Protein 8U0K (pdb70)

Secondary structure (DSSP, 8-state):
-EEEEEE-HHHH------HHHHHHHHHHHHTTTTTSEEEEEE--HHHHHHHHHHHTGGG-S-SSHHHHHHHHHHHHHHHHHHHHHHHHHHHHTT--EEE--HHHHEEEETTEEEEE--HHHHHHHHTT-EEEEE-EEEEETTTEEEEE-HHHHHHHHHHHH--SEEEEEESSSS-BSS-TTSTT--B-SEE-HHHHHHHHH--HHHHHHHHHHTTTSEEEEEETTSHHHHHHHHTT-S-SEEE----/-EEEEEE-HHHH-----HHHHHHHHHHHTTTTTTSEEEEEE--TTTHHHHHHHHTGGG-S-SSHHHHHHHHHHHHHHHHHHHHHHHHHHHHTT--EEE--HHHHEEEETTEEEEE--HHHHHHHHTT-EEEEE-EEEEETTTEEEEE-HHHHHHHHHHHH--SEEEEEESSSS-BSS-TTSTT--B-SEE-HHHHHHHHH--HHHHHHHHHHTTTSEEEEEETTSHHHHHHHHTT-S-SEEEPPP--

Structure (mmCIF, N/CA/C/O backbone):
data_8U0K
#
_entry.id   8U0K
#
_cell.length_a   96.623
_cell.length_b   101.561
_cell.length_c   64.816
_cell.angle_alpha   90.000
_cell.angle_beta   90.000
_cell.angle_gamma   90.000
#
_symmetry.space_group_name_H-M   'P 21 21 2'
#
loop_
_entity.id
_entity.type
_entity.pdbx_description
1 polymer 'Isopentenyl phosphate kinase'
2 non-polymer "ADENOSINE-5'-DIPHOSPHATE"
3 non-polymer 'Dimethylallyl monophosphate'
4 water water
#
loop_
_atom_site.group_PDB
_atom_site.id
_atom_site.type_symbol
_atom_site.label_atom_id
_atom_site.label_alt_id
_atom_site.label_comp_id
_atom_site.label_asym_id
_atom_site.label_entity_id
_atom_site.label_seq_id
_atom_site.pdbx_PDB_ins_code
_atom_site.Cartn_x
_atom_site.Cartn_y
_atom_site.Cartn_z
_atom_site.occupancy
_atom_site.B_iso_or_equiv
_atom_site.auth_seq_id
_atom_site.auth_comp_id
_atom_site.auth_asym_id
_atom_site.auth_atom_id
_atom_site.pdbx_PDB_model_num
ATOM 1 N N . HIS A 1 20 ? 22.66015 -3.22342 -2.91745 1.000 82.73319 0 HIS A N 1
ATOM 2 C CA . HIS A 1 20 ? 23.59354 -2.31345 -3.57358 1.000 84.81772 0 HIS A CA 1
ATOM 3 C C . HIS A 1 20 ? 22.97077 -0.93654 -3.77881 1.000 83.89673 0 HIS A C 1
ATOM 4 O O . HIS A 1 20 ? 23.34559 -0.20540 -4.69762 1.000 81.85799 0 HIS A O 1
ATOM 11 N N . MET A 1 21 ? 22.01309 -0.58978 -2.92130 1.000 75.51431 1 MET A N 1
ATOM 12 C CA . MET A 1 21 ? 21.33276 0.69555 -2.97997 1.000 68.38942 1 MET A CA 1
ATOM 13 C C . MET A 1 21 ? 21.34920 1.32274 -1.59539 1.000 62.75854 1 MET A C 1
ATOM 14 O O . MET A 1 21 ? 21.09142 0.64652 -0.59494 1.000 60.33495 1 MET A O 1
ATOM 19 N N . ILE A 1 22 ? 21.66566 2.61112 -1.53804 1.000 56.45067 2 ILE A N 1
ATOM 20 C CA . ILE A 1 22 ? 21.75038 3.34265 -0.28156 1.000 60.04940 2 ILE A CA 1
ATOM 21 C C . ILE A 1 22 ? 20.68920 4.43055 -0.29349 1.000 56.28154 2 ILE A C 1
ATOM 22 O O . ILE A 1 22 ? 20.54657 5.15204 -1.28731 1.000 52.11444 2 ILE A O 1
ATOM 27 N N . ILE A 1 23 ? 19.93945 4.53665 0.79987 1.000 49.94933 3 ILE A N 1
ATOM 28 C CA . ILE A 1 23 ? 18.95305 5.59715 0.97019 1.000 46.91731 3 ILE A CA 1
ATOM 29 C C . ILE A 1 23 ? 19.54604 6.62560 1.92118 1.000 48.13106 3 ILE A C 1
ATOM 30 O O . ILE A 1 23 ? 19.96080 6.28449 3.03371 1.000 52.34044 3 ILE A O 1
ATOM 35 N N . ILE A 1 24 ? 19.59865 7.87824 1.48814 1.000 48.32819 4 ILE A N 1
ATOM 36 C CA . ILE A 1 24 ? 20.15999 8.96269 2.28154 1.000 47.67199 4 ILE A CA 1
ATOM 37 C C . ILE A 1 24 ? 19.02949 9.92295 2.61371 1.000 46.95310 4 ILE A C 1
ATOM 38 O O . ILE A 1 24 ? 18.33278 10.40903 1.71487 1.000 44.93469 4 ILE A O 1
ATOM 43 N N . LYS A 1 25 ? 18.83625 10.18185 3.90331 1.000 51.08965 5 LYS A N 1
ATOM 44 C CA . LYS A 1 25 ? 17.78974 11.07244 4.38659 1.000 50.97689 5 LYS A CA 1
ATOM 45 C C . LYS A 1 25 ? 18.44589 12.36182 4.86070 1.000 53.75849 5 LYS A C 1
ATOM 46 O O . LYS A 1 25 ? 19.13716 12.37541 5.88522 1.000 56.94494 5 LYS A O 1
ATOM 52 N N . LEU A 1 26 ? 18.22292 13.43787 4.11311 1.000 60.54573 6 LEU A N 1
ATOM 53 C CA . LEU A 1 26 ? 18.76148 14.75053 4.44459 1.000 59.91254 6 LEU A CA 1
ATOM 54 C C . LEU A 1 26 ? 17.88696 15.39319 5.51325 1.000 61.06199 6 LEU A C 1
ATOM 55 O O . LEU A 1 26 ? 16.67835 15.55848 5.31593 1.000 62.01990 6 LEU A O 1
ATOM 60 N N . GLY A 1 27 ? 18.49160 15.75166 6.64239 1.000 72.46249 7 GLY A N 1
ATOM 61 C CA . GLY A 1 27 ? 17.72516 16.31803 7.73519 1.000 72.09015 7 GLY A CA 1
ATOM 62 C C . GLY A 1 27 ? 17.15018 17.67816 7.38884 1.000 82.65835 7 GLY A C 1
ATOM 63 O O . GLY A 1 27 ? 17.69028 18.42398 6.57009 1.000 80.61208 7 GLY A O 1
ATOM 64 N N . GLY A 1 28 ? 16.02033 17.99732 8.02323 1.000 85.24878 8 GLY A N 1
ATOM 65 C CA . GLY A 1 28 ? 15.41211 19.30103 7.80967 1.000 85.08141 8 GLY A CA 1
ATOM 66 C C . GLY A 1 28 ? 16.28956 20.43208 8.31257 1.000 92.85723 8 GLY A C 1
ATOM 67 O O . GLY A 1 28 ? 16.53552 21.40945 7.59859 1.000 92.11843 8 GLY A O 1
ATOM 68 N N . SER A 1 29 ? 16.77727 20.31028 9.55243 1.000 94.61573 9 SER A N 1
ATOM 69 C CA . SER A 1 29 ? 17.72448 21.27545 10.10158 1.000 93.51298 9 SER A CA 1
ATOM 70 C C . SER A 1 29 ? 19.06893 21.23279 9.38667 1.000 88.62445 9 SER A C 1
ATOM 71 O O . SER A 1 29 ? 19.86891 22.16443 9.53422 1.000 86.99088 9 SER A O 1
ATOM 74 N N . VAL A 1 30 ? 19.33502 20.16983 8.62746 1.000 85.94364 10 VAL A N 1
ATOM 75 C CA . VAL A 1 30 ? 20.56740 20.08834 7.85035 1.000 81.38465 10 VAL A CA 1
ATOM 76 C C . VAL A 1 30 ? 20.48505 21.00852 6.63475 1.000 86.69309 10 VAL A C 1
ATOM 77 O O . VAL A 1 30 ? 21.22086 21.99693 6.53497 1.000 89.28911 10 VAL A O 1
ATOM 81 N N . ILE A 1 31 ? 19.54309 20.73441 5.72531 1.000 89.23375 11 ILE A N 1
ATOM 82 C CA . ILE A 1 31 ? 19.48516 21.45225 4.45264 1.000 90.08138 11 ILE A CA 1
ATOM 83 C C . ILE A 1 31 ? 19.08375 22.91690 4.60778 1.000 89.96205 11 ILE A C 1
ATOM 84 O O . ILE A 1 31 ? 19.38839 23.73080 3.72580 1.000 83.19409 11 ILE A O 1
ATOM 89 N N . SER A 1 32 ? 18.40621 23.27922 5.69294 1.000 91.41311 12 SER A N 1
ATOM 90 C CA . SER A 1 32 ? 17.95625 24.65531 5.88599 1.000 92.43535 12 SER A CA 1
ATOM 91 C C . SER A 1 32 ? 17.65910 24.86681 7.37071 1.000 94.99627 12 SER A C 1
ATOM 92 O O . SER A 1 32 ? 18.20813 24.16463 8.22850 1.000 90.42420 12 SER A O 1
ATOM 95 N N . ASP A 1 33 ? 16.79756 25.83623 7.67186 1.000 101.50060 13 ASP A N 1
ATOM 96 C CA . ASP A 1 33 ? 16.43516 26.15851 9.04993 1.000 97.46661 13 ASP A CA 1
ATOM 97 C C . ASP A 1 33 ? 14.93326 26.01041 9.27812 1.000 98.97291 13 ASP A C 1
ATOM 98 O O . ASP A 1 33 ? 14.25828 26.96648 9.66468 1.000 96.45246 13 ASP A O 1
ATOM 103 N N . TYR A 1 38 ? 12.52589 30.62563 5.31049 1.000 93.36227 18 TYR A N 1
ATOM 104 C CA . TYR A 1 38 ? 12.71754 30.10323 3.95934 1.000 96.67646 18 TYR A CA 1
ATOM 105 C C . TYR A 1 38 ? 14.19463 30.11242 3.56325 1.000 96.56394 18 TYR A C 1
ATOM 106 O O . TYR A 1 38 ? 14.54158 30.47328 2.43796 1.000 97.52553 18 TYR A O 1
ATOM 115 N N . SER A 1 39 ? 15.05979 29.70942 4.49233 1.000 100.64423 19 SER A N 1
ATOM 116 C CA . SER A 1 39 ? 16.49799 29.73001 4.26678 1.000 98.37585 19 SER A CA 1
ATOM 117 C C . SER A 1 39 ? 16.94338 28.47552 3.51416 1.000 93.58156 19 SER A C 1
ATOM 118 O O . SER A 1 39 ? 16.15362 27.57020 3.23140 1.000 94.07099 19 SER A O 1
ATOM 121 N N . PHE A 1 40 ? 18.23662 28.42251 3.18979 1.000 86.22058 20 PHE A N 1
ATOM 122 C CA . PHE A 1 40 ? 18.79707 27.32515 2.41055 1.000 83.87706 20 PHE A CA 1
ATOM 123 C C . PHE A 1 40 ? 20.32015 27.36580 2.45228 1.000 83.59885 20 PHE A C 1
ATOM 124 O O . PHE A 1 40 ? 20.92600 28.39332 2.13086 1.000 82.36223 20 PHE A O 1
ATOM 132 N N . HIS A 1 41 ? 20.94653 26.25653 2.84879 1.000 80.11692 21 HIS A N 1
ATOM 133 C CA . HIS A 1 41 ? 22.40326 26.17076 2.96492 1.000 78.55469 21 HIS A CA 1
ATOM 134 C C . HIS A 1 41 ? 22.94670 25.49226 1.71252 1.000 75.01292 21 HIS A C 1
ATOM 135 O O . HIS A 1 41 ? 23.11034 24.27214 1.66321 1.000 72.90963 21 HIS A O 1
ATOM 142 N N . ARG A 1 42 ? 23.24153 26.30571 0.69571 1.000 71.76958 22 ARG A N 1
ATOM 143 C CA . ARG A 1 42 ? 23.75891 25.77485 -0.56083 1.000 65.88187 22 ARG A CA 1
ATOM 144 C C . ARG A 1 42 ? 25.07579 25.03873 -0.35880 1.000 66.10918 22 ARG A C 1
ATOM 145 O O . ARG A 1 42 ? 25.32964 24.01795 -1.00981 1.000 70.40745 22 ARG A O 1
ATOM 153 N N . HIS A 1 43 ? 25.92602 25.54171 0.53855 1.000 70.50435 23 HIS A N 1
ATOM 154 C CA . HIS A 1 43 ? 27.27111 24.99322 0.67625 1.000 69.37448 23 HIS A CA 1
ATOM 155 C C . HIS A 1 43 ? 27.23331 23.53477 1.11234 1.000 68.13370 23 HIS A C 1
ATOM 156 O O . HIS A 1 43 ? 27.93945 22.68723 0.55379 1.000 72.30102 23 HIS A O 1
ATOM 163 N N . ILE A 1 44 ? 26.40182 23.21525 2.10364 1.000 66.40399 24 ILE A N 1
ATOM 164 C CA . ILE A 1 44 ? 26.38287 21.84301 2.59302 1.000 69.15402 24 ILE A CA 1
ATOM 165 C C . ILE A 1 44 ? 25.69161 20.91256 1.59914 1.000 66.51097 24 ILE A C 1
ATOM 166 O O . ILE A 1 44 ? 26.01413 19.72052 1.53249 1.000 60.85939 24 ILE A O 1
ATOM 171 N N . VAL A 1 45 ? 24.75401 21.42591 0.79809 1.000 65.79505 25 VAL A N 1
ATOM 172 C CA . VAL A 1 45 ? 24.15788 20.59007 -0.23983 1.000 65.22479 25 VAL A CA 1
ATOM 173 C C . VAL A 1 45 ? 25.18495 20.28244 -1.32293 1.000 66.13754 25 VAL A C 1
ATOM 174 O O . VAL A 1 45 ? 25.24072 19.16156 -1.84717 1.000 65.52827 25 VAL A O 1
ATOM 178 N N . GLU A 1 46 ? 26.02277 21.26549 -1.66551 1.000 63.48933 26 GLU A N 1
ATOM 179 C CA . GLU A 1 46 ? 27.14532 20.99904 -2.55991 1.000 65.39101 26 GLU A CA 1
ATOM 180 C C . GLU A 1 46 ? 28.09462 19.97338 -1.95361 1.000 65.84548 26 GLU A C 1
ATOM 181 O O . GLU A 1 46 ? 28.63816 19.12037 -2.66425 1.000 61.77236 26 GLU A O 1
ATOM 187 N N . GLN A 1 47 ? 28.30913 20.04775 -0.63824 1.000 64.98293 27 GLN A N 1
ATOM 188 C CA . GLN A 1 47 ? 29.15812 19.06807 0.03420 1.000 67.01458 27 GLN A CA 1
ATOM 189 C C . GLN A 1 47 ? 28.58105 17.66224 -0.09766 1.000 59.89886 27 GLN A C 1
ATOM 190 O O . GLN A 1 47 ? 29.30758 16.70261 -0.38863 1.000 58.82858 27 GLN A O 1
ATOM 196 N N . ILE A 1 48 ? 27.27008 17.52789 0.11292 1.000 60.70736 28 ILE A N 1
ATOM 197 C CA . ILE A 1 48 ? 26.61433 16.22516 0.01688 1.000 64.75001 28 ILE A CA 1
ATOM 198 C C . ILE A 1 48 ? 26.70400 15.69269 -1.40777 1.000 57.43400 28 ILE A C 1
ATOM 199 O O . ILE A 1 48 ? 26.99036 14.50780 -1.63180 1.000 53.50448 28 ILE A O 1
ATOM 204 N N . ALA A 1 49 ? 26.47186 16.56489 -2.39196 1.000 60.03853 29 ALA A N 1
ATOM 205 C CA . ALA A 1 49 ? 26.56449 16.15723 -3.78968 1.000 57.79927 29 ALA A CA 1
ATOM 206 C C . ALA A 1 49 ? 27.97577 15.70658 -4.14419 1.000 57.58558 29 ALA A C 1
ATOM 207 O O . ALA A 1 49 ? 28.15691 14.68617 -4.81793 1.000 57.05992 29 ALA A O 1
ATOM 209 N N . GLU A 1 50 ? 28.98848 16.45811 -3.70412 1.000 56.20651 30 GLU A N 1
ATOM 210 C CA . GLU A 1 50 ? 30.36929 16.07932 -3.98136 1.000 58.61949 30 GLU A CA 1
ATOM 211 C C . GLU A 1 50 ? 30.71127 14.74723 -3.33097 1.000 61.26710 30 GLU A C 1
ATOM 212 O O . GLU A 1 50 ? 31.41584 13.92108 -3.92304 1.000 64.80864 30 GLU A O 1
ATOM 218 N N . GLU A 1 51 ? 30.21859 14.51787 -2.11300 1.000 60.59921 31 GLU A N 1
ATOM 219 C CA . GLU A 1 51 ? 30.43514 13.22873 -1.46703 1.000 62.48234 31 GLU A CA 1
ATOM 220 C C . GLU A 1 51 ? 29.81492 12.10262 -2.28174 1.000 60.73479 31 GLU A C 1
ATOM 221 O O . GLU A 1 51 ? 30.45070 11.07019 -2.52210 1.000 62.26045 31 GLU A O 1
ATOM 227 N N . ILE A 1 52 ? 28.57062 12.29084 -2.72564 1.000 61.28956 32 ILE A N 1
ATOM 228 C CA . ILE A 1 52 ? 27.88869 11.23932 -3.47484 1.000 61.70318 32 ILE A CA 1
ATOM 229 C C . ILE A 1 52 ? 28.59921 10.97498 -4.79868 1.000 63.54775 32 ILE A C 1
ATOM 230 O O . ILE A 1 52 ? 28.72422 9.82237 -5.23244 1.000 57.14072 32 ILE A O 1
ATOM 235 N N . ALA A 1 53 ? 29.10175 12.03234 -5.44468 1.000 63.41885 33 ALA A N 1
ATOM 236 C CA . ALA A 1 53 ? 29.75145 11.89277 -6.74440 1.000 62.36750 33 ALA A CA 1
ATOM 237 C C . ALA A 1 53 ? 30.93738 10.93710 -6.70919 1.000 66.81406 33 ALA A C 1
ATOM 238 O O . ALA A 1 53 ? 31.30754 10.39014 -7.75362 1.000 72.79874 33 ALA A O 1
ATOM 240 N N . GLN A 1 54 ? 31.53938 10.72109 -5.53776 1.000 65.75161 34 GLN A N 1
ATOM 241 C CA . GLN A 1 54 ? 32.64107 9.77418 -5.41839 1.000 67.09402 34 GLN A CA 1
ATOM 242 C C . GLN A 1 54 ? 32.18067 8.32358 -5.47588 1.000 67.76931 34 GLN A C 1
ATOM 243 O O . GLN A 1 54 ? 33.02966 7.42566 -5.51628 1.000 70.37759 34 GLN A O 1
ATOM 249 N N . PHE A 1 55 ? 30.87154 8.07158 -5.47235 1.000 65.04130 35 PHE A N 1
ATOM 250 C CA . PHE A 1 55 ? 30.33657 6.71684 -5.52411 1.000 66.08586 35 PHE A CA 1
ATOM 251 C C . PHE A 1 55 ? 29.37465 6.48892 -6.67957 1.000 70.97579 35 PHE A C 1
ATOM 252 O O . PHE A 1 55 ? 29.30526 5.36968 -7.19156 1.000 75.58257 35 PHE A O 1
ATOM 260 N N . TYR A 1 56 ? 28.63069 7.50846 -7.09856 1.000 69.38964 36 TYR A N 1
ATOM 261 C CA . TYR A 1 56 ? 27.84674 7.40078 -8.31843 1.000 65.66926 36 TYR A CA 1
ATOM 262 C C . TYR A 1 56 ? 28.78623 7.28710 -9.52007 1.000 73.38447 36 TYR A C 1
ATOM 263 O O . TYR A 1 56 ? 29.84035 7.92748 -9.53932 1.000 76.36469 36 TYR A O 1
ATOM 272 N N . PRO A 1 57 ? 28.43522 6.48621 -10.54608 1.000 72.31805 37 PRO A N 1
ATOM 273 C CA . PRO A 1 57 ? 27.23258 5.64872 -10.62214 1.000 72.54482 37 PRO A CA 1
ATOM 274 C C . PRO A 1 57 ? 27.41597 4.21296 -10.14612 1.000 71.10107 37 PRO A C 1
ATOM 275 O O . PRO A 1 57 ? 26.56652 3.37820 -10.45797 1.000 70.19757 37 PRO A O 1
ATOM 279 N N . ASP A 1 58 ? 28.49880 3.91667 -9.42447 1.000 73.49907 38 ASP A N 1
ATOM 280 C CA . ASP A 1 58 ? 28.73460 2.54351 -8.98749 1.000 74.65528 38 ASP A CA 1
ATOM 281 C C . ASP A 1 58 ? 27.65447 2.06230 -8.02578 1.000 82.46090 38 ASP A C 1
ATOM 282 O O . ASP A 1 58 ? 27.29167 0.88039 -8.04260 1.000 77.61325 38 ASP A O 1
ATOM 287 N N . GLU A 1 59 ? 27.13171 2.95382 -7.18589 1.000 77.97680 39 GLU A N 1
ATOM 288 C CA . GLU A 1 59 ? 26.07176 2.62804 -6.24406 1.000 73.29587 39 GLU A CA 1
ATOM 289 C C . GLU A 1 59 ? 24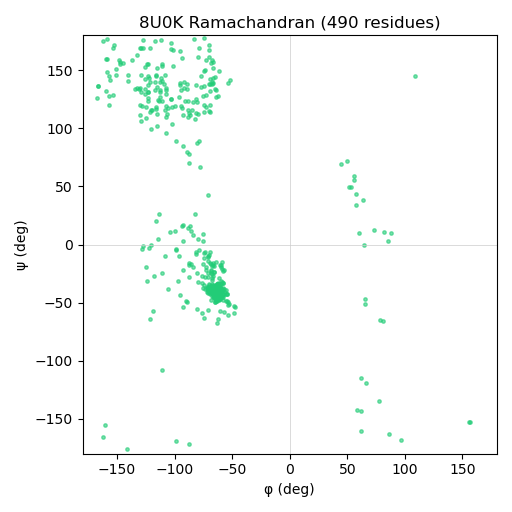.80997 3.40915 -6.58985 1.000 67.51957 39 GLU A C 1
ATOM 290 O O . GLU A 1 59 ? 24.87381 4.50026 -7.16387 1.000 69.09648 39 GLU A O 1
ATOM 296 N N . SER A 1 60 ? 23.66090 2.83615 -6.23910 1.000 66.38606 40 SER A N 1
ATOM 297 C CA . SER A 1 60 ? 22.36162 3.45690 -6.46290 1.000 60.94154 40 SER A CA 1
ATOM 298 C C . SER A 1 60 ? 21.90942 4.19930 -5.20951 1.000 63.61216 40 SER A C 1
ATOM 299 O O . SER A 1 60 ? 22.03567 3.68763 -4.09181 1.000 63.46246 40 SER A O 1
ATOM 302 N N . PHE A 1 61 ? 21.37035 5.40352 -5.40197 1.000 58.44123 41 PHE A N 1
ATOM 303 C CA . PHE A 1 61 ? 20.99763 6.27854 -4.29775 1.000 55.74985 41 PHE A CA 1
ATOM 304 C C . PHE A 1 61 ? 19.57145 6.77856 -4.46259 1.000 52.41881 41 PHE A C 1
ATOM 305 O O . PHE A 1 61 ? 19.19648 7.25408 -5.54002 1.000 47.60860 41 PHE A O 1
ATOM 313 N N . ILE A 1 62 ? 18.78578 6.67193 -3.39192 1.000 45.63104 42 ILE A N 1
ATOM 314 C CA . ILE A 1 62 ? 17.55233 7.43246 -3.22551 1.000 47.51047 42 ILE A CA 1
ATOM 315 C C . ILE A 1 62 ? 17.80851 8.49062 -2.16383 1.000 47.96466 42 ILE A C 1
ATOM 316 O O . ILE A 1 62 ? 18.36328 8.18885 -1.10022 1.000 43.59766 42 ILE A O 1
ATOM 321 N N . LEU A 1 63 ? 17.40852 9.72342 -2.44754 1.000 46.12956 43 LEU A N 1
ATOM 322 C CA . LEU A 1 63 ? 17.53860 10.82564 -1.51060 1.000 45.76036 43 LEU A CA 1
ATOM 323 C C . LEU A 1 63 ? 16.15547 11.20904 -1.01394 1.000 46.58159 43 LEU A C 1
ATOM 324 O O . LEU A 1 63 ? 15.20607 11.24460 -1.79491 1.000 49.70154 43 LEU A O 1
ATOM 329 N N . VAL A 1 64 ? 16.03266 11.47717 0.28225 1.000 43.19857 44 VAL A N 1
ATOM 330 C CA . VAL A 1 64 ? 14.80819 12.03304 0.85036 1.000 46.65013 44 VAL A CA 1
ATOM 331 C C . VAL A 1 64 ? 15.20750 13.22613 1.69765 1.000 50.06851 44 VAL A C 1
ATOM 332 O O . VAL A 1 64 ? 15.97506 13.07598 2.65385 1.000 55.91191 44 VAL A O 1
ATOM 336 N N . HIS A 1 65 ? 14.69989 14.40434 1.35263 1.000 57.16679 45 HIS A N 1
ATOM 337 C CA . HIS A 1 65 ? 15.02245 15.61388 2.09838 1.000 60.25786 45 HIS A CA 1
ATOM 338 C C . HIS A 1 65 ? 13.82171 16.09251 2.90473 1.000 57.87030 45 HIS A C 1
ATOM 339 O O . HIS A 1 65 ? 12.67066 15.94317 2.48913 1.000 56.88354 45 HIS A O 1
ATOM 346 N N . GLY A 1 66 ? 14.10880 16.65644 4.07382 1.000 67.47818 46 GLY A N 1
ATOM 347 C CA . GLY A 1 66 ? 13.07338 17.07674 4.99161 1.000 73.57951 46 GLY A CA 1
ATOM 348 C C . GLY A 1 66 ? 12.36417 18.34537 4.55189 1.000 71.72160 46 GLY A C 1
ATOM 349 O O . GLY A 1 66 ? 12.67804 18.96736 3.53648 1.000 72.33735 46 GLY A O 1
ATOM 350 N N . GLY A 1 67 ? 11.37382 18.73338 5.35923 1.000 74.98772 47 GLY A N 1
ATOM 351 C CA . GLY A 1 67 ? 10.56883 19.89784 5.02637 1.000 80.90323 47 GLY A CA 1
ATOM 352 C C . GLY A 1 67 ? 11.34675 21.19816 5.09867 1.000 83.92807 47 GLY A C 1
ATOM 353 O O . GLY A 1 67 ? 11.13095 22.10459 4.28977 1.000 84.19177 47 GLY A O 1
ATOM 354 N N . GLY A 1 68 ? 12.25324 21.31156 6.06579 1.000 84.73780 48 GLY A N 1
ATOM 355 C CA . GLY A 1 68 ? 13.07285 22.49740 6.18990 1.000 86.24556 48 GLY A CA 1
ATOM 356 C C . GLY A 1 68 ? 12.25820 23.75888 6.45334 1.000 95.23794 48 GLY A C 1
ATOM 357 O O . GLY A 1 68 ? 11.10265 23.72489 6.88806 1.000 95.65851 48 GLY A O 1
ATOM 358 N N . SER A 1 69 ? 12.89196 24.89511 6.16745 1.000 95.05280 49 SER A N 1
ATOM 359 C CA . SER A 1 69 ? 12.27612 26.20339 6.35262 1.000 95.87342 49 SER A CA 1
ATOM 360 C C . SER A 1 69 ? 11.24544 26.53532 5.27806 1.000 92.95377 49 SER A C 1
ATOM 361 O O . SER A 1 69 ? 10.77503 27.67780 5.22471 1.000 95.32364 49 SER A O 1
ATOM 364 N N . PHE A 1 70 ? 10.88703 25.57494 4.42877 1.000 89.69071 50 PHE A N 1
ATOM 365 C CA . PHE A 1 70 ? 9.91588 25.78210 3.36098 1.000 89.09618 50 PHE A CA 1
ATOM 366 C C . PHE A 1 70 ? 8.56377 25.14537 3.64169 1.000 84.17614 50 PHE A C 1
ATOM 367 O O . PHE A 1 70 ? 7.53024 25.73388 3.31353 1.000 81.15953 50 PHE A O 1
ATOM 375 N N . GLY A 1 71 ? 8.53941 23.96136 4.24885 1.000 84.37983 51 GLY A N 1
ATOM 376 C CA . GLY A 1 71 ? 7.29065 23.26039 4.47475 1.000 82.33733 51 GLY A CA 1
ATOM 377 C C . GLY A 1 71 ? 6.70369 23.44486 5.85833 1.000 84.15468 51 GLY A C 1
ATOM 378 O O . GLY A 1 71 ? 5.48019 23.43479 6.02049 1.000 79.80819 51 GLY A O 1
ATOM 379 N N . HIS A 1 72 ? 7.56011 23.61252 6.86453 1.000 87.87299 52 HIS A N 1
ATOM 380 C CA . HIS A 1 72 ? 7.09516 23.75635 8.24088 1.000 90.41329 52 HIS A CA 1
ATOM 381 C C . HIS A 1 72 ? 6.30710 25.05041 8.45033 1.000 86.10796 52 HIS A C 1
ATOM 382 O O . HIS A 1 72 ? 5.27322 25.01901 9.13323 1.000 83.70316 52 HIS A O 1
ATOM 389 N N . PRO A 1 73 ? 6.75125 26.21752 7.89743 1.000 88.77151 53 PRO A N 1
ATOM 390 C CA . PRO A 1 73 ? 5.91164 27.42474 7.97406 1.000 82.13464 53 PRO A CA 1
ATOM 391 C C . PRO A 1 73 ? 4.46516 27.19529 7.56102 1.000 82.17526 53 PRO A C 1
ATOM 392 O O . PRO A 1 73 ? 3.54962 27.42096 8.35768 1.000 81.38884 53 PRO A O 1
ATOM 396 N N . ASN A 1 74 ? 4.25071 26.73799 6.32386 1.000 83.80725 54 ASN A N 1
ATOM 397 C CA . ASN A 1 74 ? 2.89102 26.60611 5.80474 1.000 81.68727 54 ASN A CA 1
ATOM 398 C C . ASN A 1 74 ? 2.13594 25.46631 6.48142 1.000 74.88092 54 ASN A C 1
ATOM 399 O O . ASN A 1 74 ? 0.92979 25.57906 6.73319 1.000 74.87460 54 ASN A O 1
ATOM 404 N N . ALA A 1 75 ? 2.82169 24.36023 6.77979 1.000 73.88660 55 ALA A N 1
ATOM 405 C CA . ALA A 1 75 ? 2.15730 23.24821 7.45313 1.000 77.69622 55 ALA A CA 1
ATOM 406 C C . ALA A 1 75 ? 1.63985 23.66310 8.82586 1.000 80.51817 55 ALA A C 1
ATOM 407 O O . ALA A 1 75 ? 0.50214 23.34304 9.19166 1.000 77.77147 55 ALA A O 1
ATOM 409 N N . ARG A 1 76 ? 2.45440 24.38560 9.59892 1.000 76.11361 56 ARG A N 1
ATOM 410 C CA . ARG A 1 76 ? 2.00503 24.80899 10.91973 1.000 81.39540 56 ARG A CA 1
ATOM 411 C C . ARG A 1 76 ? 0.99554 25.94681 10.83187 1.000 79.29597 56 ARG A C 1
ATOM 412 O O . ARG A 1 76 ? 0.06198 26.00644 11.64161 1.000 78.03584 56 ARG A O 1
ATOM 420 N N . GLU A 1 77 ? 1.14971 26.84271 9.85174 1.000 76.63944 57 GLU A N 1
ATOM 421 C CA . GLU A 1 77 ? 0.21028 27.94749 9.69887 1.000 75.07440 57 GLU A CA 1
ATOM 422 C C . GLU A 1 77 ? -1.17290 27.44659 9.30538 1.000 74.27443 57 GLU A C 1
ATOM 423 O O . GLU A 1 77 ? -2.18871 28.01304 9.72565 1.000 76.17799 57 GLU A O 1
ATOM 429 N N . TYR A 1 78 ? -1.23533 26.38460 8.50520 1.000 72.31975 58 TYR A N 1
ATOM 430 C CA . TYR A 1 78 ? -2.50850 25.82427 8.08362 1.000 66.26967 58 TYR A CA 1
ATOM 431 C C . TYR A 1 78 ? -2.92604 24.60965 8.89913 1.000 63.07445 58 TYR A C 1
ATOM 432 O O . TYR A 1 78 ? -4.03483 24.10384 8.69542 1.000 57.76533 58 TYR A O 1
ATOM 441 N N . LYS A 1 79 ? -2.07331 24.14033 9.81314 1.000 68.25825 59 LYS A N 1
ATOM 442 C CA . LYS A 1 79 ? -2.40285 23.05817 10.74096 1.000 65.68285 59 LYS A CA 1
ATOM 443 C C . LYS A 1 79 ? -2.85699 21.80573 9.98550 1.000 65.19045 59 LYS A C 1
ATOM 444 O O . LYS A 1 79 ? -3.94009 21.25993 10.21096 1.000 62.12246 59 LYS A O 1
ATOM 450 N N . ILE A 1 80 ? -1.99063 21.35299 9.07697 1.000 63.38355 60 ILE A N 1
ATOM 451 C CA . ILE A 1 80 ? -2.34253 20.24056 8.19920 1.000 57.53132 60 ILE A CA 1
ATOM 452 C C . ILE A 1 80 ? -2.52226 18.95269 8.99723 1.000 56.45857 60 ILE A C 1
ATOM 453 O O . ILE A 1 80 ? -3.39098 18.12921 8.68274 1.000 50.13902 60 ILE A O 1
ATOM 458 N N . THR A 1 81 ? -1.71706 18.75918 10.04674 1.000 57.36445 61 THR A N 1
ATOM 459 C CA . THR A 1 81 ? -1.78597 17.52418 10.82380 1.000 54.04470 61 THR A CA 1
ATOM 460 C C . THR A 1 81 ? -3.12401 17.34179 11.52790 1.000 53.62556 61 THR A C 1
ATOM 461 O O . THR A 1 81 ? -3.41818 16.22882 11.97768 1.000 56.90798 61 THR A O 1
ATOM 465 N N . GLU A 1 82 ? -3.93928 18.39550 11.63034 1.000 57.18825 62 GLU A N 1
ATOM 466 C CA . GLU A 1 82 ? -5.26189 18.26679 12.23156 1.000 53.37239 62 GLU A CA 1
ATOM 467 C C . GLU A 1 82 ? -6.23655 17.51558 11.33406 1.000 57.51961 62 GLU A C 1
ATOM 468 O O . GLU A 1 82 ? -7.23058 16.97788 11.83374 1.000 52.99980 62 GLU A O 1
ATOM 474 N N . GLY A 1 83 ? -5.97922 17.46627 10.03121 1.000 60.02669 63 GLY A N 1
ATOM 475 C CA . GLY A 1 83 ? -6.84579 16.76910 9.10279 1.000 50.85016 63 GLY A CA 1
ATOM 476 C C . GLY A 1 83 ? -7.82653 17.70470 8.42820 1.000 53.09307 63 GLY A C 1
ATOM 477 O O . GLY A 1 83 ? -7.72681 18.93148 8.50202 1.000 48.50590 63 GLY A O 1
ATOM 478 N N . LEU A 1 84 ? -8.80143 17.09705 7.75068 1.000 53.73653 64 LEU A N 1
ATOM 479 C CA . LEU A 1 84 ? -9.83532 17.85651 7.04814 1.000 55.52878 64 LEU A CA 1
ATOM 480 C C . LEU A 1 84 ? -10.97309 18.13818 8.02396 1.000 54.15640 64 LEU A C 1
ATOM 481 O O . LEU A 1 84 ? -12.02645 17.49736 8.01334 1.000 56.00905 64 LEU A O 1
ATOM 486 N N . VAL A 1 85 ? -10.74379 19.12936 8.88772 1.000 59.28467 65 VAL A N 1
ATOM 487 C CA . VAL A 1 85 ? -11.69278 19.51207 9.92534 1.000 54.50343 65 VAL A CA 1
ATOM 488 C C . VAL A 1 85 ? -11.77496 21.03079 9.98507 1.000 61.90844 65 VAL A C 1
ATOM 489 O O . VAL A 1 85 ? -10.86824 21.74469 9.55138 1.000 62.27869 65 VAL A O 1
ATOM 493 N N . GLY A 1 86 ? -12.88136 21.52140 10.53855 1.000 62.98664 66 GLY A N 1
ATOM 494 C CA . GLY A 1 86 ? -13.08088 22.95090 10.67741 1.000 55.95005 66 GLY A CA 1
ATOM 495 C C . GLY A 1 86 ? -13.22042 23.65086 9.34391 1.000 59.67122 66 GLY A C 1
ATOM 496 O O . GLY A 1 86 ? -14.14048 23.35444 8.57554 1.000 62.71676 66 GLY A O 1
ATOM 497 N N . ASP A 1 87 ? -12.31307 24.58280 9.05757 1.000 63.33711 67 ASP A N 1
ATOM 498 C CA . ASP A 1 87 ? -12.29551 25.29065 7.77728 1.000 66.67374 67 ASP A CA 1
ATOM 499 C C . ASP A 1 87 ? -11.62490 24.39357 6.74122 1.000 63.55110 67 ASP A C 1
ATOM 500 O O . ASP A 1 87 ? -10.41629 24.46653 6.50909 1.000 65.49442 67 ASP A O 1
ATOM 505 N N . VAL A 1 88 ? -12.42528 23.53384 6.10527 1.000 58.96118 68 VAL A N 1
ATOM 506 C CA . VAL A 1 88 ? -11.86786 22.55100 5.17937 1.000 65.43997 68 VAL A CA 1
ATOM 507 C C . VAL A 1 88 ? -11.33057 23.23176 3.92624 1.000 63.97883 68 VAL A C 1
ATOM 508 O O . VAL A 1 88 ? -10.31134 22.81130 3.36675 1.000 61.18245 68 VAL A O 1
ATOM 512 N N . ASP A 1 89 ? -12.00333 24.28816 3.46496 1.000 62.03013 69 ASP A N 1
ATOM 513 C CA . ASP A 1 89 ? -11.58009 24.96787 2.24414 1.000 61.98584 69 ASP A CA 1
ATOM 514 C C . ASP A 1 89 ? -10.22069 25.63582 2.43018 1.000 57.81716 69 ASP A C 1
ATOM 515 O O . ASP A 1 89 ? -9.32422 25.51015 1.57851 1.000 61.62875 69 ASP A O 1
ATOM 520 N N . ARG A 1 90 ? -10.04309 26.33316 3.55282 1.000 55.09661 70 ARG A N 1
ATOM 521 C CA . ARG A 1 90 ? -8.74520 26.92318 3.85245 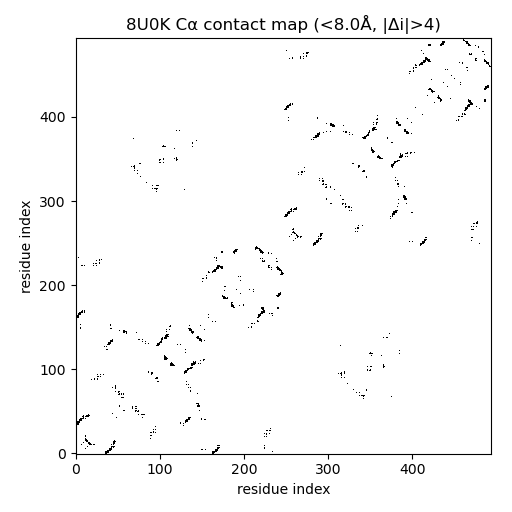1.000 59.90570 70 ARG A CA 1
ATOM 522 C C . ARG A 1 90 ? -7.67812 25.84783 3.99637 1.000 57.53597 70 ARG A C 1
ATOM 523 O O . ARG A 1 90 ? -6.52840 26.04244 3.58554 1.000 57.58481 70 ARG A O 1
ATOM 531 N N . LYS A 1 91 ? -8.04198 24.69742 4.56304 1.000 55.27241 71 LYS A N 1
ATOM 532 C CA . LYS A 1 91 ? -7.05815 23.63620 4.73296 1.000 57.22228 71 LYS A CA 1
ATOM 533 C C . LYS A 1 91 ? -6.65610 23.02403 3.39693 1.000 59.28236 71 LYS A C 1
ATOM 534 O O . LYS A 1 91 ? -5.49663 22.64337 3.22251 1.000 52.67897 71 LYS A O 1
ATOM 540 N N . ARG A 1 92 ? -7.58159 22.94490 2.43773 1.000 55.25372 72 ARG A N 1
ATOM 541 C CA . ARG A 1 92 ? -7.22055 22.47641 1.10207 1.000 53.14447 72 ARG A CA 1
ATOM 542 C C . ARG A 1 92 ? -6.28196 23.45917 0.41065 1.000 54.73526 72 ARG A C 1
ATOM 543 O O . ARG A 1 92 ? -5.27046 23.05513 -0.19262 1.000 50.79482 72 ARG A O 1
ATOM 551 N N . ILE A 1 93 ? -6.60059 24.75587 0.49509 1.000 51.63209 73 ILE A N 1
ATOM 552 C CA . ILE A 1 93 ? -5.71589 25.77335 -0.07018 1.000 47.72375 73 ILE A CA 1
ATOM 553 C C . ILE A 1 93 ? -4.32701 25.68917 0.55792 1.000 51.43449 73 ILE A C 1
ATOM 554 O O . ILE A 1 93 ? -3.30720 25.76122 -0.14098 1.000 54.75158 73 ILE A O 1
ATOM 559 N N . GLY A 1 94 ? -4.26319 25.51923 1.88077 1.000 52.86960 74 GLY A N 1
ATOM 560 C CA . GLY A 1 94 ? -2.97218 25.46251 2.54961 1.000 53.26427 74 GLY A CA 1
ATOM 561 C C . GLY A 1 94 ? -2.20623 24.18720 2.25425 1.000 53.03252 74 GLY A C 1
ATOM 562 O O . GLY A 1 94 ? -0.97947 24.20364 2.14458 1.000 51.05166 74 GLY A O 1
ATOM 563 N N . PHE A 1 95 ? -2.91629 23.06166 2.16404 1.000 52.77705 75 PHE A N 1
ATOM 564 C CA . PHE A 1 95 ? -2.35582 21.82119 1.63857 1.000 55.08040 75 PHE A CA 1
ATOM 565 C C . PHE A 1 95 ? -1.60997 22.07311 0.33166 1.000 52.41416 75 PHE A C 1
ATOM 566 O O . PHE A 1 95 ? -0.42111 21.73944 0.19081 1.000 51.76072 75 PHE A O 1
ATOM 574 N N . SER A 1 96 ? -2.29593 22.69584 -0.63039 1.000 47.08444 76 SER A N 1
ATOM 575 C CA . SER A 1 96 ? -1.67510 22.92227 -1.93211 1.000 48.22483 76 SER A CA 1
ATOM 576 C C . SER A 1 96 ? -0.50131 23.89596 -1.83598 1.000 50.23097 76 SER A C 1
ATOM 577 O O . SER A 1 96 ? 0.54440 23.68218 -2.46622 1.000 48.76767 76 SER A O 1
ATOM 580 N N . LYS A 1 97 ? -0.65211 24.96961 -1.05470 1.000 46.31302 77 LYS A N 1
ATOM 581 C CA . LYS A 1 97 ? 0.42414 25.95139 -0.93080 1.000 50.16770 77 LYS A CA 1
ATOM 582 C C . LYS A 1 97 ? 1.66848 25.33937 -0.28962 1.000 52.71064 77 LYS A C 1
ATOM 583 O O . LYS A 1 97 ? 2.80193 25.62733 -0.70354 1.000 49.17322 77 LYS A O 1
ATOM 589 N N . THR A 1 98 ? 1.47542 24.48895 0.72187 1.000 49.78503 78 THR A N 1
ATOM 590 C CA . THR A 1 98 ? 2.59863 23.81235 1.35739 1.000 51.37494 78 THR A CA 1
ATOM 591 C C . THR A 1 98 ? 3.29347 22.87751 0.38172 1.000 52.26852 78 THR A C 1
ATOM 592 O O . THR A 1 98 ? 4.53076 22.81233 0.34518 1.000 54.77921 78 THR A O 1
ATOM 596 N N . HIS A 1 99 ? 2.51556 22.14121 -0.41862 1.000 51.79813 79 HIS A N 1
ATOM 597 C CA . HIS A 1 99 ? 3.13752 21.30064 -1.43615 1.000 47.24971 79 HIS A CA 1
ATOM 598 C C . HIS A 1 99 ? 3.95173 22.13604 -2.42331 1.000 48.66990 79 HIS A C 1
ATOM 599 O O . HIS A 1 99 ? 5.05326 21.73933 -2.82090 1.000 47.73567 79 HIS A O 1
ATOM 606 N N . GLN A 1 100 ? 3.43192 23.30118 -2.82477 1.000 43.39620 80 GLN A N 1
ATOM 607 C CA . GLN A 1 100 ? 4.16965 24.14234 -3.76588 1.000 45.52553 80 GLN A CA 1
ATOM 608 C C . GLN A 1 100 ? 5.47162 24.65913 -3.15327 1.000 54.43050 80 GLN A C 1
ATOM 609 O O . GLN A 1 100 ? 6.51054 24.70995 -3.82984 1.000 51.21798 80 GLN A O 1
ATOM 615 N N . ALA A 1 101 ? 5.43870 25.03726 -1.87088 1.000 51.68793 81 ALA A N 1
ATOM 616 C CA . ALA A 1 101 ? 6.66345 25.45967 -1.19217 1.000 52.61295 81 ALA A CA 1
ATOM 617 C C . ALA A 1 101 ? 7.68529 24.32612 -1.12672 1.000 58.42577 81 ALA A C 1
ATOM 618 O O . ALA A 1 101 ? 8.88957 24.53753 -1.35623 1.000 61.57725 81 ALA A O 1
ATOM 620 N N . MET A 1 102 ? 7.22558 23.11494 -0.80093 1.000 58.83321 82 MET A N 1
ATOM 621 C CA . MET A 1 102 ? 8.13206 21.97256 -0.80112 1.000 58.63724 82 MET A CA 1
ATOM 622 C C . MET A 1 102 ? 8.70398 21.71427 -2.18142 1.000 57.33396 82 MET A C 1
ATOM 623 O O . MET A 1 102 ? 9.85969 21.29552 -2.30142 1.000 59.78425 82 MET A O 1
ATOM 628 N N . LEU A 1 103 ? 7.91596 21.96250 -3.23003 1.000 61.33951 83 LEU A N 1
ATOM 629 C CA . LEU A 1 103 ? 8.43276 21.84361 -4.58970 1.000 56.42319 83 LEU A CA 1
ATOM 630 C C . LEU A 1 103 ? 9.51774 22.88289 -4.86309 1.000 58.66206 83 LEU A C 1
ATOM 631 O O . LEU A 1 103 ? 10.50839 22.58714 -5.53963 1.000 58.29385 83 LEU A O 1
ATOM 636 N N . LYS A 1 104 ? 9.35540 24.10211 -4.34141 1.000 54.99699 84 LYS A N 1
ATOM 637 C CA . LYS A 1 104 ? 10.40114 25.11559 -4.50351 1.000 58.90571 84 LYS A CA 1
ATOM 638 C C . LYS A 1 104 ? 11.71049 24.67430 -3.84606 1.000 62.36943 84 LYS A C 1
ATOM 639 O O . LYS A 1 104 ? 12.79527 24.77876 -4.44350 1.000 61.70999 84 LYS A O 1
ATOM 645 N N . LEU A 1 105 ? 11.62790 24.18217 -2.60506 1.000 61.88618 85 LEU A N 1
ATOM 646 C CA . LEU A 1 105 ? 12.83630 23.70099 -1.92931 1.000 60.96381 85 LEU A CA 1
ATOM 647 C C . LEU A 1 105 ? 13.44755 22.51567 -2.67505 1.000 55.82974 85 LEU A C 1
ATOM 648 O O . LEU A 1 105 ? 14.67746 22.42951 -2.84197 1.000 54.17999 85 LEU A O 1
ATOM 653 N N . ASN A 1 106 ? 12.59900 21.57990 -3.10870 1.000 55.86043 86 ASN A N 1
ATOM 654 C CA . ASN A 1 106 ? 13.06407 20.43832 -3.88229 1.000 58.37600 86 ASN A CA 1
ATOM 655 C C . ASN A 1 106 ? 13.78728 20.89362 -5.14186 1.000 57.32887 86 ASN A C 1
ATOM 656 O O . ASN A 1 106 ? 14.79337 20.29720 -5.53538 1.000 53.68261 86 ASN A O 1
ATOM 661 N N . ASP A 1 107 ? 13.30311 21.96467 -5.77575 1.000 60.22797 87 ASP A N 1
ATOM 662 C CA . ASP A 1 107 ? 13.97505 22.47833 -6.96416 1.000 57.04220 87 ASP A CA 1
ATOM 663 C C . ASP A 1 107 ? 15.34427 23.04152 -6.61985 1.000 52.25155 87 ASP A C 1
ATOM 664 O O . ASP A 1 107 ? 16.30956 22.83325 -7.36128 1.000 55.02432 87 ASP A O 1
ATOM 669 N N . LEU A 1 108 ? 15.44267 23.77438 -5.51087 1.000 57.01892 88 LEU A N 1
ATOM 670 C CA . LEU A 1 108 ? 16.75135 24.25109 -5.06205 1.000 58.20681 88 LEU A CA 1
ATOM 671 C C . LEU A 1 108 ? 17.74671 23.09378 -4.95115 1.000 60.32346 88 LEU A C 1
ATOM 672 O O . LEU A 1 108 ? 18.85576 23.13929 -5.51230 1.000 59.21568 88 LEU A O 1
ATOM 677 N N . ILE A 1 109 ? 17.34399 22.02889 -4.25117 1.000 52.16133 89 ILE A N 1
ATOM 678 C CA . ILE A 1 109 ? 18.24840 20.89727 -4.03702 1.000 54.43282 89 ILE A CA 1
ATOM 679 C C . ILE A 1 109 ? 18.57428 20.19275 -5.35572 1.000 53.89816 89 ILE A C 1
ATOM 680 O O . ILE A 1 109 ? 19.73012 19.82223 -5.61345 1.000 49.37825 89 ILE A O 1
ATOM 685 N N . ILE A 1 110 ? 17.56883 19.99559 -6.21081 1.000 54.58179 90 ILE A N 1
ATOM 686 C CA . ILE A 1 110 ? 17.79110 19.29229 -7.46974 1.000 55.82416 90 ILE A CA 1
ATOM 687 C C . ILE A 1 110 ? 18.74905 20.07755 -8.35827 1.000 57.56473 90 ILE A C 1
ATOM 688 O O . ILE A 1 110 ? 19.62939 19.49896 -9.00867 1.000 53.28773 90 ILE A O 1
ATOM 693 N N . GLN A 1 111 ? 18.59538 21.40540 -8.40492 1.000 53.49820 91 GLN A N 1
ATOM 694 C CA . GLN A 1 111 ? 19.49823 22.21739 -9.21633 1.000 56.30554 91 GLN A CA 1
ATOM 695 C C . GLN A 1 111 ? 20.92171 22.14653 -8.68365 1.000 57.09325 91 GLN A C 1
ATOM 696 O O . GLN A 1 111 ? 21.88027 22.02551 -9.46071 1.000 59.59476 91 GLN A O 1
ATOM 702 N N . THR A 1 112 ? 21.08180 22.21507 -7.35781 1.000 60.73505 92 THR A N 1
ATOM 703 C CA . THR A 1 112 ? 22.41654 22.05721 -6.78801 1.000 59.17035 92 THR A CA 1
ATOM 704 C C . THR A 1 112 ? 23.03700 20.72593 -7.19838 1.000 57.44497 92 THR A C 1
ATOM 705 O O . THR A 1 112 ? 24.21846 20.66677 -7.56051 1.000 56.75415 92 THR A O 1
ATOM 709 N N . PHE A 1 113 ? 22.25019 19.64792 -7.16573 1.000 58.11177 93 PHE A N 1
ATOM 710 C CA . PHE A 1 113 ? 22.79737 18.33628 -7.50830 1.000 58.55133 93 PHE A CA 1
ATOM 711 C C . PHE A 1 113 ? 23.13405 18.23831 -8.99220 1.000 58.91983 93 PHE A C 1
ATOM 712 O O . PHE A 1 113 ? 24.13481 17.61632 -9.36830 1.000 53.77196 93 PHE A O 1
ATOM 720 N N . LEU A 1 114 ? 22.30418 18.83449 -9.84972 1.000 56.67752 94 LEU A N 1
ATOM 721 C CA . LEU A 1 114 ? 22.57996 18.80778 -11.28118 1.000 54.88887 94 LEU A CA 1
ATOM 722 C C . LEU A 1 114 ? 23.85030 19.57906 -11.60892 1.000 58.78018 94 LEU A C 1
ATOM 723 O O . LEU A 1 114 ? 24.62768 19.16186 -12.47544 1.000 62.82613 94 LEU A O 1
ATOM 728 N N . GLU A 1 115 ? 24.08247 20.70208 -10.92099 1.000 57.20649 95 GLU A N 1
ATOM 729 C CA . GLU A 1 115 ? 25.27326 21.50226 -11.19708 1.000 58.47684 95 GLU A CA 1
ATOM 730 C C . GLU A 1 115 ? 26.55959 20.70999 -10.99850 1.000 62.10186 95 GLU A C 1
ATOM 731 O O . GLU A 1 115 ? 27.54991 20.95801 -11.69469 1.000 66.23998 95 GLU A O 1
ATOM 737 N N . LYS A 1 116 ? 26.57316 19.76545 -10.06019 1.000 60.93875 96 LYS A N 1
ATOM 738 C CA . LYS A 1 116 ? 27.75537 18.95913 -9.79216 1.000 54.91275 96 LYS A CA 1
ATOM 739 C C . LYS A 1 116 ? 27.84955 17.73620 -10.69460 1.000 62.23329 96 LYS A C 1
ATOM 740 O O . LYS A 1 116 ? 28.66848 16.84778 -10.43053 1.000 61.79288 96 LYS A O 1
ATOM 746 N N . GLY A 1 117 ? 27.02994 17.66480 -11.74203 1.000 56.38001 97 GLY A N 1
ATOM 747 C CA . GLY A 1 117 ? 27.07064 16.55800 -12.67336 1.000 53.75052 97 GLY A CA 1
ATOM 748 C C . GLY A 1 117 ? 26.26495 15.34111 -12.27600 1.000 57.21900 97 GLY A C 1
ATOM 749 O O . GLY A 1 117 ? 26.30559 14.33355 -12.99341 1.000 63.32933 97 GLY A O 1
ATOM 750 N N . LEU A 1 118 ? 25.53886 15.39464 -11.16244 1.000 58.63390 98 LEU A N 1
ATOM 751 C CA . LEU A 1 118 ? 24.74767 14.25640 -10.70548 1.000 54.92373 98 LEU A CA 1
ATOM 752 C C . LEU A 1 118 ? 23.31334 14.37784 -11.20816 1.000 55.19567 98 LEU A C 1
ATOM 753 O O . LEU A 1 118 ? 22.71106 15.45079 -11.08752 1.000 59.18808 98 LEU A O 1
ATOM 758 N N . PRO A 1 119 ? 22.73360 13.31222 -11.76009 1.000 51.69678 99 PRO A N 1
ATOM 759 C CA . PRO A 1 119 ? 21.38204 13.39502 -12.35625 1.000 50.09890 99 PRO A CA 1
ATOM 760 C C . PRO A 1 119 ? 20.26496 13.15571 -11.34216 1.000 55.36716 99 PRO A C 1
ATOM 761 O O . PRO A 1 119 ? 19.55696 12.13229 -11.34927 1.000 49.40939 99 PRO A O 1
ATOM 765 N N . ALA A 1 120 ? 20.09579 14.11573 -10.43777 1.000 47.66964 100 ALA A N 1
ATOM 766 C CA . ALA A 1 120 ? 18.97860 14.07533 -9.50778 1.000 48.36767 100 ALA A CA 1
ATOM 767 C C . ALA A 1 120 ? 17.66918 14.32342 -10.24746 1.000 47.64826 100 ALA A C 1
ATOM 768 O O . ALA A 1 120 ? 17.58851 15.18389 -11.12800 1.000 49.74417 100 ALA A O 1
ATOM 770 N N . TYR A 1 121 ? 16.63819 13.56171 -9.88777 1.000 44.45228 101 TYR A N 1
ATOM 771 C CA . TYR A 1 121 ? 15.32829 13.67951 -10.51575 1.000 41.55392 101 TYR A CA 1
ATOM 772 C C . TYR A 1 121 ? 14.25043 13.69670 -9.44481 1.000 43.77701 101 TYR A C 1
ATOM 773 O O . TYR A 1 121 ? 14.25554 12.85856 -8.53889 1.000 45.23556 101 TYR A O 1
ATOM 782 N N . SER A 1 122 ? 13.31601 14.63153 -9.56946 1.000 44.69887 102 SER A N 1
ATOM 783 C CA . SER A 1 122 ? 12.32415 14.86329 -8.53088 1.000 45.41869 102 SER A CA 1
ATOM 784 C C . SER A 1 122 ? 11.17291 13.86955 -8.63257 1.000 42.39543 102 SER A C 1
ATOM 785 O O . SER A 1 122 ? 10.68277 13.56926 -9.72291 1.000 44.09528 102 SER A O 1
ATOM 788 N N . VAL A 1 123 ? 10.74107 13.35911 -7.48312 1.000 46.55038 103 VAL A N 1
ATOM 789 C CA . VAL A 1 123 ? 9.57322 12.49046 -7.39239 1.000 44.26155 103 VAL A CA 1
ATOM 790 C C . VAL A 1 123 ? 8.66297 13.05974 -6.31434 1.000 42.35801 103 VAL A C 1
ATOM 791 O O . VAL A 1 123 ? 9.06435 13.16361 -5.14946 1.000 46.08553 103 VAL A O 1
ATOM 795 N N . SER A 1 124 ? 7.44829 13.43571 -6.70011 1.000 43.67528 104 SER A N 1
ATOM 796 C CA . SER A 1 124 ? 6.49676 14.02002 -5.76187 1.000 44.88096 104 SER A CA 1
ATOM 797 C C . SER A 1 124 ? 5.93968 12.92757 -4.85261 1.000 45.13353 104 SER A C 1
ATOM 798 O O . SER A 1 124 ? 5.22725 12.02998 -5.31529 1.000 44.45507 104 SER A O 1
ATOM 801 N N . SER A 1 125 ? 6.25742 13.00842 -3.55549 1.000 43.51501 105 SER A N 1
ATOM 802 C CA . SER A 1 125 ? 5.83289 11.97708 -2.61032 1.000 43.06614 105 SER A CA 1
ATOM 803 C C . SER A 1 125 ? 4.31359 11.88002 -2.52709 1.000 41.77786 105 SER A C 1
ATOM 804 O O . SER A 1 125 ? 3.75973 10.77937 -2.40894 1.000 41.59427 105 SER A O 1
ATOM 807 N 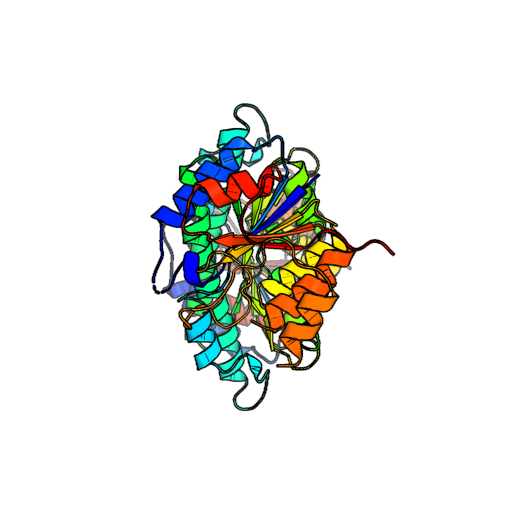N . SER A 1 126 ? 3.62119 13.01910 -2.57659 1.000 38.75764 106 SER A N 1
ATOM 808 C CA . SER A 1 126 ? 2.16582 13.00998 -2.50329 1.000 33.84415 106 SER A CA 1
ATOM 809 C C . SER A 1 126 ? 1.51384 12.43920 -3.75178 1.000 40.33361 106 SER A C 1
ATOM 810 O O . SER A 1 126 ? 0.29464 12.24120 -3.75230 1.000 44.60520 106 SER A O 1
ATOM 813 N N . SER A 1 127 ? 2.27783 12.18480 -4.81240 1.000 41.76544 107 SER A N 1
ATOM 814 C CA . SER A 1 127 ? 1.71516 11.58416 -6.01253 1.000 41.99777 107 SER A CA 1
ATOM 815 C C . SER A 1 127 ? 1.71298 10.06292 -5.97118 1.000 41.52975 107 SER A C 1
ATOM 816 O O . SER A 1 127 ? 0.99670 9.43701 -6.76399 1.000 41.19928 107 SER A O 1
ATOM 819 N N . ILE A 1 128 ? 2.48124 9.45465 -5.06403 1.000 36.42384 108 ILE A N 1
ATOM 820 C CA . ILE A 1 128 ? 2.68049 8.01155 -5.06041 1.000 39.88525 108 ILE A CA 1
ATOM 821 C C . ILE A 1 128 ? 2.39962 7.36886 -3.71009 1.000 44.41752 108 ILE A C 1
ATOM 822 O O . ILE A 1 128 ? 2.46897 6.14532 -3.60054 1.000 40.03650 108 ILE A O 1
ATOM 827 N N . PHE A 1 129 ? 2.09154 8.14610 -2.66852 1.000 47.01757 109 PHE A N 1
ATOM 828 C CA . PHE A 1 129 ? 1.90095 7.60433 -1.32782 1.000 43.94717 109 PHE A CA 1
ATOM 829 C C . PHE A 1 129 ? 0.55127 8.02768 -0.76394 1.000 49.15068 109 PHE A C 1
ATOM 830 O O . PHE A 1 129 ? 0.10387 9.16036 -0.97495 1.000 44.74577 109 PHE A O 1
ATOM 838 N N . LEU A 1 130 ? -0.08137 7.11381 -0.03048 1.000 49.29211 110 LEU A N 1
ATOM 839 C CA . LEU A 1 130 ? -1.27603 7.40394 0.75096 1.000 46.49665 110 LEU A CA 1
ATOM 840 C C . LEU A 1 130 ? -1.01848 7.04222 2.20803 1.000 47.17663 110 LEU A C 1
ATOM 841 O O . LEU A 1 130 ? -0.31305 6.07244 2.50541 1.000 47.14455 110 LEU A O 1
ATOM 846 N N . LEU A 1 131 ? -1.60184 7.82205 3.11646 1.000 46.22925 111 LEU A N 1
ATOM 847 C CA . LEU A 1 131 ? -1.29530 7.73674 4.53793 1.000 48.10762 111 LEU A CA 1
ATOM 848 C C . LEU A 1 131 ? -2.46502 7.18101 5.34362 1.000 48.44704 111 LEU A C 1
ATOM 849 O O . LEU A 1 131 ? -3.63218 7.29835 4.95537 1.000 47.00703 111 LEU A O 1
ATOM 854 N N . GLU A 1 132 ? -2.12639 6.56872 6.47623 1.000 47.44721 112 GLU A N 1
ATOM 855 C CA . GLU A 1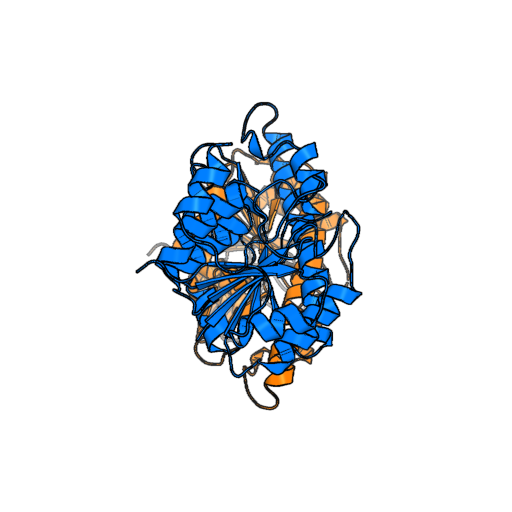 132 ? -3.08358 6.29283 7.54052 1.000 52.90705 112 GLU A CA 1
ATOM 856 C C . GLU A 1 132 ? -2.30141 6.13635 8.83315 1.000 49.95173 112 GLU A C 1
ATOM 857 O O . GLU A 1 132 ? -1.34551 5.35427 8.88466 1.000 42.63215 112 GLU A O 1
ATOM 863 N N . ASN A 1 133 ? -2.70296 6.88910 9.86220 1.000 53.88526 113 ASN A N 1
ATOM 864 C CA . ASN A 1 133 ? -1.99871 6.92515 11.14544 1.000 53.97186 113 ASN A CA 1
ATOM 865 C C . ASN A 1 133 ? -0.51625 7.25027 10.95201 1.000 56.79411 113 ASN A C 1
ATOM 866 O O . ASN A 1 133 ? 0.37055 6.55935 11.45848 1.000 60.89044 113 ASN A O 1
ATOM 871 N N . LYS A 1 134 ? -0.25235 8.31166 10.19161 1.000 54.29990 114 LYS A N 1
ATOM 872 C CA . LYS A 1 134 ? 1.07631 8.83307 9.87700 1.000 60.82945 114 LYS A CA 1
ATOM 873 C C . LYS A 1 134 ? 1.93313 7.86596 9.06166 1.000 63.49589 114 LYS A C 1
ATOM 874 O O . LYS A 1 134 ? 3.06729 8.22038 8.71452 1.000 70.44095 114 LYS A O 1
ATOM 880 N N . GLU A 1 135 ? 1.43826 6.67484 8.72711 1.000 58.21039 115 GLU A N 1
ATOM 881 C CA . GLU A 1 135 ? 2.23097 5.65541 8.05199 1.000 57.61855 115 GLU A CA 1
ATOM 882 C C . GLU A 1 1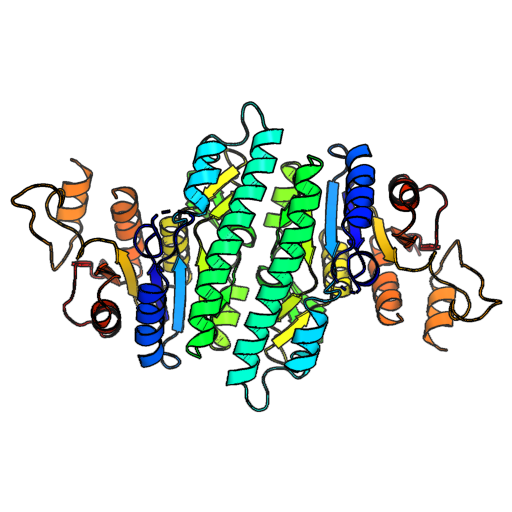35 ? 1.73143 5.43361 6.63037 1.000 50.63685 115 GLU A C 1
ATOM 883 O O . GLU A 1 135 ? 0.52558 5.48446 6.36604 1.000 51.00655 115 GLU A O 1
ATOM 889 N N . VAL A 1 136 ? 2.66763 5.18622 5.71762 1.000 51.49554 116 VAL A N 1
ATOM 890 C CA . VAL A 1 136 ? 2.31034 4.86955 4.34007 1.000 51.57627 116 VAL A CA 1
ATOM 891 C C . VAL A 1 136 ? 1.66319 3.49051 4.30734 1.000 47.53533 116 VAL A C 1
ATOM 892 O O . VAL A 1 136 ? 2.27457 2.49138 4.70384 1.000 45.50359 116 VAL A O 1
ATOM 896 N N . VAL A 1 137 ? 0.41576 3.43314 3.84583 1.000 44.36221 117 VAL A N 1
ATOM 897 C CA . VAL A 1 137 ? -0.31568 2.18238 3.69950 1.000 45.33346 117 VAL A CA 1
ATOM 898 C C . VAL A 1 137 ? -0.61390 1.88022 2.23958 1.000 43.79858 117 VAL A C 1
ATOM 899 O O . VAL A 1 137 ? -1.32271 0.91345 1.94131 1.000 43.19802 117 VAL A O 1
ATOM 903 N N . TYR A 1 138 ? -0.09993 2.69842 1.32149 1.000 45.26922 118 TYR A N 1
ATOM 904 C CA . TYR A 1 138 ? -0.28339 2.50327 -0.11082 1.000 44.42457 118 TYR A CA 1
ATOM 905 C C . TYR A 1 138 ? 0.81595 3.26931 -0.82900 1.000 44.11389 118 TYR A C 1
ATOM 906 O O . TYR A 1 138 ? 1.03820 4.44943 -0.53666 1.000 47.02838 118 TYR A O 1
ATOM 915 N N . GLY A 1 139 ? 1.47847 2.60970 -1.77548 1.000 40.94072 119 GLY A N 1
ATOM 916 C CA . GLY A 1 139 ? 2.60329 3.21402 -2.46212 1.000 41.46649 119 GLY A CA 1
ATOM 917 C C . GLY A 1 139 ? 2.72584 2.72584 -3.88967 1.000 46.21440 119 GLY A C 1
ATOM 918 O O . GLY A 1 139 ? 2.20431 1.66998 -4.26178 1.000 45.47798 119 GLY A O 1
ATOM 919 N N . GLU A 1 140 ? 3.42351 3.52586 -4.69166 1.000 47.42386 120 GLU A N 1
ATOM 920 C CA . GLU A 1 140 ? 3.75293 3.19244 -6.07156 1.000 43.11400 120 GLU A CA 1
ATOM 921 C C . GLU A 1 140 ? 5.26179 3.30037 -6.22548 1.000 45.74415 120 GLU A C 1
ATOM 922 O O . GLU A 1 140 ? 5.82994 4.38100 -6.03454 1.000 45.69133 120 GLU A O 1
ATOM 928 N N . LEU A 1 141 ? 5.90978 2.18559 -6.56138 1.000 43.33314 121 LEU A N 1
ATOM 929 C CA . LEU A 1 141 ? 7.36280 2.11792 -6.57675 1.000 41.93415 121 LEU A CA 1
ATOM 930 C C . LEU A 1 141 ? 7.96159 1.76612 -7.93215 1.000 46.52413 121 LEU A C 1
ATOM 931 O O . LEU A 1 141 ? 9.19263 1.69626 -8.04162 1.000 43.06372 121 LEU A O 1
ATOM 936 N N . GLU A 1 142 ? 7.14128 1.55206 -8.96687 1.000 42.95564 122 GLU A N 1
ATOM 937 C CA . GLU A 1 142 ? 7.68204 1.13942 -10.26009 1.000 45.51124 122 GLU A CA 1
ATOM 938 C C . GLU A 1 142 ? 8.50613 2.24806 -10.90079 1.000 46.99806 122 GLU A C 1
ATOM 939 O O . GLU A 1 142 ? 9.58822 1.98788 -11.43828 1.000 45.83369 122 GLU A O 1
ATOM 945 N N . ILE A 1 143 ? 8.00807 3.48632 -10.86917 1.000 39.68468 123 ILE A N 1
ATOM 946 C CA . ILE A 1 143 ? 8.75389 4.58683 -11.46837 1.000 40.09486 123 ILE A CA 1
ATOM 947 C C . ILE A 1 143 ? 10.04908 4.82876 -10.70106 1.000 41.88080 123 ILE A C 1
ATOM 948 O O . ILE A 1 143 ? 11.09117 5.12008 -11.29932 1.000 40.95015 123 ILE A O 1
ATOM 953 N N . LEU A 1 144 ? 10.01460 4.68769 -9.37032 1.000 45.47130 124 LEU A N 1
ATOM 954 C CA . LEU A 1 144 ? 11.24692 4.75190 -8.58502 1.000 44.75063 124 LEU A CA 1
ATOM 955 C C . LEU A 1 144 ? 12.22958 3.67117 -9.01537 1.000 44.29059 124 LEU A C 1
ATOM 956 O O . LEU A 1 144 ? 13.43208 3.93366 -9.17423 1.000 43.93260 124 LEU A O 1
ATOM 961 N N . ARG A 1 145 ? 11.72953 2.44594 -9.20569 1.000 45.83354 125 ARG A N 1
ATOM 962 C CA . ARG A 1 145 ? 12.57621 1.33977 -9.64301 1.000 46.09282 125 ARG A CA 1
ATOM 963 C C . ARG A 1 145 ? 13.21112 1.63185 -10.99754 1.000 44.78803 125 ARG A C 1
ATOM 964 O O . ARG A 1 145 ? 14.41135 1.41758 -11.18882 1.000 44.50996 125 ARG A O 1
ATOM 972 N N . LYS A 1 146 ? 12.41654 2.11656 -11.95589 1.000 41.66528 126 LYS A N 1
ATOM 973 C CA . LYS A 1 146 ? 12.95368 2.37934 -13.28802 1.000 45.61301 126 LYS A CA 1
ATOM 974 C C . LYS A 1 146 ? 13.94008 3.53820 -13.26161 1.000 45.22575 126 LYS A C 1
ATOM 975 O O . LYS A 1 146 ? 14.93803 3.52568 -13.99217 1.000 43.25920 126 LYS A O 1
ATOM 981 N N . LEU A 1 147 ? 13.67853 4.54922 -12.42602 1.000 48.55505 127 LEU A N 1
ATOM 982 C CA . LEU A 1 147 ? 14.63209 5.64104 -12.26494 1.000 43.20368 127 LEU A CA 1
ATOM 983 C C . LEU A 1 147 ? 15.96593 5.12286 -11.75069 1.000 43.08029 127 LEU A C 1
ATOM 984 O O . LEU A 1 147 ? 17.02834 5.51826 -12.24578 1.000 43.59828 127 LEU A O 1
ATOM 989 N N . LEU A 1 148 ? 15.93090 4.22705 -10.76073 1.000 44.59614 128 LEU A N 1
ATOM 990 C CA . LEU A 1 148 ? 17.17476 3.63810 -10.27363 1.000 47.44488 128 LEU A CA 1
ATOM 991 C C . LEU A 1 148 ? 17.81703 2.73738 -11.32282 1.000 47.55059 128 LEU A C 1
ATOM 992 O O . LEU A 1 148 ? 19.04682 2.61862 -11.36806 1.000 51.07283 128 LEU A O 1
ATOM 997 N N . GLU A 1 149 ? 17.00679 2.11181 -12.17914 1.000 48.43993 129 GLU A N 1
ATOM 998 C CA . GLU A 1 149 ? 17.54016 1.20536 -13.18971 1.000 42.88410 129 GLU A CA 1
ATOM 999 C C . GLU A 1 149 ? 18.26672 1.96921 -14.29152 1.000 48.68793 129 GLU A C 1
ATOM 1000 O O . GLU A 1 149 ? 19.28202 1.49649 -14.81596 1.000 51.55885 129 GLU A O 1
ATOM 1006 N N . LEU A 1 150 ? 17.76435 3.14988 -14.65649 1.000 47.71850 130 LEU A N 1
ATOM 1007 C CA . LEU A 1 150 ? 18.39875 4.00150 -15.65350 1.000 48.58568 130 LEU A CA 1
ATOM 1008 C C . LEU A 1 150 ? 19.46118 4.91895 -15.05394 1.000 51.97491 130 LEU A C 1
ATOM 1009 O O . LEU A 1 150 ? 19.85927 5.89493 -15.70201 1.000 50.24900 130 LEU A O 1
ATOM 1014 N N . LYS A 1 151 ? 19.90754 4.63144 -13.82680 1.000 52.95857 131 LYS A N 1
ATOM 1015 C CA . LYS A 1 151 ? 20.99853 5.35454 -13.16481 1.000 53.74337 131 LYS A CA 1
ATOM 1016 C C . LYS A 1 151 ? 20.64829 6.82092 -12.90646 1.000 49.82920 131 LYS A C 1
ATOM 1017 O O . LYS A 1 151 ? 21.49236 7.71071 -13.02192 1.000 55.69848 131 LYS A O 1
ATOM 1023 N N . PHE A 1 152 ? 19.39840 7.07666 -12.53959 1.000 49.10424 132 PHE A N 1
ATOM 1024 C CA . PHE A 1 152 ? 19.01047 8.37275 -12.00416 1.000 46.24297 132 PHE A CA 1
ATOM 1025 C C . PHE A 1 152 ? 19.08822 8.34510 -10.47797 1.000 51.19689 132 PHE A C 1
ATOM 1026 O O . PHE A 1 152 ? 19.08738 7.28282 -9.84918 1.000 46.64106 132 PHE A O 1
ATOM 1034 N N . ILE A 1 153 ? 19.16467 9.53112 -9.88286 1.000 51.98693 133 ILE A N 1
ATOM 1035 C CA . ILE A 1 153 ? 19.09593 9.64950 -8.42747 1.000 48.71984 133 ILE A CA 1
ATOM 1036 C C . ILE A 1 153 ? 17.73911 10.23731 -8.06450 1.000 44.87848 133 ILE A C 1
ATOM 1037 O O . ILE A 1 153 ? 17.56377 11.46424 -8.11801 1.000 42.74009 133 ILE A O 1
ATOM 1042 N N . PRO A 1 154 ? 16.75010 9.41507 -7.72146 1.000 45.35955 134 PRO A N 1
ATOM 1043 C CA . PRO A 1 154 ? 15.45434 9.96851 -7.31754 1.000 48.72592 134 PRO A CA 1
ATOM 1044 C C . PRO A 1 154 ? 15.57078 10.71205 -5.99455 1.000 47.72697 134 PRO A C 1
ATOM 1045 O O . PRO A 1 154 ? 16.24999 10.26802 -5.06462 1.000 41.97767 134 PRO A O 1
ATOM 1049 N N . VAL A 1 155 ? 14.91260 11.86623 -5.93647 1.000 44.62549 135 VAL A N 1
ATOM 1050 C CA . VAL A 1 155 ? 14.93701 12.75946 -4.78835 1.000 47.18938 135 VAL A CA 1
ATOM 1051 C C . VAL A 1 155 ? 13.49210 12.99078 -4.37455 1.000 47.48956 135 VAL A C 1
ATOM 1052 O O . VAL A 1 155 ? 12.73523 13.66208 -5.08727 1.000 45.74749 135 VAL A O 1
ATOM 1056 N N . LEU A 1 156 ? 13.10708 12.42424 -3.23716 1.000 46.02063 136 LEU A N 1
ATOM 1057 C CA . LEU A 1 156 ? 11.80289 12.61957 -2.62918 1.000 46.88423 136 LEU A CA 1
ATOM 1058 C C . LEU A 1 156 ? 11.91232 13.57659 -1.44794 1.000 53.69853 136 LEU A C 1
ATOM 1059 O O . LEU A 1 156 ? 13.00350 13.96643 -1.01854 1.000 53.96561 136 LEU A O 1
ATOM 1064 N N . PHE A 1 157 ? 10.75415 13.93011 -0.89529 1.000 60.48523 137 PHE A N 1
ATOM 1065 C CA . PHE A 1 157 ? 10.71813 14.90454 0.18318 1.000 60.89617 137 PHE A CA 1
ATOM 1066 C C . PHE A 1 157 ? 9.52717 14.65045 1.09472 1.000 60.59662 137 PHE A C 1
ATOM 1067 O O . PHE A 1 157 ? 8.46398 14.20493 0.65040 1.000 57.43317 137 PHE A O 1
ATOM 1075 N N . GLY A 1 158 ? 9.72518 14.92794 2.38211 1.000 57.95465 138 GLY A N 1
ATOM 1076 C CA . GLY A 1 158 ? 8.58789 15.06230 3.27239 1.000 50.24551 138 GLY A CA 1
ATOM 1077 C C . GLY A 1 158 ? 7.60428 16.06940 2.70715 1.000 54.51897 138 GLY A C 1
ATOM 1078 O O . GLY A 1 158 ? 7.99123 17.10240 2.15659 1.000 59.51366 138 GLY A O 1
ATOM 1079 N N . ASP A 1 159 ? 6.32218 15.75693 2.82393 1.000 51.28034 139 ASP A N 1
ATOM 1080 C CA . ASP A 1 159 ? 5.35298 16.39343 1.94905 1.000 52.78731 139 ASP A CA 1
ATOM 1081 C C . ASP A 1 159 ? 4.00251 16.44932 2.64045 1.000 52.53251 139 ASP A C 1
ATOM 1082 O O . ASP A 1 159 ? 3.81033 15.90265 3.72575 1.000 52.82368 139 ASP A O 1
ATOM 1087 N N . THR A 1 160 ? 3.07616 17.16062 2.01392 1.000 46.79210 140 THR A N 1
ATOM 1088 C CA . THR A 1 160 ? 1.66831 16.95778 2.30039 1.000 51.71428 140 THR A CA 1
ATOM 1089 C C . THR A 1 160 ? 1.23066 15.64101 1.67083 1.000 55.10136 140 THR A C 1
ATOM 1090 O O . THR A 1 160 ? 1.77632 15.21220 0.65231 1.000 51.78375 140 THR A O 1
ATOM 1094 N N . ALA A 1 161 ? 0.24772 14.98223 2.27941 1.000 51.31148 141 ALA A N 1
ATOM 1095 C CA . ALA A 1 161 ? -0.19150 13.71485 1.71730 1.000 43.85353 141 ALA A CA 1
ATOM 1096 C C . ALA A 1 161 ? -1.65850 13.48143 2.03416 1.000 45.79658 141 ALA A C 1
ATOM 1097 O O . ALA A 1 161 ? -2.18720 13.97218 3.03805 1.000 45.72536 141 ALA A O 1
ATOM 1099 N N . ILE A 1 162 ? -2.31319 12.74428 1.14485 1.000 45.36363 142 ILE A N 1
ATOM 1100 C CA . ILE A 1 162 ? -3.68979 12.32870 1.36379 1.000 44.60803 142 ILE A CA 1
ATOM 1101 C C . ILE A 1 162 ? -3.68985 11.20833 2.39109 1.000 45.14429 142 ILE A C 1
ATOM 1102 O O . ILE A 1 162 ? -2.95011 10.22638 2.26133 1.000 45.26393 142 ILE A O 1
ATOM 1107 N N . ALA A 1 163 ? -4.49243 11.36961 3.43256 1.000 47.95994 143 ALA A N 1
ATOM 1108 C CA . ALA A 1 163 ? -4.59557 10.40294 4.51155 1.000 44.99791 143 ALA A CA 1
ATOM 1109 C C . ALA A 1 163 ? -5.98068 9.77720 4.47411 1.000 46.42130 143 ALA A C 1
ATOM 1110 O O . ALA A 1 163 ? -6.98615 10.48873 4.37178 1.000 46.86455 143 ALA A O 1
ATOM 1112 N N . LEU A 1 164 ? -6.02839 8.44673 4.54243 1.000 46.77161 144 LEU A N 1
ATOM 1113 C CA . LEU A 1 164 ? -7.30560 7.75024 4.48293 1.000 48.06099 144 LEU A CA 1
ATOM 1114 C C . LEU A 1 164 ? -8.15865 7.98990 5.71816 1.000 50.33654 144 LEU A C 1
ATOM 1115 O O . LEU A 1 164 ? -9.38502 7.87023 5.63552 1.000 50.60139 144 LEU A O 1
ATOM 1120 N N . ASP A 1 165 ? -7.54453 8.33030 6.85288 1.000 56.09605 145 ASP A N 1
ATOM 1121 C CA . ASP A 1 165 ? -8.28502 8.53481 8.09303 1.000 55.06327 145 ASP A CA 1
ATOM 1122 C C . ASP A 1 165 ? -8.74091 9.98205 8.26340 1.000 54.95990 145 ASP A C 1
ATOM 1123 O O . ASP A 1 165 ? -9.91428 10.23444 8.55511 1.000 62.40841 145 ASP A O 1
ATOM 1128 N N . LYS A 1 166 ? -7.83770 10.94523 8.07677 1.000 48.97572 146 LYS A N 1
ATOM 1129 C CA . LYS A 1 166 ? -8.14540 12.34283 8.35909 1.000 50.86606 146 LYS A CA 1
ATOM 1130 C C . LYS A 1 166 ? -8.09340 13.22460 7.11374 1.000 50.87107 146 LYS A C 1
ATOM 1131 O O . LYS A 1 166 ? -7.97461 14.45081 7.23320 1.000 48.45898 146 LYS A O 1
ATOM 1137 N N . GLY A 1 167 ? -8.19085 12.63402 5.92257 1.000 49.99655 147 GLY A N 1
ATOM 1138 C CA . GLY A 1 167 ? -8.24353 13.41160 4.69724 1.000 46.87472 147 GLY A CA 1
ATOM 1139 C C . GLY A 1 167 ? -6.88668 13.91552 4.24983 1.000 47.14012 147 GLY A C 1
ATOM 1140 O O . GLY A 1 167 ? -6.37365 13.49633 3.21051 1.000 46.01851 147 GLY A O 1
ATOM 1141 N N . ILE A 1 168 ? -6.27752 14.79184 5.04249 1.000 47.90088 148 ILE A N 1
ATOM 1142 C CA . ILE A 1 168 ? -4.94944 15.31424 4.75836 1.000 47.50803 148 ILE A CA 1
ATOM 1143 C C . ILE A 1 168 ? -4.06007 15.08462 5.97071 1.000 45.34315 148 ILE A C 1
ATOM 1144 O O . ILE A 1 168 ? -4.53701 15.00020 7.10627 1.000 49.49131 148 ILE A O 1
ATOM 1149 N N . ASP A 1 169 ? -2.75772 14.97350 5.72157 1.000 47.75756 149 ASP A N 1
ATOM 1150 C CA . ASP A 1 169 ? -1.77431 14.83986 6.78888 1.000 44.56725 149 ASP A CA 1
ATOM 1151 C C . ASP A 1 169 ? -0.41628 15.27099 6.24620 1.000 47.77336 149 ASP A C 1
ATOM 1152 O O . ASP A 1 169 ? -0.27093 15.59793 5.06506 1.000 54.37898 149 ASP A O 1
ATOM 1157 N N . ILE A 1 170 ? 0.58122 15.27653 7.12400 1.000 49.97326 150 ILE A N 1
ATOM 1158 C CA . ILE A 1 170 ? 1.95951 15.57186 6.75473 1.000 50.07212 150 ILE A CA 1
ATOM 1159 C C . ILE A 1 170 ? 2.72897 14.25866 6.77087 1.000 53.25217 150 ILE A C 1
ATOM 1160 O O . ILE A 1 170 ? 2.83097 13.60185 7.81461 1.000 55.88826 150 ILE A O 1
ATOM 1165 N N . LEU A 1 171 ? 3.24677 13.86604 5.61008 1.000 55.41252 151 LEU A N 1
ATOM 1166 C CA . LEU A 1 171 ? 4.06012 12.66611 5.47038 1.000 54.56183 151 LEU A CA 1
ATOM 1167 C C . LEU A 1 171 ? 5.51514 13.03512 5.73197 1.000 58.54777 151 LEU A C 1
ATOM 1168 O O . LEU A 1 171 ? 6.14189 13.73536 4.92720 1.000 58.41750 151 LEU A O 1
ATOM 1173 N N . SER A 1 172 ? 6.04223 12.57086 6.86297 1.000 52.74986 152 SER A N 1
ATOM 1174 C CA . SER A 1 172 ? 7.42097 12.84178 7.23679 1.000 53.29827 152 SER A CA 1
ATOM 1175 C C . SER A 1 172 ? 8.38915 12.00130 6.40920 1.000 57.98638 152 SER A C 1
ATOM 1176 O O . SER A 1 172 ? 8.08003 10.88059 5.99173 1.000 58.98006 152 SER A O 1
ATOM 1179 N N . GLY A 1 173 ? 9.58272 12.55572 6.18376 1.000 51.76957 153 GLY A N 1
ATOM 1180 C CA . GLY A 1 173 ? 10.59596 11.83664 5.43019 1.000 54.31512 153 GLY A CA 1
ATOM 1181 C C . GLY A 1 173 ? 11.01597 10.53380 6.08052 1.000 55.64911 153 GLY A C 1
ATOM 1182 O O . GLY A 1 173 ? 11.40823 9.58810 5.38807 1.000 54.70306 153 GLY A O 1
ATOM 1183 N N . ASP A 1 174 ? 10.93727 10.46160 7.41297 1.000 54.50867 154 ASP A N 1
ATOM 1184 C CA . ASP A 1 174 ? 11.24727 9.21736 8.10963 1.000 51.19222 154 ASP A CA 1
ATOM 1185 C C . ASP A 1 174 ? 10.30304 8.09810 7.68685 1.000 51.56853 154 ASP A C 1
ATOM 1186 O O . ASP A 1 174 ? 10.73736 6.96382 7.44975 1.000 51.74744 154 ASP A O 1
ATOM 1191 N N . GLN A 1 175 ? 9.00666 8.39895 7.58123 1.000 50.83376 155 GLN A N 1
ATOM 1192 C CA . GLN A 1 175 ? 8.03901 7.38097 7.18278 1.000 55.11336 155 GLN A CA 1
ATOM 1193 C C . GLN A 1 175 ? 8.25546 6.94559 5.73805 1.000 52.98842 155 GLN A C 1
ATOM 1194 O O . GLN A 1 175 ? 8.13943 5.75221 5.41632 1.000 50.36838 155 GLN A O 1
ATOM 1200 N N . ILE A 1 176 ? 8.55653 7.90370 4.85462 1.000 51.76570 156 ILE A N 1
ATOM 1201 C CA . ILE A 1 176 ? 8.92386 7.57331 3.47993 1.000 45.28037 156 ILE A CA 1
ATOM 1202 C C . ILE A 1 176 ? 10.09144 6.59990 3.47125 1.000 47.85747 156 ILE A C 1
ATOM 1203 O O . ILE A 1 176 ? 10.07112 5.57954 2.77244 1.000 47.31856 156 ILE A O 1
ATOM 1208 N N . VAL A 1 177 ? 11.13584 6.91306 4.24135 1.000 49.17987 157 VAL A N 1
ATOM 1209 C CA . VAL A 1 177 ? 12.33381 6.08208 4.23451 1.000 46.21355 157 VAL A CA 1
ATOM 1210 C C . VAL A 1 177 ? 12.02793 4.69689 4.78776 1.000 48.83527 157 VAL A C 1
ATOM 1211 O O . VAL A 1 177 ? 12.56127 3.69604 4.30571 1.000 45.57739 157 VAL A O 1
ATOM 1215 N N . SER A 1 178 ? 11.14790 4.60784 5.78764 1.000 48.89758 158 SER A N 1
ATOM 1216 C CA . SER A 1 178 ? 10.83249 3.29623 6.35016 1.000 50.49416 158 SER A CA 1
ATOM 1217 C C . SER A 1 178 ? 10.04393 2.43984 5.35895 1.000 47.28722 158 SER A C 1
ATOM 1218 O O . SER A 1 178 ? 10.31487 1.23871 5.21048 1.000 43.61446 158 SER A O 1
ATOM 1221 N N . TYR A 1 179 ? 9.07110 3.03806 4.66583 1.000 47.35905 159 TYR A N 1
ATOM 1222 C CA . TYR A 1 179 ? 8.35611 2.30519 3.62184 1.000 46.22645 159 TYR A CA 1
ATOM 1223 C C . TYR A 1 179 ? 9.30648 1.85778 2.51640 1.000 43.41244 159 TYR A C 1
ATOM 1224 O O . TYR A 1 179 ? 9.28248 0.69482 2.08561 1.000 45.93083 159 TYR A O 1
ATOM 1233 N N . LEU A 1 180 ? 10.15328 2.77483 2.04101 1.000 43.25342 160 LEU A N 1
ATOM 1234 C CA . LEU A 1 180 ? 11.10611 2.42525 0.99599 1.000 44.98134 160 LEU A CA 1
ATOM 1235 C C . LEU A 1 180 ? 12.07586 1.35511 1.46940 1.000 44.08969 160 LEU A C 1
ATOM 1236 O O . LEU A 1 180 ? 12.48747 0.50198 0.68175 1.000 45.05486 160 LEU A O 1
ATOM 1241 N N . ALA A 1 181 ? 12.43502 1.37130 2.75226 1.000 48.67302 161 ALA A N 1
ATOM 1242 C CA . ALA A 1 181 ? 13.35914 0.37973 3.28338 1.000 49.71808 161 ALA A CA 1
ATOM 1243 C C . ALA A 1 181 ? 12.72185 -0.99960 3.29895 1.000 48.48306 161 ALA A C 1
ATOM 1244 O O . ALA A 1 181 ? 13.32856 -1.97974 2.85016 1.000 47.76843 161 ALA A O 1
ATOM 1246 N N . LYS A 1 182 ? 11.48759 -1.09394 3.79935 1.000 42.96073 162 LYS A N 1
ATOM 1247 C CA . LYS A 1 182 ? 10.83948 -2.39871 3.86123 1.000 48.66795 162 LYS A CA 1
ATOM 1248 C C . LYS A 1 182 ? 10.40787 -2.91131 2.48735 1.000 52.18020 162 LYS A C 1
ATOM 1249 O O . LYS A 1 182 ? 10.19583 -4.11966 2.33872 1.000 54.66381 162 LYS A O 1
ATOM 1255 N N . MET A 1 183 ? 10.28253 -2.04197 1.48010 1.000 43.93298 163 MET A N 1
ATOM 1256 C CA . MET A 1 183 ? 9.89384 -2.50635 0.14919 1.000 45.93712 163 MET A CA 1
ATOM 1257 C C . MET A 1 183 ? 11.07251 -2.76158 -0.78361 1.000 46.00660 163 MET A C 1
ATOM 1258 O O . MET A 1 183 ? 11.08217 -3.77063 -1.49151 1.000 47.34017 163 MET A O 1
ATOM 1263 N N . LEU A 1 184 ? 12.06201 -1.87144 -0.81600 1.000 51.22888 164 LEU A N 1
ATOM 1264 C CA . LEU A 1 184 ? 13.19867 -1.98590 -1.71858 1.000 46.84566 164 LEU A CA 1
ATOM 1265 C C . LEU A 1 184 ? 14.41647 -2.63133 -1.07843 1.000 48.63622 164 LEU A C 1
ATOM 1266 O O . LEU A 1 184 ? 15.37510 -2.93653 -1.79504 1.000 53.00263 164 LEU A O 1
ATOM 1271 N N . LYS A 1 185 ? 14.40158 -2.83790 0.24126 1.000 50.92570 165 LYS A N 1
ATOM 1272 C CA . LYS A 1 185 ? 15.48815 -3.44935 0.99958 1.000 49.60351 165 LYS A CA 1
ATOM 1273 C C . LYS A 1 185 ? 16.84345 -2.88722 0.58004 1.000 53.12920 165 LYS A C 1
ATOM 1274 O O . LYS A 1 185 ? 17.64575 -3.60049 -0.03484 1.000 55.96899 165 LYS A O 1
ATOM 1280 N N . PRO A 1 186 ? 17.13620 -1.62417 0.88109 1.000 54.74348 166 PRO A N 1
ATOM 1281 C CA . PRO A 1 186 ? 18.42918 -1.05426 0.49136 1.000 53.07690 166 PRO A CA 1
ATOM 1282 C C . PRO A 1 186 ? 19.56505 -1.66550 1.29830 1.000 53.39522 166 PRO A C 1
ATOM 1283 O O . PRO A 1 186 ? 19.36597 -2.35067 2.30360 1.000 47.07234 166 PRO A O 1
ATOM 1287 N N . SER A 1 187 ? 20.78578 -1.40714 0.82684 1.000 51.36095 167 SER A N 1
ATOM 1288 C CA . SER A 1 187 ? 21.96623 -1.87649 1.54222 1.000 52.14343 167 SER A CA 1
ATOM 1289 C C . SER A 1 187 ? 22.12684 -1.15153 2.87578 1.000 60.54036 167 SER A C 1
ATOM 1290 O O . SER A 1 187 ? 22.45356 -1.77568 3.89265 1.000 58.04675 167 SER A O 1
ATOM 1293 N N . LYS A 1 188 ? 21.89764 0.16016 2.89625 1.000 51.15677 168 LYS A N 1
ATOM 1294 C CA . LYS A 1 188 ? 21.96129 0.90283 4.14440 1.000 55.70130 168 LYS A CA 1
ATOM 1295 C C . LYS A 1 188 ? 21.18111 2.20229 4.01304 1.000 55.26936 168 LYS A C 1
ATOM 1296 O O . LYS A 1 188 ? 20.91169 2.69435 2.90927 1.000 52.28619 168 LYS A O 1
ATOM 1302 N N . VAL A 1 189 ? 20.81911 2.73974 5.17400 1.000 50.80192 169 VAL A N 1
ATOM 1303 C CA . VAL A 1 189 ? 20.06544 3.97850 5.29572 1.000 51.40976 169 VAL A CA 1
ATOM 1304 C C . VAL A 1 189 ? 20.88924 4.92116 6.15598 1.000 51.38173 169 VAL A C 1
ATOM 1305 O O . VAL A 1 189 ? 21.24769 4.57765 7.28693 1.000 50.23979 169 VAL A O 1
ATOM 1309 N N . ILE A 1 190 ? 21.18751 6.10176 5.62487 1.000 53.22347 170 ILE A N 1
ATOM 1310 C CA . ILE A 1 190 ? 22.06796 7.06565 6.27387 1.000 51.16788 170 ILE A CA 1
ATOM 1311 C C . ILE A 1 190 ? 21.25791 8.31251 6.59021 1.000 48.20065 170 ILE A C 1
ATOM 1312 O O . ILE A 1 190 ? 20.76885 8.98704 5.67584 1.000 49.18317 170 ILE A O 1
ATOM 1317 N N . PHE A 1 191 ? 21.12613 8.62290 7.87832 1.000 47.69854 171 PHE A N 1
ATOM 1318 C CA . PHE A 1 191 ? 20.44026 9.82264 8.33697 1.000 50.67521 171 PHE A CA 1
ATOM 1319 C C . PHE A 1 191 ? 21.45995 10.93557 8.54219 1.000 48.07814 171 PHE A C 1
ATOM 1320 O O . PHE A 1 191 ? 22.34677 10.81843 9.39754 1.000 48.76308 171 PHE A O 1
ATOM 1328 N N . LEU A 1 192 ? 21.32515 12.01861 7.77729 1.000 52.07754 172 LEU A N 1
ATOM 1329 C CA . LEU A 1 192 ? 22.12538 13.22166 7.97697 1.000 49.84077 172 LEU A CA 1
ATOM 1330 C C . LEU A 1 192 ? 21.40206 14.09933 8.99370 1.000 52.39940 172 LEU A C 1
ATOM 1331 O O . LEU A 1 192 ? 20.30997 14.60259 8.71310 1.000 53.51028 172 LEU A O 1
ATOM 1336 N N . MET A 1 193 ? 21.99706 14.28020 10.17308 1.000 50.45305 173 MET A N 1
ATOM 1337 C CA . MET A 1 193 ? 21.40238 15.05501 11.25574 1.000 54.82182 173 MET A CA 1
ATOM 1338 C C . MET A 1 193 ? 22.26974 16.26982 11.57841 1.000 54.02971 173 MET A C 1
ATOM 1339 O O . MET A 1 193 ? 23.3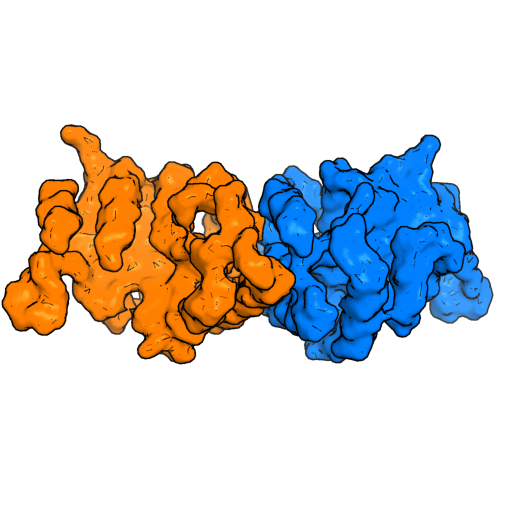5670 16.45641 11.02641 1.000 51.72697 173 MET A O 1
ATOM 1344 N N . ASP A 1 194 ? 21.76325 17.09774 12.49608 1.000 59.00400 174 ASP A N 1
ATOM 1345 C CA . ASP A 1 194 ? 22.48556 18.25066 13.02000 1.000 63.35493 174 ASP A CA 1
ATOM 1346 C C . ASP A 1 194 ? 23.47638 17.88386 14.11456 1.000 59.03171 174 ASP A C 1
ATOM 1347 O O . ASP A 1 194 ? 24.24649 18.74802 14.54575 1.000 62.88909 174 ASP A O 1
ATOM 1352 N N . VAL A 1 195 ? 23.46507 16.63794 14.57877 1.000 58.60899 175 VAL A N 1
ATOM 1353 C CA . VAL A 1 195 ? 24.38295 16.16037 15.59975 1.000 54.77913 175 VAL A CA 1
ATOM 1354 C C . VAL A 1 195 ? 25.17047 14.98679 15.02730 1.000 51.99682 175 VAL A C 1
ATOM 1355 O O . VAL A 1 195 ? 24.85441 14.45628 13.96305 1.000 54.43158 175 VAL A O 1
ATOM 1359 N N . ASP A 1 196 ? 26.20957 14.58201 15.75779 1.000 52.95964 176 ASP A N 1
ATOM 1360 C CA . ASP A 1 196 ? 27.10571 13.53700 15.27754 1.000 51.35647 176 ASP A CA 1
ATOM 1361 C C . ASP A 1 196 ? 26.46166 12.15725 15.26765 1.000 52.63317 176 ASP A C 1
ATOM 1362 O O . ASP A 1 196 ? 27.05197 11.22476 14.71225 1.000 50.88053 176 ASP A O 1
ATOM 1367 N N . GLY A 1 197 ? 25.28276 12.00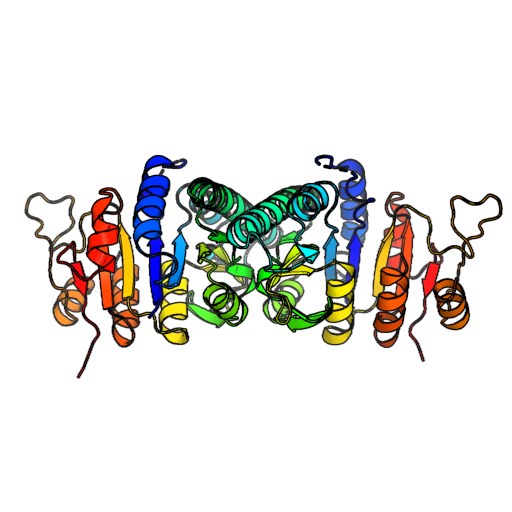677 15.85561 1.000 55.22122 177 GLY A N 1
ATOM 1368 C CA . GLY A 1 197 ? 24.60871 10.71953 15.92912 1.000 47.70623 177 GLY A CA 1
ATOM 1369 C C . GLY A 1 197 ? 23.63479 10.70406 17.09704 1.000 53.48884 177 GLY A C 1
ATOM 1370 O O . GLY A 1 197 ? 23.11667 11.74449 17.50200 1.000 54.02168 177 GLY A O 1
ATOM 1371 N N . ILE A 1 198 ? 23.40081 9.50982 17.62280 1.000 51.39600 178 ILE A N 1
ATOM 1372 C CA . ILE A 1 198 ? 22.50571 9.33716 18.75957 1.000 57.27922 178 ILE A CA 1
ATOM 1373 C C . ILE A 1 198 ? 23.32701 9.41411 20.03833 1.000 54.98534 178 ILE A C 1
ATOM 1374 O O . ILE A 1 198 ? 24.40706 8.81745 20.13100 1.000 55.24947 178 ILE A O 1
ATOM 1379 N N . TYR A 1 199 ? 22.82585 10.16000 21.01879 1.000 58.44290 179 TYR A N 1
ATOM 1380 C CA . TYR A 1 199 ? 23.48964 10.32428 22.30385 1.000 63.42773 179 TYR A CA 1
ATOM 1381 C C . TYR A 1 199 ? 22.69455 9.63170 23.40441 1.000 62.45739 179 TYR A C 1
ATOM 1382 O O . TYR A 1 199 ? 21.48019 9.43879 23.29511 1.000 59.40252 179 TYR A O 1
ATOM 1391 N N . ASP A 1 200 ? 23.39900 9.27042 24.48423 1.000 66.26792 180 ASP A N 1
ATOM 1392 C CA . ASP A 1 200 ? 22.75064 8.61780 25.61943 1.000 68.47622 180 ASP A CA 1
ATOM 1393 C C . ASP A 1 200 ? 21.82544 9.55714 26.38397 1.000 66.04437 180 ASP A C 1
ATOM 1394 O O . ASP A 1 200 ? 21.00022 9.08419 27.17359 1.000 66.88775 180 ASP A O 1
ATOM 1399 N N . ARG A 1 201 ? 21.94867 10.86714 26.17533 1.000 60.17314 181 ARG A N 1
ATOM 1400 C CA . ARG A 1 201 ? 21.03280 11.85082 26.73804 1.000 71.00550 181 ARG A CA 1
ATOM 1401 C C . ARG A 1 201 ? 20.80280 12.93238 25.69199 1.000 68.72604 181 ARG A C 1
ATOM 1402 O O . ARG A 1 201 ? 21.28842 12.84099 24.55994 1.000 68.00436 181 ARG A O 1
ATOM 1410 N N . ASN A 1 202 ? 20.05453 13.96216 26.06647 1.000 69.19678 182 ASN A N 1
ATOM 1411 C CA . ASN A 1 202 ? 19.92761 15.12126 25.19557 1.000 67.89431 182 ASN A CA 1
ATOM 1412 C C . ASN A 1 202 ? 21.30456 15.75179 25.00576 1.000 70.60843 182 ASN A C 1
ATOM 1413 O O . ASN A 1 202 ? 22.00793 16.00289 25.99598 1.000 70.89944 182 ASN A O 1
ATOM 1418 N N . PRO A 1 203 ? 21.74029 15.98832 23.76652 1.000 72.34180 183 PRO A N 1
ATOM 1419 C CA . PRO A 1 203 ? 23.03891 16.64933 23.56218 1.000 70.47406 183 PRO A CA 1
ATOM 1420 C C . PRO A 1 203 ? 23.13257 18.02211 24.20482 1.000 62.35970 183 PRO A C 1
ATOM 1421 O O . PRO A 1 203 ? 24.25091 18.49265 24.44397 1.000 67.33572 183 PRO A O 1
ATOM 1425 N N . LYS A 1 204 ? 22.00065 18.67472 24.49407 1.000 60.74199 184 LYS A N 1
ATOM 1426 C CA . LYS A 1 204 ? 22.03187 19.92914 25.24317 1.000 64.16300 184 LYS A CA 1
ATOM 1427 C C . LYS A 1 204 ? 22.72706 19.75224 26.58747 1.000 69.72821 184 LYS A C 1
ATOM 1428 O O . LYS A 1 204 ? 23.46752 20.63708 27.03292 1.000 72.46449 184 LYS A O 1
ATOM 1434 N N . GLU A 1 205 ? 22.51085 18.60994 27.23807 1.000 69.12871 185 GLU A N 1
ATOM 1435 C CA . GLU A 1 205 ? 23.04238 18.36479 28.56968 1.000 75.22172 185 GLU A CA 1
ATOM 1436 C C . GLU A 1 205 ? 24.56517 18.25565 28.54269 1.000 76.62357 185 GLU A C 1
ATOM 1437 O O . GLU A 1 205 ? 25.18301 17.96318 27.51443 1.000 73.51923 185 GLU A O 1
ATOM 1443 N N . ARG A 1 206 ? 25.16671 18.47785 29.71336 1.000 75.32707 186 ARG A N 1
ATOM 1444 C CA . ARG A 1 206 ? 26.60947 18.68470 29.78198 1.000 79.76617 186 ARG A CA 1
ATOM 1445 C C . ARG A 1 206 ? 27.38004 17.38034 29.61825 1.000 75.13243 186 ARG A C 1
ATOM 1446 O O . ARG A 1 206 ? 28.45111 17.36184 29.00080 1.000 76.69635 186 ARG A O 1
ATOM 1454 N N . ASP A 1 207 ? 26.86384 16.28224 30.16428 1.000 74.25703 187 ASP A N 1
ATOM 1455 C CA . ASP A 1 207 ? 27.57193 15.01066 30.13876 1.000 78.33495 187 ASP A CA 1
ATOM 1456 C C . ASP A 1 207 ? 27.18925 14.14029 28.94525 1.000 80.62744 187 ASP A C 1
ATOM 1457 O O . ASP A 1 207 ? 27.47839 12.93749 28.95293 1.000 79.67675 187 ASP A O 1
ATOM 1462 N N . ALA A 1 208 ? 26.56301 14.71941 27.92068 1.000 80.00204 188 ALA A N 1
ATOM 1463 C CA . ALA A 1 208 ? 26.02963 13.92628 26.81882 1.000 72.72880 188 ALA A CA 1
ATOM 1464 C C . ALA A 1 208 ? 27.14399 13.20949 26.06484 1.000 68.09563 188 ALA A C 1
ATOM 1465 O O . ALA A 1 208 ? 28.11566 13.82896 25.62296 1.000 70.83935 188 ALA A O 1
ATOM 1467 N N . LYS A 1 209 ? 26.99753 11.89460 25.92473 1.000 70.64414 189 LYS A N 1
ATOM 1468 C CA . LYS A 1 209 ? 27.97169 11.04792 25.25289 1.000 69.47911 189 LYS A CA 1
ATOM 1469 C C . LYS A 1 209 ? 27.34047 10.43718 24.00939 1.000 71.72110 189 LYS A C 1
ATOM 1470 O O . LYS A 1 209 ? 26.14633 10.12357 23.99749 1.000 68.81827 189 LYS A O 1
ATOM 1476 N N . LEU A 1 210 ? 28.14430 10.27662 22.96265 1.000 70.28407 190 LEU A N 1
ATOM 1477 C CA . LEU A 1 210 ? 27.66704 9.75025 21.69221 1.000 61.40903 190 LEU A CA 1
ATOM 1478 C C . LEU A 1 210 ? 27.78917 8.23216 21.68038 1.000 63.92755 190 LEU A C 1
ATOM 1479 O O . LEU A 1 210 ? 28.83056 7.68436 22.05645 1.000 67.57269 190 LEU A O 1
ATOM 1484 N N . ILE A 1 211 ? 26.72869 7.55985 21.24177 1.000 62.03493 191 ILE A N 1
ATOM 1485 C CA . ILE A 1 211 ? 26.70938 6.10428 21.14768 1.000 59.26774 191 ILE A CA 1
ATOM 1486 C C . ILE A 1 211 ? 27.25576 5.70242 19.78498 1.000 61.33845 191 ILE A C 1
ATOM 1487 O O . ILE A 1 211 ? 26.66243 6.02286 18.74919 1.000 61.27342 191 ILE A O 1
ATOM 1492 N N . GLU A 1 212 ? 28.39090 5.00237 19.78237 1.000 62.87582 192 GLU A N 1
ATOM 1493 C CA . GLU A 1 212 ? 28.98248 4.55982 18.52396 1.000 56.43559 192 GLU A CA 1
ATOM 1494 C C . GLU A 1 212 ? 28.14913 3.45240 17.89051 1.000 61.21606 192 GLU A C 1
ATOM 1495 O O . GLU A 1 212 ? 27.70596 3.56883 16.74259 1.000 64.33747 192 GLU A O 1
ATOM 1501 N N . GLU A 1 213 ? 27.92492 2.36782 18.62651 1.000 65.27780 193 GLU A N 1
ATOM 1502 C CA . GLU A 1 213 ? 27.13553 1.23692 18.15635 1.000 63.86783 193 GLU A CA 1
ATOM 1503 C C . GLU A 1 213 ? 25.81114 1.21637 18.90595 1.000 62.47305 193 GLU A C 1
ATOM 1504 O O . GLU A 1 213 ? 25.78699 1.02407 20.12557 1.000 65.33596 193 GLU A O 1
ATOM 1510 N N . LEU A 1 214 ? 24.71846 1.40889 18.17627 1.000 64.35304 194 LEU A N 1
ATOM 1511 C CA . LEU A 1 214 ? 23.38368 1.41999 18.75686 1.000 64.56184 194 LEU A CA 1
ATOM 1512 C C . LEU A 1 214 ? 22.76890 0.02262 18.72326 1.000 67.21286 194 LEU A C 1
ATOM 1513 O O . LEU A 1 214 ? 22.92913 -0.71765 17.74653 1.000 59.76581 194 LEU A O 1
ATOM 1518 N N . ASN A 1 215 ? 22.06970 -0.33593 19.80093 1.000 58.69894 195 ASN A N 1
ATOM 1519 C CA . ASN A 1 215 ? 21.32877 -1.58867 19.87901 1.000 64.82526 195 ASN A CA 1
ATOM 1520 C C . ASN A 1 215 ? 19.90353 -1.30326 20.33752 1.000 64.73338 195 ASN A C 1
ATOM 1521 O O . ASN A 1 215 ? 19.57614 -0.19611 20.77235 1.000 65.41141 195 ASN A O 1
ATOM 1526 N N . VAL A 1 216 ? 19.04887 -2.32529 20.23686 1.000 64.62802 196 VAL A N 1
ATOM 1527 C CA . VAL A 1 216 ? 17.63041 -2.14539 20.54058 1.000 66.67030 196 VAL A CA 1
ATOM 1528 C C . VAL A 1 216 ? 17.41094 -1.85886 22.02301 1.000 74.19782 196 VAL A C 1
ATOM 1529 O O . VAL A 1 216 ? 16.44400 -1.17664 22.39436 1.000 75.68289 196 VAL A O 1
ATOM 1533 N N . GLU A 1 217 ? 18.29633 -2.36352 22.88755 1.000 73.89373 197 GLU A N 1
ATOM 1534 C CA . GLU A 1 217 ? 18.17421 -2.13758 24.32430 1.000 72.39609 197 GLU A CA 1
ATOM 1535 C C . GLU A 1 217 ? 18.22940 -0.65019 24.65133 1.000 75.04682 197 GLU A C 1
ATOM 1536 O O . GLU A 1 217 ? 17.30155 -0.09415 25.25633 1.000 68.55518 197 GLU A O 1
ATOM 1542 N N . GLU A 1 218 ? 19.31822 0.01484 24.25249 1.000 69.68843 198 GLU A N 1
ATOM 1543 C CA . GLU A 1 218 ? 19.44706 1.43559 24.55178 1.000 75.14836 198 GLU A CA 1
ATOM 1544 C C . GLU A 1 218 ? 18.41803 2.26585 23.79519 1.000 73.15832 198 GLU A C 1
ATOM 1545 O O . GLU A 1 218 ? 18.01148 3.32371 24.28281 1.000 68.87504 198 GLU A O 1
ATOM 1551 N N . ILE A 1 219 ? 17.95569 1.79304 22.63304 1.000 70.68179 199 ILE A N 1
ATOM 1552 C CA . ILE A 1 219 ? 16.90968 2.51095 21.90346 1.000 72.16310 199 ILE A CA 1
ATOM 1553 C C . ILE A 1 219 ? 15.61679 2.52971 22.71163 1.000 73.45259 199 ILE A C 1
ATOM 1554 O O . ILE A 1 219 ? 14.97988 3.57836 22.87950 1.000 70.43917 199 ILE A O 1
ATOM 1559 N N . ARG A 1 220 ? 15.20508 1.36521 23.22168 1.000 79.81302 200 ARG A N 1
ATOM 1560 C CA . ARG A 1 220 ? 13.99559 1.31905 24.03881 1.000 78.54295 200 ARG A CA 1
ATOM 1561 C C . ARG A 1 220 ? 14.17898 2.09891 25.33559 1.000 76.98026 200 ARG A C 1
ATOM 1562 O O . ARG A 1 220 ? 13.25727 2.79227 25.78782 1.000 72.31634 200 ARG A O 1
ATOM 1570 N N . HIS A 1 221 ? 15.36822 2.01040 25.93871 1.000 76.99512 201 HIS A N 1
ATOM 1571 C CA . HIS A 1 221 ? 15.63804 2.77368 27.15323 1.000 77.28793 201 HIS A CA 1
ATOM 1572 C C . HIS A 1 221 ? 15.53545 4.27346 26.89748 1.000 80.15294 201 HIS A C 1
ATOM 1573 O O . HIS A 1 221 ? 15.01441 5.02039 27.73451 1.000 78.23904 201 HIS A O 1
ATOM 1580 N N . LEU A 1 222 ? 16.02640 4.73186 25.74338 1.000 78.33814 202 LEU A N 1
ATOM 1581 C CA . LEU A 1 222 ? 15.92814 6.14457 25.39682 1.000 75.37962 202 LEU A CA 1
ATOM 1582 C C . LEU A 1 222 ? 14.48351 6.54457 25.14099 1.000 74.37012 202 LEU A C 1
ATOM 1583 O O . LEU A 1 222 ? 14.05569 7.63658 25.53182 1.000 76.58195 202 LEU A O 1
ATOM 1588 N N . LEU A 1 223 ? 13.71606 5.66999 24.48861 1.000 76.58025 203 LEU A N 1
ATOM 1589 C CA . LEU A 1 223 ? 12.32746 5.99621 24.19066 1.000 73.96853 203 LEU A CA 1
ATOM 1590 C C . LEU A 1 223 ? 11.47867 6.06968 25.45398 1.000 80.23680 203 LEU A C 1
ATOM 1591 O O . LEU A 1 223 ? 10.55662 6.89032 25.52631 1.000 80.32138 203 LEU A O 1
ATOM 1596 N N . GLU A 1 224 ? 11.77383 5.23885 26.46050 1.000 80.73416 204 GLU A N 1
ATOM 1597 C CA . GLU A 1 224 ? 10.95822 5.23987 27.67360 1.000 81.88005 204 GLU A CA 1
ATOM 1598 C C . GLU A 1 224 ? 11.05841 6.54855 28.45219 1.000 87.99611 204 GLU A C 1
ATOM 1599 O O . GLU A 1 224 ? 10.13928 6.87295 29.21231 1.000 90.50753 204 GLU A O 1
ATOM 1605 N N . SER A 1 225 ? 12.13777 7.30578 28.28138 1.000 87.26830 205 SER A N 1
ATOM 1606 C CA . SER A 1 225 ? 12.30855 8.55905 29.00582 1.000 83.29651 205 SER A CA 1
ATOM 1607 C C . SER A 1 225 ? 11.69642 9.72076 28.23077 1.000 81.45339 205 SER A C 1
ATOM 1608 O O . SER A 1 225 ? 12.35287 10.32600 27.38335 1.000 84.58202 205 SER A O 1
ATOM 1611 N N . ILE A 1 237 ? 12.38255 13.46467 17.54664 1.000 76.61108 217 ILE A N 1
ATOM 1612 C CA . ILE A 1 237 ? 13.50833 12.55104 17.70515 1.000 76.67081 217 ILE A CA 1
ATOM 1613 C C . ILE A 1 237 ? 13.01341 11.12573 17.94222 1.000 73.47841 217 ILE A C 1
ATOM 1614 O O . ILE A 1 237 ? 13.50105 10.18833 17.31793 1.000 71.67076 217 ILE A O 1
ATOM 1619 N N . GLY A 1 238 ? 12.03871 10.97104 18.84239 1.000 73.54111 218 GLY A N 1
ATOM 1620 C CA . GLY A 1 238 ? 11.51417 9.64546 19.13309 1.000 66.70784 218 GLY A CA 1
ATOM 1621 C C . GLY A 1 238 ? 10.94446 8.95714 17.90755 1.000 70.50947 218 GLY A C 1
ATOM 1622 O O . GLY A 1 238 ? 11.09920 7.74234 17.73665 1.000 67.63764 218 GLY A O 1
ATOM 1623 N N . ASN A 1 239 ? 10.27102 9.72215 17.04111 1.000 67.15813 219 ASN A N 1
ATOM 1624 C CA . ASN A 1 239 ? 9.82139 9.17420 15.76521 1.000 72.77806 219 ASN A CA 1
ATOM 1625 C C . ASN A 1 239 ? 10.98796 8.58441 14.98303 1.000 69.51854 219 ASN A C 1
ATOM 1626 O O . ASN A 1 239 ? 10.85456 7.52550 14.35557 1.000 66.71950 219 ASN A O 1
ATOM 1631 N N . LYS A 1 240 ? 12.14395 9.25247 15.01890 1.000 67.77446 220 LYS A N 1
ATOM 1632 C CA . LYS A 1 240 ? 13.31238 8.74266 14.31229 1.000 65.72699 220 LYS A CA 1
ATOM 1633 C C . LYS A 1 240 ? 13.77126 7.40880 14.88857 1.000 56.77888 220 LYS A C 1
ATOM 1634 O O . LYS A 1 240 ? 14.08445 6.48229 14.13520 1.000 55.41692 220 LYS A O 1
ATOM 1640 N N . LEU A 1 241 ? 13.81071 7.28161 16.21877 1.000 63.12894 221 LEU A N 1
ATOM 1641 C CA . LEU A 1 241 ? 14.21614 6.00664 16.80848 1.000 61.88924 221 LEU A CA 1
ATOM 1642 C C . LEU A 1 241 ? 13.22839 4.89737 16.47297 1.000 62.55242 221 LEU A C 1
ATOM 1643 O O . LEU A 1 241 ? 13.63202 3.76041 16.20373 1.000 62.82264 221 LEU A O 1
ATOM 1648 N N . ARG A 1 242 ? 11.92973 5.20192 16.48978 1.000 60.71021 222 ARG A N 1
ATOM 1649 C CA . ARG A 1 242 ? 10.93928 4.17419 16.18145 1.000 63.13445 222 ARG A CA 1
ATOM 1650 C C . ARG A 1 242 ? 11.06473 3.70828 14.73097 1.000 60.24910 222 ARG A C 1
ATOM 1651 O O . ARG A 1 242 ? 11.13568 2.49729 14.45185 1.000 61.45696 222 ARG A O 1
ATOM 1659 N N . GLU A 1 243 ? 11.11232 4.66028 13.79043 1.000 58.19530 223 GLU A N 1
ATOM 1660 C CA . GLU A 1 243 ? 11.29631 4.29677 12.38929 1.000 54.16705 223 GLU A CA 1
ATOM 1661 C C . GLU A 1 243 ? 12.61396 3.56584 12.17155 1.000 54.30578 223 GLU A C 1
ATOM 1662 O O . GLU A 1 243 ? 12.68377 2.67180 11.32804 1.000 52.23098 223 GLU A O 1
ATOM 1668 N N . ALA A 1 244 ? 13.66070 3.91138 12.93032 1.000 57.53729 224 ALA A N 1
ATOM 1669 C CA . ALA A 1 244 ? 14.94013 3.22154 12.79040 1.000 56.32968 224 ALA A CA 1
ATOM 1670 C C . ALA A 1 244 ? 14.85697 1.78955 13.30122 1.000 58.97364 224 ALA A C 1
ATOM 1671 O O . ALA A 1 244 ? 15.45685 0.88021 12.71769 1.000 54.41389 224 ALA A O 1
ATOM 1673 N N . LEU A 1 245 ? 14.13946 1.57653 14.40551 1.000 62.42968 225 LEU A N 1
ATOM 1674 C CA . LEU A 1 245 ? 13.87229 0.21917 14.86825 1.000 63.43760 225 LEU A CA 1
ATOM 1675 C C . LEU A 1 245 ? 13.20456 -0.60335 13.77711 1.000 54.88880 225 LEU A C 1
ATOM 1676 O O . LEU A 1 245 ? 13.54805 -1.77265 13.56869 1.000 55.27851 225 LEU A O 1
ATOM 1681 N N . LYS A 1 246 ? 12.24129 -0.00690 13.07269 1.000 55.95301 226 LYS A N 1
ATOM 1682 C CA . LYS A 1 246 ? 11.59321 -0.73485 11.98217 1.000 53.25259 226 LYS A CA 1
ATOM 1683 C C . LYS A 1 246 ? 12.54837 -0.95759 10.80863 1.000 54.95865 226 LYS A C 1
ATOM 1684 O O . LYS A 1 246 ? 12.58398 -2.04875 10.22572 1.000 54.77276 226 LYS A O 1
ATOM 1690 N N . ILE A 1 247 ? 13.33936 0.06066 10.46296 1.000 55.08919 227 ILE A N 1
ATOM 1691 C CA . ILE A 1 247 ? 14.21635 -0.00095 9.29639 1.000 48.33098 227 ILE A CA 1
ATOM 1692 C C . ILE A 1 247 ? 15.32132 -1.02998 9.49784 1.000 49.98180 227 ILE A C 1
ATOM 1693 O O . ILE A 1 247 ? 15.70482 -1.73968 8.56058 1.000 54.17830 227 ILE A O 1
ATOM 1698 N N . ALA A 1 248 ? 15.85274 -1.12659 10.71789 1.000 55.47070 228 ALA A N 1
ATOM 1699 C CA . ALA A 1 248 ? 16.95752 -2.03768 10.99824 1.000 60.66016 228 ALA A CA 1
ATOM 1700 C C . ALA A 1 248 ? 16.60260 -3.49244 10.71229 1.000 58.83061 228 ALA A C 1
ATOM 1701 O O . ALA A 1 248 ? 17.50718 -4.31977 10.54594 1.000 57.19421 228 ALA A O 1
ATOM 1703 N N . LYS A 1 249 ? 15.31015 -3.82257 10.65190 1.000 56.89859 229 LYS A N 1
ATOM 1704 C CA . LYS A 1 249 ? 14.90989 -5.16266 10.23942 1.000 59.69419 229 LYS A CA 1
ATOM 1705 C C . LYS A 1 249 ? 15.40405 -5.48181 8.83586 1.000 58.78530 229 LYS A C 1
ATOM 1706 O O . LYS A 1 249 ? 15.74493 -6.63305 8.54232 1.000 56.98219 229 LYS A O 1
ATOM 1712 N N . HIS A 1 250 ? 15.46376 -4.47471 7.96140 1.000 60.99397 230 HIS A N 1
ATOM 1713 C CA . HIS A 1 250 ? 15.79095 -4.67810 6.55903 1.000 56.43073 230 HIS A CA 1
ATOM 1714 C C . HIS A 1 250 ? 17.14129 -4.11498 6.14667 1.000 58.73500 230 HIS A C 1
ATOM 1715 O O . HIS A 1 250 ? 17.71465 -4.60045 5.16612 1.000 58.98668 230 HIS A O 1
ATOM 1722 N N . SER A 1 251 ? 17.66323 -3.11600 6.85748 1.000 56.59807 231 SER A N 1
ATOM 1723 C CA . SER A 1 251 ? 18.87850 -2.44457 6.42114 1.000 53.84064 231 SER A CA 1
ATOM 1724 C C . SER A 1 251 ? 19.69372 -1.98789 7.62290 1.000 56.05514 231 SER A C 1
ATOM 1725 O O . SER A 1 251 ? 19.17458 -1.80409 8.72839 1.000 55.71599 231 SER A O 1
ATOM 1728 N N . GLU A 1 252 ? 20.98852 -1.80346 7.38084 1.000 56.82475 232 GLU A N 1
ATOM 1729 C CA . GLU A 1 252 ? 21.88415 -1.20481 8.35939 1.000 59.05244 232 GLU A CA 1
ATOM 1730 C C . GLU A 1 252 ? 21.67175 0.30432 8.37210 1.000 58.85854 232 GLU A C 1
ATOM 1731 O O . GLU A 1 252 ? 21.57644 0.92799 7.30993 1.000 53.90842 232 GLU A O 1
ATOM 1737 N N . VAL A 1 253 ? 21.59547 0.89210 9.56630 1.000 49.21769 233 VAL A N 1
ATOM 1738 C CA . VAL A 1 253 ? 21.27351 2.30384 9.73293 1.000 50.84975 233 VAL A CA 1
ATOM 1739 C C . VAL A 1 253 ? 22.50298 3.04544 10.24210 1.000 56.78097 233 VAL A C 1
ATOM 1740 O O . VAL A 1 253 ? 23.25420 2.53238 11.08020 1.000 60.32956 233 VAL A O 1
ATOM 1744 N N . TYR A 1 254 ? 22.70811 4.25177 9.72443 1.000 51.23134 234 TYR A N 1
ATOM 1745 C CA . TYR A 1 254 ? 23.70413 5.18298 10.22506 1.000 49.58372 234 TYR A CA 1
ATOM 1746 C C . TYR A 1 254 ? 23.00851 6.47718 10.61390 1.000 52.87074 234 TYR A C 1
ATOM 1747 O O . TYR A 1 254 ? 22.05820 6.90150 9.95221 1.000 52.04394 234 TYR A O 1
ATOM 1756 N N . PHE A 1 255 ? 23.47743 7.09445 11.69100 1.000 49.63682 235 PHE A N 1
ATOM 1757 C CA . PHE A 1 255 ? 23.12374 8.46524 12.04290 1.000 49.17753 235 PHE A CA 1
ATOM 1758 C C . PHE A 1 255 ? 24.43128 9.23969 12.09472 1.000 49.18156 235 PHE A C 1
ATOM 1759 O O . PHE A 1 255 ? 25.27808 8.96308 12.94926 1.000 49.80407 235 PHE A O 1
ATOM 1767 N N . ILE A 1 256 ? 24.61577 10.19622 11.18599 1.000 48.17740 236 ILE A N 1
ATOM 1768 C CA . ILE A 1 256 ? 25.85275 10.96441 11.13640 1.000 49.88823 236 ILE A CA 1
ATOM 1769 C C . ILE A 1 256 ? 25.51951 12.44947 11.08789 1.000 50.73693 236 ILE A C 1
ATOM 1770 O O . ILE A 1 256 ? 24.37094 12.84620 10.89981 1.000 46.86990 236 ILE A O 1
ATOM 1775 N N . ASN A 1 257 ? 26.55215 13.26947 11.27504 1.000 52.12716 237 ASN A N 1
ATOM 1776 C CA . ASN A 1 257 ? 26.42923 14.71677 11.14073 1.000 53.58330 237 ASN A CA 1
ATOM 1777 C C . ASN A 1 257 ? 26.59115 15.10136 9.67443 1.000 52.24492 237 ASN A C 1
ATOM 1778 O O . ASN A 1 257 ? 27.66727 14.91845 9.09419 1.000 56.24164 237 ASN A O 1
ATOM 1783 N N . GLY A 1 258 ? 25.53151 15.64401 9.08070 1.000 51.30898 238 GLY A N 1
ATOM 1784 C CA . GLY A 1 258 ? 25.52192 15.97873 7.67126 1.000 51.91813 238 GLY A CA 1
ATOM 1785 C C . GLY A 1 258 ? 26.22553 17.25750 7.28022 1.000 55.56750 238 GLY A C 1
ATOM 1786 O O . GLY A 1 258 ? 26.31975 17.55600 6.08608 1.000 58.92068 238 GLY A O 1
ATOM 1787 N N . LYS A 1 259 ? 26.72332 18.03032 8.24113 1.000 53.20230 239 LYS A N 1
ATOM 1788 C CA . LYS A 1 259 ? 27.42708 19.26925 7.93919 1.000 60.44521 239 LYS A CA 1
ATOM 1789 C C . LYS A 1 259 ? 28.93272 19.07401 7.82160 1.000 59.60115 239 LYS A C 1
ATOM 1790 O O . LYS A 1 259 ? 29.65912 20.05177 7.60877 1.000 57.34960 239 LYS A O 1
ATOM 1796 N N . VAL A 1 260 ? 29.40845 17.83812 7.94583 1.000 55.47404 240 VAL A N 1
ATOM 1797 C CA . VAL A 1 260 ? 30.80721 17.48201 7.73645 1.000 62.46394 240 VAL A CA 1
ATOM 1798 C C . VAL A 1 260 ? 30.86207 16.54026 6.53858 1.000 64.34102 240 VAL A C 1
ATOM 1799 O O . VAL A 1 260 ? 30.27498 15.45121 6.57728 1.000 69.04162 240 VAL A O 1
ATOM 1803 N N . LYS A 1 261 ? 31.56749 16.95804 5.48100 1.000 65.84379 241 LYS A N 1
ATOM 1804 C CA . LYS A 1 261 ? 31.54090 16.23957 4.20664 1.000 69.97343 241 LYS A CA 1
ATOM 1805 C C . LYS A 1 261 ? 31.87916 14.76086 4.37088 1.000 71.41201 241 LYS A C 1
ATOM 1806 O O . LYS A 1 261 ? 31.06094 13.88622 4.06433 1.000 67.50908 241 LYS A O 1
ATOM 1812 N N . GLU A 1 262 ? 33.08430 14.46542 4.86986 1.000 69.17932 242 GLU A N 1
ATOM 1813 C CA . GLU A 1 262 ? 33.61024 13.10240 4.85880 1.000 65.41258 242 GLU A CA 1
ATOM 1814 C C . GLU A 1 262 ? 32.73072 12.10569 5.61280 1.000 63.33382 242 GLU A C 1
ATOM 1815 O O . GLU A 1 262 ? 32.89959 10.89383 5.42380 1.000 66.68462 242 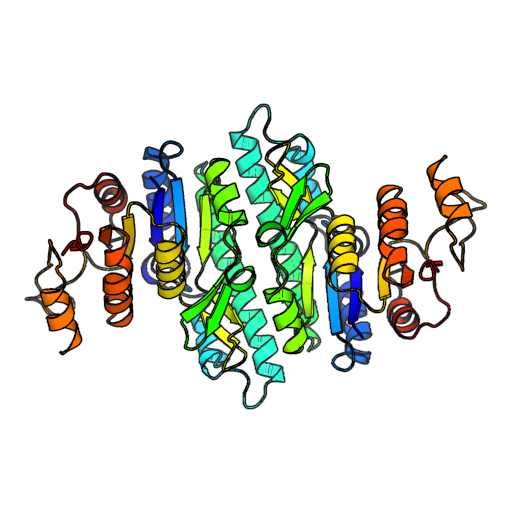GLU A O 1
ATOM 1821 N N . ASN A 1 263 ? 31.79021 12.57365 6.43908 1.000 59.68130 243 ASN A N 1
ATOM 1822 C CA . ASN A 1 263 ? 30.93696 11.64856 7.18114 1.000 61.42824 243 ASN A CA 1
ATOM 1823 C C . ASN A 1 263 ? 30.10219 10.78510 6.23855 1.000 59.94685 243 ASN A C 1
ATOM 1824 O O . ASN A 1 263 ? 29.94131 9.57809 6.46709 1.000 57.59857 243 ASN A O 1
ATOM 1829 N N . LEU A 1 264 ? 29.57018 11.38409 5.16851 1.000 57.12544 244 LEU A N 1
ATOM 1830 C CA . LEU A 1 264 ? 28.74678 10.63146 4.22603 1.000 56.47454 244 LEU A CA 1
ATOM 1831 C C . LEU A 1 264 ? 29.55507 9.53148 3.54820 1.000 59.53371 244 LEU A C 1
ATOM 1832 O O . LEU A 1 264 ? 29.11324 8.37889 3.47060 1.000 53.53594 244 LEU A O 1
ATOM 1837 N N . GLY A 1 265 ? 30.74570 9.87030 3.04866 1.000 57.78409 245 GLY A N 1
ATOM 1838 C CA . GLY A 1 265 ? 31.58733 8.85780 2.43390 1.000 53.22308 245 GLY A CA 1
ATOM 1839 C C . GLY A 1 265 ? 31.98353 7.76539 3.40696 1.000 59.17144 245 GLY A C 1
ATOM 1840 O O . GLY A 1 265 ? 32.01230 6.58308 3.05284 1.000 55.30105 245 GLY A O 1
ATOM 1841 N N . LYS A 1 266 ? 32.28460 8.14403 4.65167 1.000 63.54751 246 LYS A N 1
ATOM 1842 C CA . LYS A 1 266 ? 32.64783 7.14995 5.65464 1.000 61.96014 246 LYS A CA 1
ATOM 1843 C C . LYS A 1 266 ? 31.49575 6.18872 5.91825 1.000 59.95226 246 LYS A C 1
ATOM 1844 O O . LYS A 1 266 ? 31.71045 4.98188 6.08759 1.000 59.06306 246 LYS A O 1
ATOM 1850 N N . ALA A 1 267 ? 30.26362 6.70625 5.95467 1.000 55.18230 247 ALA A N 1
ATOM 1851 C CA . ALA A 1 267 ? 29.11005 5.84382 6.19701 1.000 54.12522 247 ALA A CA 1
ATOM 1852 C C . ALA A 1 267 ? 28.81659 4.95578 4.99344 1.000 58.15218 247 ALA A C 1
ATOM 1853 O O . ALA A 1 267 ? 28.48503 3.77502 5.15376 1.000 55.86005 247 ALA A O 1
ATOM 1855 N N . ILE A 1 268 ? 28.92249 5.50638 3.78110 1.000 57.43437 248 ILE A N 1
ATOM 1856 C CA . ILE A 1 268 ? 28.71086 4.69884 2.58316 1.000 58.29962 248 ILE A CA 1
ATOM 1857 C C . ILE A 1 268 ? 29.73286 3.57341 2.52201 1.000 61.12953 248 ILE A C 1
ATOM 1858 O O . ILE A 1 268 ? 29.39645 2.42441 2.20874 1.000 60.14803 248 ILE A O 1
ATOM 1863 N N . ARG A 1 269 ? 30.99075 3.87870 2.84354 1.000 61.29004 249 ARG A N 1
ATOM 1864 C CA . ARG A 1 269 ? 32.05830 2.88709 2.82003 1.000 60.48518 249 ARG A CA 1
ATOM 1865 C C . ARG A 1 269 ? 32.07221 1.99442 4.05383 1.000 60.55984 249 ARG A C 1
ATOM 1866 O O . ARG A 1 269 ? 32.98536 1.17341 4.18935 1.000 61.72581 249 ARG A O 1
ATOM 1874 N N . GLY A 1 270 ? 31.09597 2.13100 4.95029 1.000 62.56036 250 GLY A N 1
ATOM 1875 C CA . GLY A 1 270 ? 31.00945 1.26598 6.11107 1.000 54.95522 250 GLY A CA 1
ATOM 1876 C C . GLY A 1 270 ? 32.03501 1.51558 7.19188 1.000 58.98389 250 GLY A C 1
ATOM 1877 O O . GLY A 1 270 ? 32.17435 0.68444 8.09446 1.000 66.46788 250 GLY A O 1
ATOM 1878 N N . GLU A 1 271 ? 32.75159 2.63464 7.14117 1.000 62.95239 251 GLU A N 1
ATOM 1879 C CA . GLU A 1 271 ? 33.77143 2.92728 8.13523 1.000 60.17034 251 GLU A CA 1
ATOM 1880 C C . GLU A 1 271 ? 33.13550 3.44856 9.42688 1.000 60.96004 251 GLU A C 1
ATOM 1881 O O . GLU A 1 271 ? 31.94407 3.76593 9.48834 1.000 57.41294 251 GLU A O 1
ATOM 1887 N N . LYS A 1 272 ? 33.94980 3.53105 10.47634 1.000 60.55232 252 LYS A N 1
ATOM 1888 C CA . LYS A 1 272 ? 33.45552 3.97682 11.77392 1.000 55.13615 252 LYS A CA 1
ATOM 1889 C C . LYS A 1 272 ? 33.17582 5.47506 11.74112 1.000 58.64442 252 LYS A C 1
ATOM 1890 O O . LYS A 1 272 ? 34.08977 6.27910 11.52650 1.000 61.85384 252 LYS A O 1
ATOM 1896 N N . VAL A 1 273 ? 31.91242 5.84910 11.95391 1.000 55.39308 253 VAL A N 1
ATOM 1897 C CA . VAL A 1 273 ? 31.49674 7.24874 11.93274 1.000 49.77278 253 VAL A CA 1
ATOM 1898 C C . VAL A 1 273 ? 30.10094 7.36813 12.53007 1.000 48.54176 253 VAL A C 1
ATOM 1899 O O . VAL A 1 273 ? 29.21764 6.55466 12.23690 1.000 56.64713 253 VAL A O 1
ATOM 1903 N N . GLY A 1 274 ? 29.89609 8.37676 13.37516 1.000 48.35244 254 GLY A N 1
ATOM 1904 C CA . GLY A 1 274 ? 28.57363 8.62991 13.92302 1.000 43.20273 254 GLY A CA 1
ATOM 1905 C C . GLY A 1 274 ? 28.07029 7.47076 14.75740 1.000 50.79352 254 GLY A C 1
ATOM 1906 O O . GLY A 1 274 ? 28.83173 6.80525 15.46902 1.000 52.13649 254 GLY A O 1
ATOM 1907 N N . THR A 1 275 ? 26.76467 7.22443 14.66948 1.000 47.59284 255 THR A N 1
ATOM 1908 C CA . THR A 1 275 ? 26.10243 6.12657 15.36086 1.000 54.29045 255 THR A CA 1
ATOM 1909 C C . THR A 1 275 ? 25.72234 5.05706 14.34523 1.000 55.80929 255 THR A C 1
ATOM 1910 O O . THR A 1 275 ? 25.11187 5.36207 13.31527 1.000 55.55658 255 THR A O 1
ATOM 1914 N N . ARG A 1 276 ? 26.07965 3.81044 14.63397 1.000 57.62992 256 ARG A N 1
ATOM 1915 C CA . ARG A 1 276 ? 25.77773 2.68596 13.75982 1.000 58.15006 256 ARG A CA 1
ATOM 1916 C C . ARG A 1 276 ? 24.76720 1.76566 14.43256 1.000 60.47648 256 ARG A C 1
ATOM 1917 O O . ARG A 1 276 ? 24.97119 1.33926 15.57463 1.000 62.02792 256 ARG A O 1
ATOM 1925 N N . LEU A 1 277 ? 23.67366 1.47830 13.73040 1.000 60.39313 257 LEU A N 1
ATOM 1926 C CA . LEU A 1 277 ? 22.65060 0.53462 14.17224 1.000 59.84329 257 LEU A CA 1
ATOM 1927 C C . LEU A 1 277 ? 22.66450 -0.61756 13.17359 1.000 58.07045 257 LEU A C 1
ATOM 1928 O O . LEU A 1 277 ? 22.15119 -0.49013 12.05629 1.000 59.91449 257 LEU A O 1
ATOM 1933 N N . ARG A 1 278 ? 23.27407 -1.73132 13.56245 1.000 59.66357 258 ARG A N 1
ATOM 1934 C CA . ARG A 1 278 ? 23.42030 -2.84431 12.64065 1.000 61.98782 258 ARG A CA 1
ATOM 1935 C C . ARG A 1 278 ? 22.06741 -3.50284 12.37352 1.000 60.88205 258 ARG A C 1
ATOM 1936 O O . ARG A 1 278 ? 21.09819 -3.32562 13.11873 1.000 58.38972 258 ARG A O 1
ATOM 1944 N N . LYS A 1 279 ? 22.00802 -4.25548 11.27522 1.000 61.67099 259 LYS A N 1
ATOM 1945 C CA . LYS A 1 279 ? 20.77938 -4.94220 10.89383 1.000 64.71490 259 LYS A CA 1
ATOM 1946 C C . LYS A 1 279 ? 20.40104 -5.97816 11.94484 1.000 65.36091 259 LYS A C 1
ATOM 1947 O O . LYS A 1 279 ? 21.24514 -6.75837 12.39467 1.000 68.80506 259 LYS A O 1
ATOM 1953 N N . LEU A 1 280 ? 19.12644 -5.98113 12.33705 1.000 68.21319 260 LEU A N 1
ATOM 1954 C CA . LEU A 1 280 ? 18.65235 -6.84620 13.41610 1.000 69.60857 260 LEU A CA 1
ATOM 1955 C C . LEU A 1 280 ? 18.67221 -8.29687 12.95710 1.000 73.18271 260 LEU A C 1
ATOM 1956 O O . LEU A 1 280 ? 17.92012 -8.67987 12.05510 1.000 75.93196 260 LEU A O 1
ATOM 1961 N N . GLU A 1 281 ? 19.52329 -9.10604 13.58016 1.000 81.53577 261 GLU A N 1
ATOM 1962 C CA . GLU A 1 281 ? 19.58507 -10.53290 13.27435 1.000 80.82946 261 GLU A CA 1
ATOM 1963 C C . GLU A 1 281 ? 19.26931 -11.36213 14.51807 1.000 75.07350 261 GLU A C 1
ATOM 1964 O O . GLU A 1 281 ? 18.14206 -11.36247 15.01099 1.000 71.85488 261 GLU A O 1
ATOM 1970 N N . HIS B 1 20 ? -19.23454 11.10655 -13.97840 1.000 72.18401 0 HIS B N 1
ATOM 1971 C CA . HIS B 1 20 ? -19.53496 12.37822 -13.32976 1.000 77.65447 0 HIS B CA 1
ATOM 1972 C C . HIS B 1 20 ? -18.25144 13.14269 -12.99613 1.000 80.08536 0 HIS B C 1
ATOM 1973 O O . HIS B 1 20 ? -18.06519 13.61229 -11.87049 1.000 81.99401 0 HIS B O 1
ATOM 1980 N N . MET B 1 21 ? -17.37104 13.26669 -13.98729 1.000 71.93203 1 MET B N 1
ATOM 1981 C CA . MET B 1 21 ? -16.10230 13.95953 -13.81593 1.000 63.90796 1 MET B CA 1
ATOM 1982 C C . MET B 1 21 ? -15.62560 14.40932 -15.18964 1.000 60.10775 1 MET B C 1
ATOM 1983 O O . MET B 1 21 ? -15.85287 13.71643 -16.18381 1.000 61.67759 1 MET B O 1
ATOM 1988 N N . ILE B 1 22 ? -14.98415 15.57397 -15.23970 1.000 52.25022 2 ILE B N 1
ATOM 1989 C CA . ILE B 1 22 ? -14.63284 16.23642 -16.48964 1.000 49.75673 2 ILE B CA 1
ATOM 1990 C C . ILE B 1 22 ? -13.12974 16.47468 -16.51164 1.000 48.42187 2 ILE B C 1
ATOM 1991 O O . ILE B 1 22 ? -12.56566 16.98620 -15.53794 1.000 49.88595 2 ILE B O 1
ATOM 1996 N N . ILE B 1 23 ? -12.48322 16.11104 -17.62031 1.000 46.93379 3 ILE B N 1
ATOM 1997 C CA . ILE B 1 23 ? -11.05880 16.37022 -17.81566 1.000 42.91192 3 ILE B CA 1
ATOM 1998 C C . ILE B 1 23 ? -10.90751 17.55694 -18.75750 1.000 47.14767 3 ILE B C 1
ATOM 1999 O O . ILE B 1 23 ? -11.44759 17.54447 -19.86989 1.000 41.73700 3 ILE B O 1
ATOM 2004 N N . ILE B 1 24 ? -10.17311 18.57709 -18.32080 1.000 42.66160 4 ILE B N 1
ATOM 2005 C CA . ILE B 1 24 ? -9.92694 19.77418 -19.11620 1.000 46.12196 4 ILE B CA 1
ATOM 2006 C C . ILE B 1 24 ? -8.44430 19.81814 -19.45487 1.000 46.69931 4 ILE B C 1
ATOM 2007 O O . ILE B 1 24 ? -7.59234 19.79878 -18.55780 1.000 47.94072 4 ILE B O 1
ATOM 2012 N N . LYS B 1 25 ? -8.13848 19.88154 -20.74810 1.000 48.74079 5 LYS B N 1
ATOM 2013 C CA . LYS B 1 25 ? -6.77277 19.93095 -21.25269 1.000 52.02944 5 LYS B CA 1
ATOM 2014 C C . LYS B 1 25 ? -6.49716 21.34739 -21.74432 1.000 53.60992 5 LYS B C 1
ATOM 2015 O O . LYS B 1 25 ? -7.08301 21.79800 -22.73861 1.000 49.70904 5 LYS B O 1
ATOM 2021 N N . LEU B 1 26 ? -5.60948 22.04315 -21.03836 1.000 60.95089 6 LEU B N 1
ATOM 2022 C CA . LEU B 1 26 ? -5.20015 23.39810 -21.39063 1.000 63.93146 6 LEU B CA 1
ATOM 2023 C C . LEU B 1 26 ? -4.04501 23.30307 -22.37878 1.000 67.02402 6 LEU B C 1
ATOM 2024 O O . LEU B 1 26 ? -2.94648 22.86849 -22.01663 1.000 69.75312 6 LEU B O 1
ATOM 2029 N N . GLY B 1 27 ? -4.29227 23.69648 -23.62615 1.000 66.46762 7 GLY B N 1
ATOM 2030 C CA . GLY B 1 27 ? -3.22324 23.71265 -24.60600 1.000 74.91413 7 GLY B CA 1
ATOM 2031 C C . GLY B 1 27 ? -2.11081 24.66338 -24.20677 1.000 86.05307 7 GLY B C 1
ATOM 2032 O O . GLY B 1 27 ? -2.33318 25.67428 -23.53652 1.000 83.89410 7 GLY B O 1
ATOM 2033 N N . GLY B 1 28 ? -0.88724 24.32111 -24.61743 1.000 90.93983 8 GLY B N 1
ATOM 2034 C CA . GLY B 1 28 ? 0.25658 25.16389 -24.31190 1.000 94.42431 8 GLY B CA 1
ATOM 2035 C C . GLY B 1 28 ? 0.22523 26.51574 -24.99457 1.000 100.95278 8 GLY B C 1
ATOM 2036 O O . GLY B 1 28 ? 0.93609 27.43244 -24.56657 1.000 96.74073 8 GLY B O 1
ATOM 2037 N N . SER B 1 29 ? -0.58713 26.66025 -26.04476 1.000 97.66744 9 SER B N 1
ATOM 2038 C CA . SER B 1 29 ? -0.68848 27.91999 -26.76899 1.000 95.90633 9 SER B CA 1
ATOM 2039 C C . SER B 1 29 ? -1.59659 28.92828 -26.07650 1.000 94.36464 9 SER B C 1
ATOM 2040 O O . SER B 1 29 ? -1.43288 30.13472 -26.28980 1.000 97.35734 9 SER B O 1
ATOM 2043 N N . VAL B 1 30 ? -2.54503 28.46734 -25.25757 1.000 95.33444 10 VAL B N 1
ATOM 2044 C CA . VAL B 1 30 ? -3.42362 29.38123 -24.53329 1.000 97.15321 10 VAL B CA 1
ATOM 2045 C C . VAL B 1 30 ? -2.90052 29.73168 -23.14147 1.000 97.25141 10 VAL B C 1
ATOM 2046 O O . VAL B 1 30 ? -3.28780 30.77282 -22.59051 1.000 95.77138 10 VAL B O 1
ATOM 2050 N N . ILE B 1 31 ? -2.02669 28.90364 -22.56076 1.000 93.61863 11 ILE B N 1
ATOM 2051 C CA . ILE B 1 31 ? -1.47595 29.16617 -21.23532 1.000 96.36597 11 ILE B CA 1
ATOM 2052 C C . ILE B 1 31 ? -0.08886 29.78789 -21.29047 1.000 99.85732 11 ILE B C 1
ATOM 2053 O O . ILE B 1 31 ? 0.46558 30.13572 -20.23793 1.000 94.54403 11 ILE B O 1
ATOM 2058 N N . SER B 1 32 ? 0.48722 29.94192 -22.47857 1.000 104.89975 12 SER B N 1
ATOM 2059 C CA . SER B 1 32 ? 1.84286 30.46279 -22.61647 1.000 107.65297 12 SER B CA 1
ATOM 2060 C C . SER B 1 32 ? 2.03187 30.92748 -24.06187 1.000 106.18069 12 SER B C 1
ATOM 2061 O O . SER B 1 32 ? 1.05491 31.08401 -24.80276 1.000 104.70852 12 SER B O 1
ATOM 2064 N N . ASP B 1 33 ? 3.28640 31.14863 -24.45519 1.000 110.15977 13 ASP B N 1
ATOM 2065 C CA . ASP B 1 33 ? 3.64033 31.58586 -25.80831 1.000 111.79315 13 ASP B CA 1
ATOM 2066 C C . ASP B 1 33 ? 2.92407 32.87661 -26.20268 1.000 109.86830 13 ASP B C 1
ATOM 2067 O O . ASP B 1 33 ? 3.07542 33.36369 -27.32443 1.000 111.00962 13 ASP B O 1
ATOM 2072 N N . SER B 1 39 ? 6.82782 32.81642 -20.97874 1.000 102.91017 19 SER B N 1
ATOM 2073 C CA . SER B 1 39 ? 5.54567 33.47008 -21.22078 1.000 106.89608 19 SER B CA 1
ATOM 2074 C C . SER B 1 39 ? 4.43289 32.80479 -20.41346 1.000 104.47353 19 SER B C 1
ATOM 2075 O O . SER B 1 39 ? 4.44626 31.59001 -20.21037 1.000 100.42772 19 SER B O 1
ATOM 2078 N N . PHE B 1 40 ? 3.46885 33.60455 -19.95834 1.000 102.99760 20 PHE B N 1
ATOM 2079 C CA . PHE B 1 40 ? 2.38356 33.09301 -19.12243 1.000 96.17830 20 PHE B CA 1
ATOM 2080 C C . PHE B 1 40 ? 1.19066 34.02807 -19.23371 1.000 93.54359 20 PHE B C 1
ATOM 2081 O O . PHE B 1 40 ? 1.29942 35.21285 -18.89833 1.000 96.80558 20 PHE B O 1
ATOM 2089 N N . HIS B 1 41 ? 0.05653 33.49855 -19.69135 1.000 89.18157 21 HIS B N 1
ATOM 2090 C CA . HIS B 1 41 ? -1.17752 34.27407 -19.81962 1.000 86.15902 21 HIS B CA 1
ATOM 2091 C C . HIS B 1 41 ? -1.98144 34.10767 -18.53603 1.000 79.20531 21 HIS B C 1
ATOM 2092 O O . HIS B 1 41 ? -2.86994 33.25967 -18.43780 1.000 79.72232 21 HIS B O 1
ATOM 2099 N N . ARG B 1 42 ? -1.66789 34.93591 -17.53661 1.000 75.01806 22 ARG B N 1
ATOM 2100 C CA . ARG B 1 42 ? -2.35130 34.83330 -16.25043 1.000 73.30035 22 ARG B CA 1
ATOM 2101 C C . ARG B 1 42 ? -3.84357 35.10961 -16.38399 1.000 67.20969 22 ARG B C 1
ATOM 2102 O O . ARG B 1 42 ? -4.65893 34.49192 -15.69044 1.000 65.66866 22 ARG B O 1
ATOM 2110 N N . HIS B 1 43 ? -4.22153 36.03478 -17.26813 1.000 68.24490 23 HIS B N 1
ATOM 2111 C CA . HIS B 1 43 ? -5.63046 36.39130 -17.40060 1.000 68.10149 23 HIS B CA 1
ATOM 2112 C C . HIS B 1 43 ? -6.46184 35.21166 -17.89428 1.000 65.09112 23 HIS B C 1
ATOM 2113 O O . HIS B 1 43 ? -7.57953 34.98502 -17.41289 1.000 62.65472 23 HIS B O 1
ATOM 2120 N N . ILE B 1 44 ? -5.93189 34.44505 -18.85103 1.000 63.50029 24 ILE B N 1
ATOM 2121 C CA . ILE B 1 44 ? -6.67441 33.30927 -19.39329 1.000 64.88575 24 ILE B CA 1
ATOM 2122 C C . ILE B 1 44 ? -6.81853 32.21161 -18.34151 1.000 57.28351 24 ILE B C 1
ATOM 2123 O O . ILE B 1 44 ? -7.88527 31.59812 -18.20375 1.000 51.26170 24 ILE B O 1
ATOM 2128 N N . VAL B 1 45 ? -5.75772 31.95541 -17.57403 1.000 55.42307 25 VAL B N 1
ATOM 2129 C CA . VAL B 1 45 ? -5.85108 30.98449 -16.48692 1.000 59.53515 25 VAL B CA 1
ATOM 2130 C C . VAL B 1 45 ? -6.86399 31.44753 -15.44360 1.000 59.11856 25 VAL B C 1
ATOM 2131 O O . VAL B 1 45 ? -7.63142 30.64118 -14.89925 1.000 55.28693 25 VAL B O 1
ATOM 2135 N N . GLU B 1 46 ? -6.89147 32.75444 -15.15799 1.000 57.82478 26 GLU B N 1
ATOM 2136 C CA . GLU B 1 46 ? -7.87357 33.29683 -14.22288 1.000 51.85416 26 GLU B CA 1
ATOM 2137 C C . GLU B 1 46 ? -9.29395 33.10571 -14.74142 1.000 52.98176 26 GLU B C 1
ATOM 2138 O O . GLU B 1 46 ? -10.21015 32.79907 -13.96835 1.000 55.95785 26 GLU B O 1
ATOM 2144 N N . GLN B 1 47 ? -9.49409 33.27798 -16.05158 1.000 51.20454 27 GLN B N 1
ATOM 2145 C CA . GLN B 1 47 ? -10.81176 33.04464 -16.64060 1.000 55.66445 27 GLN B CA 1
ATOM 2146 C C . GLN B 1 47 ? -11.20986 31.57632 -16.54612 1.000 53.81564 27 GLN B C 1
ATOM 2147 O O . GLN B 1 47 ? -12.36841 31.25498 -16.24563 1.000 52.11288 27 GLN B O 1
ATOM 2153 N N . ILE B 1 48 ? -10.26325 30.67276 -16.80745 1.000 52.54407 28 ILE B N 1
ATOM 2154 C CA . ILE B 1 48 ? -10.54346 29.24440 -16.68092 1.000 57.16889 28 ILE B CA 1
ATOM 2155 C C . ILE B 1 48 ? -10.94492 28.90686 -15.24861 1.000 52.88483 28 ILE B C 1
ATOM 2156 O O . ILE B 1 48 ? -11.90015 28.15389 -15.01578 1.000 54.78669 28 ILE B O 1
ATOM 2161 N N . ALA B 1 49 ? -10.23700 29.47484 -14.26681 1.000 50.49351 29 ALA B N 1
ATOM 2162 C CA . ALA B 1 49 ? -10.55172 29.19103 -12.86710 1.000 54.83641 29 ALA B CA 1
ATOM 2163 C C . ALA B 1 49 ? -11.91047 29.75812 -12.47450 1.000 54.24203 29 ALA B C 1
ATOM 2164 O O . ALA B 1 49 ? -12.67857 29.10640 -11.75296 1.000 50.33910 29 ALA B O 1
ATOM 2166 N N . GLU B 1 50 ? -12.22254 30.97374 -12.93315 1.000 54.73392 30 GLU B N 1
ATOM 2167 C CA . GLU B 1 50 ? -13.53029 31.55229 -12.64716 1.000 55.21938 30 GLU B CA 1
ATOM 2168 C C . GLU B 1 50 ? -14.64966 30.73378 -13.27633 1.000 56.15808 30 GLU B C 1
ATOM 2169 O O . GLU B 1 50 ? -15.73510 30.61779 -12.69494 1.000 57.59581 30 GLU B O 1
ATOM 2175 N N . GLU B 1 51 ? -14.40316 30.14609 -14.45099 1.000 57.78358 31 GLU B N 1
ATOM 2176 C CA . GLU B 1 51 ? -15.40946 29.28506 -15.06679 1.000 55.28625 31 GLU B CA 1
ATOM 2177 C C . GLU B 1 51 ? -15.56447 27.97643 -14.30242 1.000 58.21296 31 GLU B C 1
ATOM 2178 O O . GLU B 1 51 ? -16.68412 27.47691 -14.13469 1.000 61.72394 31 GLU B O 1
ATOM 2184 N N . ILE B 1 52 ? -14.45292 27.40333 -13.83786 1.000 54.24064 32 ILE B N 1
ATOM 2185 C CA . ILE B 1 52 ? -14.52252 26.14512 -13.09954 1.000 58.95759 32 ILE B CA 1
ATOM 2186 C C . ILE B 1 52 ? -15.24580 26.34103 -11.77210 1.000 57.21687 32 ILE B C 1
ATOM 2187 O O . ILE B 1 52 ? -16.00406 25.46874 -11.32890 1.000 53.70586 32 ILE B O 1
ATOM 2192 N N . ALA B 1 53 ? -15.04177 27.49637 -11.12822 1.000 55.47795 33 ALA B N 1
ATOM 2193 C CA . ALA B 1 53 ? -15.67300 27.76618 -9.83797 1.000 51.72887 33 ALA B CA 1
ATOM 2194 C C . ALA B 1 53 ? -17.19422 27.66600 -9.88424 1.000 53.60457 33 ALA B C 1
ATOM 2195 O O . ALA B 1 53 ? -17.82029 27.46050 -8.83959 1.000 54.40918 33 ALA B O 1
ATOM 2197 N N . GLN B 1 54 ? -17.80386 27.80415 -11.06318 1.000 58.36051 34 GLN B N 1
ATOM 2198 C CA . GLN B 1 54 ? -19.25402 27.70520 -11.18241 1.000 58.08078 34 GLN B CA 1
ATOM 2199 C C . GLN B 1 54 ? -19.77364 26.28531 -10.99935 1.000 61.72797 34 GLN B C 1
ATOM 2200 O O . GLN B 1 54 ? -20.98996 26.09971 -10.88388 1.000 62.87640 34 GLN B O 1
ATOM 2206 N N . PHE B 1 55 ? -18.89314 25.28508 -10.98054 1.000 59.18778 35 PHE B N 1
ATOM 2207 C CA . PHE B 1 55 ? -19.29695 23.89393 -10.86057 1.000 59.08260 35 PHE B CA 1
ATOM 2208 C C . PHE B 1 55 ? -18.63171 23.17154 -9.70318 1.000 62.52780 35 PHE B C 1
ATOM 2209 O O . PHE B 1 55 ? -19.14455 22.13334 -9.26970 1.000 64.19300 35 PHE B O 1
ATOM 2217 N N . TYR B 1 56 ? -17.51858 23.68646 -9.19495 1.000 64.85049 36 TYR B N 1
ATOM 2218 C CA . TYR B 1 56 ? -16.90959 23.12691 -8.00069 1.000 66.48272 36 TYR B CA 1
ATOM 2219 C C . TYR B 1 56 ? -17.78295 23.42215 -6.78091 1.000 68.09087 36 TYR B C 1
ATOM 2220 O O . TYR B 1 56 ? -18.29137 24.53970 -6.63444 1.000 64.98437 36 TYR B O 1
ATOM 2229 N N . PRO B 1 57 ? -17.96912 22.44566 -5.87759 1.000 69.59529 37 PRO B N 1
ATOM 2230 C CA . PRO B 1 57 ? -17.40718 21.09533 -5.96438 1.000 67.11058 37 PRO B CA 1
ATOM 2231 C C . PRO B 1 57 ? -18.38590 20.04650 -6.48129 1.000 67.00188 37 PRO B C 1
ATOM 2232 O O . PRO B 1 57 ? -18.09009 18.85437 -6.39054 1.000 68.77154 37 PRO B O 1
ATOM 2236 N N . ASP B 1 58 ? -19.52955 20.48224 -7.01643 1.000 67.94890 38 ASP B N 1
ATOM 2237 C CA . ASP B 1 58 ? -20.53689 19.53807 -7.49074 1.000 72.53605 38 ASP B CA 1
ATOM 2238 C C . ASP B 1 58 ? -20.06126 18.72163 -8.68745 1.000 76.46980 38 ASP B C 1
ATOM 2239 O O . ASP B 1 58 ? -20.64723 17.67281 -8.97810 1.000 77.12607 38 ASP B O 1
ATOM 2244 N N . GLU B 1 59 ? -19.02021 19.17369 -9.38142 1.000 72.32948 39 GLU B N 1
ATOM 2245 C CA . GLU B 1 59 ? -18.42702 18.45039 -10.49551 1.000 66.72606 39 GLU B CA 1
ATOM 2246 C C . GLU B 1 59 ? -16.95501 18.19005 -10.19936 1.000 66.68118 39 GLU B C 1
ATOM 2247 O O . GLU B 1 59 ? -16.26257 19.05464 -9.65303 1.000 64.15652 39 GLU B O 1
ATOM 2253 N N . SER B 1 60 ? -16.48219 16.99327 -10.54620 1.000 64.82673 40 SER B N 1
ATOM 2254 C CA . SER B 1 60 ? -15.08003 16.63660 -10.36848 1.000 57.27188 40 SER B CA 1
ATOM 2255 C C . SER B 1 60 ? -14.28634 17.01853 -11.60927 1.000 56.78660 40 SER B C 1
ATOM 2256 O O . SER B 1 60 ? -14.73494 16.80132 -12.73830 1.000 55.64198 40 SER B O 1
ATOM 2259 N N . PHE B 1 61 ? -13.09767 17.57860 -11.39461 1.000 54.88449 41 PHE B N 1
ATOM 2260 C CA . PHE B 1 61 ? -12.28945 18.10858 -12.48210 1.000 51.26438 41 PHE B CA 1
ATOM 2261 C C . PHE B 1 61 ? -10.84955 17.63497 -12.36600 1.000 49.08782 41 PHE B C 1
ATOM 2262 O O . PHE B 1 61 ? -10.26022 17.66593 -11.28148 1.000 44.06329 41 PHE B O 1
ATOM 2270 N N . ILE B 1 62 ? -10.29318 17.19982 -13.49617 1.000 46.13853 42 ILE B N 1
ATOM 2271 C CA . ILE B 1 62 ? -8.86261 16.97448 -13.65929 1.000 45.60451 42 ILE B CA 1
ATOM 2272 C C . ILE B 1 62 ? -8.35819 17.93321 -14.72922 1.000 45.85958 42 ILE B C 1
ATOM 2273 O O . ILE B 1 62 ? -9.03807 18.16460 -15.73451 1.000 42.68392 42 ILE B O 1
ATOM 2278 N N . LEU B 1 63 ? -7.17428 18.50003 -14.50795 1.000 44.84578 43 LEU B N 1
ATOM 2279 C CA . LEU B 1 63 ? -6.59277 19.49100 -15.40429 1.000 46.20376 43 LEU B CA 1
ATOM 2280 C C . LEU B 1 63 ? -5.22944 19.01672 -15.88244 1.000 49.62022 43 LEU B C 1
ATOM 2281 O O . LEU B 1 63 ? -4.39215 18.60558 -15.07114 1.000 45.31424 43 LEU B O 1
ATOM 2286 N N . VAL B 1 64 ? -5.01245 19.07737 -17.19606 1.000 46.05937 44 VAL B N 1
ATOM 2287 C CA . VAL B 1 64 ? -3.72516 18.77457 -17.81002 1.000 52.29622 44 VAL B CA 1
ATOM 2288 C C . VAL B 1 64 ? -3.32210 19.96719 -18.66528 1.000 53.62029 44 VAL B C 1
ATOM 2289 O O . VAL B 1 64 ? -4.11887 20.44663 -19.47974 1.000 54.00006 44 VAL B O 1
ATOM 2293 N N . HIS B 1 65 ? -2.09828 20.45413 -18.47574 1.000 55.28246 45 HIS B N 1
ATOM 2294 C CA . HIS B 1 65 ? -1.59299 21.56818 -19.26292 1.000 63.41452 45 HIS B CA 1
ATOM 2295 C C . HIS B 1 65 ? -0.30066 21.16859 -19.96231 1.000 67.85894 45 HIS B C 1
ATOM 2296 O O . HIS B 1 65 ? 0.41040 20.25726 -19.53120 1.000 65.58222 45 HIS B O 1
ATOM 2303 N N . GLY B 1 66 ? -0.01015 21.86020 -21.06286 1.000 73.67420 46 GLY B N 1
ATOM 2304 C CA . GLY B 1 66 ? 1.14645 21.56299 -21.87876 1.000 77.53180 46 GLY B CA 1
ATOM 2305 C C . GLY B 1 66 ? 2.39390 22.29115 -21.41415 1.000 85.85056 46 GLY B C 1
ATOM 2306 O O . GLY B 1 66 ? 2.42979 22.93092 -20.36092 1.000 82.92410 46 GLY B O 1
ATOM 2307 N N . GLY B 1 67 ? 3.44082 22.18721 -22.23840 1.000 91.97195 47 GLY B N 1
ATOM 2308 C CA . GLY B 1 67 ? 4.70836 22.81591 -21.91006 1.000 92.12405 47 GLY B CA 1
ATOM 2309 C C . GLY B 1 67 ? 4.76098 24.30150 -22.19517 1.000 97.51159 47 GLY B C 1
ATOM 2310 O O . GLY B 1 67 ? 5.45260 25.04104 -21.48860 1.000 96.89708 47 GLY B O 1
ATOM 2311 N N . GLY B 1 68 ? 4.05061 24.76029 -23.22447 1.000 100.82023 48 GLY B N 1
ATOM 2312 C CA . GLY B 1 68 ? 4.02901 26.17083 -23.56556 1.000 105.33587 48 GLY B CA 1
ATOM 2313 C C . GLY B 1 68 ? 5.38633 26.72809 -23.94592 1.000 108.45879 48 GLY B C 1
ATOM 2314 O O . GLY B 1 68 ? 5.96181 26.33781 -24.96626 1.000 107.27609 48 GLY B O 1
ATOM 2315 N N . SER B 1 69 ? 5.90578 27.65053 -23.13357 1.000 109.22642 49 SER B N 1
ATOM 2316 C CA . SER B 1 69 ? 7.23612 28.21720 -23.32458 1.000 110.79908 49 SER B CA 1
ATOM 2317 C C . SER B 1 69 ? 8.18532 27.82130 -22.19575 1.000 106.73799 49 SER B C 1
ATOM 2318 O O . SER B 1 69 ? 9.15089 28.53374 -21.90641 1.000 104.11373 49 SER B O 1
ATOM 2321 N N . PHE B 1 70 ? 7.92051 26.68277 -21.55235 1.000 105.32337 50 PHE B N 1
ATOM 2322 C CA . PHE B 1 70 ? 8.73609 26.20492 -20.44035 1.000 99.94553 50 PHE B CA 1
ATOM 2323 C C . PHE B 1 70 ? 9.37283 24.85505 -20.74424 1.000 95.34909 50 PHE B C 1
ATOM 2324 O O . PHE B 1 70 ? 10.60184 24.73217 -20.69250 1.000 88.90110 50 PHE B O 1
ATOM 2332 N N . GLY B 1 71 ? 8.57716 23.83720 -21.06553 1.000 95.50927 51 GLY B N 1
ATOM 2333 C CA . GLY B 1 71 ? 9.11162 22.51481 -21.32752 1.000 93.86460 51 GLY B CA 1
ATOM 2334 C C . GLY B 1 71 ? 9.51838 22.29620 -22.77041 1.000 93.54712 51 GLY B C 1
ATOM 2335 O O . GLY B 1 71 ? 10.40845 21.48836 -23.05674 1.000 87.23215 51 GLY B O 1
ATOM 2336 N N . HIS B 1 72 ? 8.86909 23.01232 -23.68880 1.000 99.85367 52 HIS B N 1
ATOM 2337 C CA . HIS B 1 72 ? 9.18931 22.86337 -25.10817 1.000 99.10327 52 HIS B CA 1
ATOM 2338 C C . HIS B 1 72 ? 10.62212 23.26847 -25.43917 1.000 96.63032 52 HIS B C 1
ATOM 2339 O O . HIS B 1 72 ? 11.30160 22.50544 -26.14977 1.000 94.97267 52 HIS B O 1
ATOM 2346 N N . PRO B 1 73 ? 11.14997 24.41540 -24.98270 1.000 96.74416 53 PRO B N 1
ATOM 2347 C CA . PRO B 1 73 ? 12.55425 24.73455 -25.31231 1.000 92.84151 53 PRO B CA 1
ATOM 2348 C C . PRO B 1 73 ? 13.55377 23.72456 -24.76987 1.000 88.12372 53 PRO B C 1
ATOM 2349 O O . PRO B 1 73 ? 14.45196 23.29256 -25.50479 1.000 84.11000 53 PRO B O 1
ATOM 2353 N N . ASN B 1 74 ? 13.42420 23.33710 -23.49692 1.000 86.42193 54 ASN B N 1
ATOM 2354 C CA . ASN B 1 74 ? 14.35229 22.37129 -22.91348 1.000 81.37367 54 ASN B CA 1
ATOM 2355 C C . ASN B 1 74 ? 14.25333 21.01745 -23.60724 1.000 82.35963 54 ASN B C 1
ATOM 2356 O O . ASN B 1 74 ? 15.27444 20.36178 -23.85826 1.000 80.63844 54 ASN B O 1
ATOM 2361 N N . ALA B 1 75 ? 13.02900 20.58040 -23.92203 1.000 83.12549 55 ALA B N 1
ATOM 2362 C CA . ALA B 1 75 ? 12.84524 19.29137 -24.58116 1.000 81.23602 55 ALA B CA 1
ATOM 2363 C C . ALA B 1 75 ? 13.41484 19.30281 -25.99481 1.000 83.09461 55 ALA B C 1
ATOM 2364 O O . ALA B 1 75 ? 14.00315 18.30920 -26.43803 1.000 76.35595 55 ALA B O 1
ATOM 2366 N N . ARG B 1 76 ? 13.24884 20.41251 -26.72191 1.000 84.81593 56 ARG B N 1
ATOM 2367 C CA . ARG B 1 76 ? 13.85111 20.51167 -28.04714 1.000 86.58359 56 ARG B CA 1
ATOM 2368 C C . ARG B 1 76 ? 15.37083 20.54781 -27.95258 1.000 82.40095 56 ARG B C 1
ATOM 2369 O O . ARG B 1 76 ? 16.06780 19.91660 -28.75675 1.000 79.57422 56 ARG B O 1
ATOM 2377 N N . GLU B 1 77 ? 15.90161 21.27410 -26.97004 1.000 80.94645 57 GLU B N 1
ATOM 2378 C CA . GLU B 1 77 ? 17.34026 21.40513 -26.80717 1.000 78.87639 57 GLU B CA 1
ATOM 2379 C C . GLU B 1 77 ? 17.96434 20.04557 -26.51896 1.000 84.19707 57 GLU B C 1
ATOM 2380 O O . GLU B 1 77 ? 18.76012 19.54407 -27.31798 1.000 90.35214 57 GLU B O 1
ATOM 2386 N N . TYR B 1 78 ? 17.61167 19.43752 -25.38227 1.000 82.81287 58 TYR B N 1
ATOM 2387 C CA . TYR B 1 78 ? 18.31716 18.23684 -24.93568 1.000 78.81042 58 TYR B CA 1
ATOM 2388 C C . TYR B 1 78 ? 17.94009 16.97984 -25.71231 1.000 75.21465 58 TYR B C 1
ATOM 2389 O O . TYR B 1 78 ? 18.44546 15.90167 -25.37507 1.000 72.07013 58 TYR B O 1
ATOM 2398 N N . LYS B 1 79 ? 17.08783 17.09026 -26.73445 1.000 77.21944 59 LYS B N 1
ATOM 2399 C CA . LYS B 1 79 ? 16.77574 15.97995 -27.63833 1.000 76.33452 59 LYS B CA 1
ATOM 2400 C C . LYS B 1 79 ? 16.21940 14.77747 -26.87654 1.000 72.81258 59 LYS B C 1
ATOM 2401 O O . LYS B 1 79 ? 16.59286 13.62911 -27.13216 1.000 71.53727 59 LYS B O 1
ATOM 2407 N N . ILE B 1 80 ? 15.30927 15.04902 -25.93492 1.000 69.84828 60 ILE B N 1
ATOM 2408 C CA . ILE B 1 80 ? 14.75571 13.99581 -25.08608 1.000 66.63255 60 ILE B CA 1
ATOM 2409 C C . ILE B 1 80 ? 14.05191 12.93464 -25.91888 1.000 62.24936 60 ILE B C 1
ATOM 2410 O O . ILE B 1 80 ? 14.04176 11.75285 -25.55138 1.000 54.75477 60 ILE B O 1
ATOM 2415 N N . THR B 1 81 ? 13.46696 13.32708 -27.05516 1.000 62.36664 61 THR B N 1
ATOM 2416 C CA . THR B 1 81 ? 12.71850 12.38024 -27.87242 1.000 55.54142 61 THR B CA 1
ATOM 2417 C C . THR B 1 81 ? 13.60940 11.32369 -28.51176 1.000 56.00651 61 THR B C 1
ATOM 2418 O O . THR B 1 81 ? 13.09789 10.28094 -28.93053 1.000 54.15705 61 THR B O 1
ATOM 2422 N N . GLU B 1 82 ? 14.92182 11.55927 -28.60191 1.000 60.10053 62 GLU B N 1
ATOM 2423 C CA . GLU B 1 82 ? 15.81056 10.51570 -29.10355 1.000 59.86585 62 GLU B CA 1
ATOM 2424 C C . GLU B 1 82 ? 16.05942 9.41515 -28.08531 1.000 60.06367 62 GLU B C 1
ATOM 2425 O O . GLU B 1 82 ? 16.52703 8.33669 -28.46610 1.000 62.55771 62 GLU B O 1
ATOM 2431 N N . GLY B 1 83 ? 15.76218 9.65359 -26.81475 1.000 64.94803 63 GLY B N 1
ATOM 2432 C CA . GLY B 1 83 ? 15.99737 8.65474 -25.79451 1.000 56.12168 63 GLY B CA 1
ATOM 2433 C C . GLY B 1 83 ? 17.41441 8.71028 -25.25638 1.000 56.08020 63 GLY B C 1
ATOM 2434 O O . GLY B 1 83 ? 18.14736 9.68975 -25.42792 1.000 59.79640 63 GLY B O 1
ATOM 2435 N N . LEU B 1 84 ? 17.80529 7.62079 -24.59265 1.000 53.65007 64 LEU B N 1
ATOM 2436 C CA . LEU B 1 84 ? 19.10072 7.54478 -23.91479 1.000 57.75297 64 LEU B CA 1
ATOM 2437 C C . LEU B 1 84 ? 20.14634 7.01296 -24.89139 1.000 59.80840 64 LEU B C 1
ATOM 2438 O O . LEU B 1 84 ? 20.52026 5.83791 -24.87977 1.000 61.13624 64 LEU B O 1
ATOM 2443 N N . VAL B 1 85 ? 20.63214 7.91326 -25.75134 1.000 63.94152 65 VAL B N 1
ATOM 2444 C CA . VAL B 1 85 ? 21.62812 7.58377 -26.76479 1.000 65.97466 65 VAL B CA 1
ATOM 2445 C C . VAL B 1 85 ? 22.56910 8.76791 -26.94294 1.000 66.84391 65 VAL B C 1
ATOM 2446 O O . VAL B 1 85 ? 22.22414 9.91744 -26.66066 1.000 64.27829 65 VAL B O 1
ATOM 2450 N N . GLY B 1 86 ? 23.76759 8.47286 -27.42960 1.000 66.11341 66 GLY B N 1
ATOM 2451 C CA . GLY B 1 86 ? 24.78301 9.50624 -27.55231 1.000 65.56843 66 GLY B CA 1
ATOM 2452 C C . GLY B 1 86 ? 25.40102 9.78934 -26.20356 1.000 72.90707 66 GLY B C 1
ATOM 2453 O O . GLY B 1 86 ? 25.73032 8.86522 -25.45128 1.000 69.83318 66 GLY B O 1
ATOM 2454 N N . ASP B 1 87 ? 25.56038 11.07193 -25.88486 1.000 67.78093 67 ASP B N 1
ATOM 2455 C CA . ASP B 1 87 ? 26.06083 11.48446 -24.57400 1.000 71.73570 67 ASP B CA 1
ATOM 2456 C C . ASP B 1 87 ? 24.91321 11.39003 -23.57531 1.000 69.83830 67 ASP B C 1
ATOM 2457 O O . ASP B 1 87 ? 24.17549 12.35013 -23.34365 1.000 69.34000 67 ASP B O 1
ATOM 2462 N N . VAL B 1 88 ? 24.76520 10.21006 -22.96860 1.000 67.21879 68 VAL B N 1
ATOM 2463 C CA . VAL B 1 88 ? 23.63839 9.97732 -22.07046 1.000 67.78944 68 VAL B CA 1
ATOM 2464 C C . VAL B 1 88 ? 23.79892 10.75819 -20.76966 1.000 63.79453 68 VAL B C 1
ATOM 2465 O O . VAL B 1 88 ? 22.80172 11.12930 -20.13269 1.000 60.71677 68 VAL B O 1
ATOM 2469 N N . ASP B 1 89 ? 25.04222 11.03005 -20.35911 1.000 67.98507 69 ASP B N 1
ATOM 2470 C CA . ASP B 1 89 ? 25.27107 11.79147 -19.13566 1.000 64.42652 69 ASP B CA 1
ATOM 2471 C C . ASP B 1 89 ? 24.65442 13.17995 -19.23364 1.000 65.56796 69 ASP B C 1
ATOM 2472 O O . ASP B 1 89 ? 24.12944 13.70682 -18.24575 1.000 66.16000 69 ASP B O 1
ATOM 2477 N N . ARG B 1 90 ? 24.69765 13.78409 -20.42153 1.000 62.20423 70 ARG B N 1
ATOM 2478 C CA . ARG B 1 90 ? 24.02638 15.05992 -20.62970 1.000 60.55073 70 ARG B CA 1
ATOM 2479 C C . ARG B 1 90 ? 22.52008 14.88545 -20.77404 1.000 59.37704 70 ARG B C 1
ATOM 2480 O O . ARG B 1 90 ? 21.75226 15.76191 -20.35191 1.000 62.43629 70 ARG B O 1
ATOM 2488 N N . LYS B 1 91 ? 22.08566 13.76429 -21.35812 1.000 57.36319 71 LYS B N 1
ATOM 2489 C CA . LYS B 1 91 ? 20.65841 13.52388 -21.54420 1.000 58.42754 71 LYS B CA 1
ATOM 2490 C C . LYS B 1 91 ? 19.93227 13.43548 -20.20735 1.000 59.97530 71 LYS B C 1
ATOM 2491 O O . LYS B 1 91 ? 18.81584 13.94533 -20.06867 1.000 58.15119 71 LYS B O 1
ATOM 2497 N N . ARG B 1 92 ? 20.55467 12.80416 -19.20631 1.000 58.81163 72 ARG B N 1
ATOM 2498 C CA . ARG B 1 92 ? 19.92924 12.71579 -17.88596 1.000 53.80663 72 ARG B CA 1
ATOM 2499 C C . ARG B 1 92 ? 19.79719 14.09126 -17.23229 1.000 55.14511 72 ARG B C 1
ATOM 2500 O O . ARG B 1 92 ? 18.73829 14.42866 -16.67547 1.000 57.25676 72 ARG B O 1
ATOM 2508 N N . ILE B 1 93 ? 20.85978 14.90009 -17.29530 1.000 52.72627 73 ILE B N 1
ATOM 2509 C CA . ILE B 1 93 ? 20.81539 16.24517 -16.72612 1.000 56.07014 73 ILE B CA 1
ATOM 2510 C C . ILE B 1 93 ? 19.73302 17.07564 -17.40355 1.000 58.33349 73 ILE B C 1
ATOM 2511 O O . ILE B 1 93 ? 19.00193 17.82887 -16.74474 1.000 57.29643 73 ILE B O 1
ATOM 2516 N N . GLY B 1 94 ? 19.59879 16.94076 -18.72558 1.000 55.83479 74 GLY B N 1
ATOM 2517 C CA . GLY B 1 94 ? 18.58694 17.71179 -19.43172 1.000 53.40149 74 GLY B CA 1
ATOM 2518 C C . GLY B 1 94 ? 17.17585 17.22595 -19.16167 1.000 54.64568 74 GLY B C 1
ATOM 2519 O O . GLY B 1 94 ? 16.24063 18.02653 -19.07344 1.000 54.67734 74 GLY B O 1
ATOM 2520 N N . PHE B 1 95 ? 16.99933 15.90691 -19.06428 1.000 51.07418 75 PHE B N 1
ATOM 2521 C CA . PHE B 1 95 ? 15.74925 15.32793 -18.58645 1.000 52.58299 75 PHE B CA 1
ATOM 2522 C C . PHE B 1 95 ? 15.29922 16.00544 -17.29383 1.000 52.46527 75 PHE B C 1
ATOM 2523 O O . PHE B 1 95 ? 14.17273 16.52279 -17.19365 1.000 51.90537 75 PHE B O 1
ATOM 2531 N N . SER B 1 96 ? 16.19814 16.04611 -16.30418 1.000 47.81395 76 SER B N 1
ATOM 2532 C CA . SER B 1 96 ? 15.85807 16.65182 -15.01817 1.000 49.91200 76 SER B CA 1
ATOM 2533 C C . SER B 1 96 ? 15.58287 18.15163 -15.14672 1.000 53.51290 76 SER B C 1
ATOM 2534 O O . SER B 1 96 ? 14.63624 18.67029 -14.53597 1.000 50.34836 76 SER B O 1
ATOM 2537 N N . LYS B 1 97 ? 16.40705 18.86883 -15.92099 1.000 51.47357 77 LYS B N 1
ATOM 2538 C CA . LYS B 1 97 ? 16.20291 20.30848 -16.08848 1.000 56.96791 77 LYS B CA 1
ATOM 2539 C C . LYS B 1 97 ? 14.83588 20.60814 -16.69401 1.000 55.27274 77 LYS B C 1
ATOM 2540 O O . LYS B 1 97 ? 14.12968 21.52730 -16.24776 1.000 53.25006 77 LYS B O 1
ATOM 2546 N N . THR B 1 98 ? 14.45236 19.84498 -17.71990 1.000 49.71677 78 THR B N 1
ATOM 2547 C CA . THR B 1 98 ? 13.14350 20.02396 -18.33156 1.000 51.95418 78 THR B CA 1
ATOM 2548 C C . THR B 1 98 ? 12.03318 19.76967 -17.32623 1.000 50.83715 78 THR B C 1
ATOM 2549 O O . THR B 1 98 ? 11.05910 20.53220 -17.26026 1.000 55.55555 78 THR B O 1
ATOM 2553 N N . HIS B 1 99 ? 12.16048 18.70151 -16.53115 1.000 57.64233 79 HIS B N 1
ATOM 2554 C CA . HIS B 1 99 ? 11.14291 18.44116 -15.51695 1.000 49.50230 79 HIS B CA 1
ATOM 2555 C C . HIS B 1 99 ? 11.02403 19.60707 -14.53917 1.000 51.80543 79 HIS B C 1
ATOM 2556 O O . HIS B 1 99 ? 9.91315 19.98995 -14.14725 1.000 52.36194 79 HIS B O 1
ATOM 2563 N N . GLN B 1 100 ? 12.15745 20.19672 -14.14795 1.000 48.75305 80 GLN B N 1
ATOM 2564 C CA . GLN B 1 100 ? 12.11973 21.30727 -13.19577 1.000 52.89989 80 GLN B CA 1
ATOM 2565 C C . GLN B 1 100 ? 11.44221 22.54088 -13.79277 1.000 56.19872 80 GLN B C 1
ATOM 2566 O O . GLN B 1 100 ? 10.65941 23.22084 -13.11197 1.000 56.70293 80 GLN B O 1
ATOM 2572 N N . ALA B 1 101 ? 11.72644 22.84871 -15.06201 1.000 56.97787 81 ALA B N 1
ATOM 2573 C CA . ALA B 1 101 ? 11.03611 23.96565 -15.71093 1.000 56.42473 81 ALA B CA 1
ATOM 2574 C C . ALA B 1 101 ? 9.53159 23.70884 -15.80108 1.000 60.61577 81 ALA B C 1
ATOM 2575 O O . ALA B 1 101 ? 8.71117 24.62923 -15.61803 1.000 61.10240 81 ALA B O 1
ATOM 2577 N N . MET B 1 102 ? 9.15218 22.45988 -16.09376 1.000 59.33987 82 MET B N 1
ATOM 2578 C CA . MET B 1 102 ? 7.73759 22.09968 -16.10564 1.000 63.07134 82 MET B CA 1
ATOM 2579 C C . MET B 1 102 ? 7.10587 22.33919 -14.74138 1.000 69.05343 82 MET B C 1
ATOM 2580 O O . MET B 1 102 ? 5.97549 22.83318 -14.64684 1.000 68.22817 82 MET B O 1
ATOM 2585 N N . LEU B 1 103 ? 7.82769 21.99467 -13.67229 1.000 67.07600 83 LEU B N 1
ATOM 2586 C CA . LEU B 1 103 ? 7.33272 22.25968 -12.32538 1.000 66.41034 83 LEU B CA 1
ATOM 2587 C C . LEU B 1 103 ? 7.16556 23.75526 -12.07291 1.000 67.85951 83 LEU B C 1
ATOM 2588 O O . LEU B 1 103 ? 6.22445 24.16496 -11.38512 1.000 70.45334 83 LEU B O 1
ATOM 2593 N N . LYS B 1 104 ? 8.05567 24.58440 -12.62361 1.000 64.32658 84 LYS B N 1
ATOM 2594 C CA . LYS B 1 104 ? 7.91635 26.03206 -12.44854 1.000 65.64671 84 LYS B CA 1
ATOM 2595 C C . LYS B 1 104 ? 6.62795 26.55428 -13.09264 1.000 71.35107 84 LYS B C 1
ATOM 2596 O O . LYS B 1 104 ? 5.86034 27.30839 -12.46851 1.000 69.36475 84 LYS B O 1
ATOM 2602 N N . LEU B 1 105 ? 6.37539 26.17023 -14.35137 1.000 72.77303 85 LEU B N 1
ATOM 2603 C CA . LEU B 1 105 ? 5.13181 26.60448 -15.00023 1.000 70.19103 85 LEU B CA 1
ATOM 2604 C C . LEU B 1 105 ? 3.91466 26.05476 -14.25890 1.000 64.65983 85 LEU B C 1
ATOM 2605 O O . LEU B 1 105 ? 2.90281 26.75721 -14.07647 1.000 61.93676 85 LEU B O 1
ATOM 2610 N N . ASN B 1 106 ? 3.99329 24.78580 -13.84523 1.000 62.24523 86 ASN B N 1
ATOM 2611 C CA . ASN B 1 106 ? 2.92278 24.17370 -13.07171 1.000 64.21898 86 ASN B CA 1
ATOM 2612 C C . ASN B 1 106 ? 2.62767 24.98501 -11.81871 1.000 63.01435 86 ASN B C 1
ATOM 2613 O O . ASN B 1 106 ? 1.46236 25.17785 -11.45843 1.000 58.68096 86 ASN B O 1
ATOM 2618 N N . ASP B 1 107 ? 3.67019 25.48540 -11.15148 1.000 57.86314 87 ASP B N 1
ATOM 2619 C CA . ASP B 1 107 ? 3.44675 26.28241 -9.95183 1.000 59.80813 87 ASP B CA 1
ATOM 2620 C C . ASP B 1 107 ? 2.75917 27.59317 -10.29104 1.000 60.12548 87 ASP B C 1
ATOM 2621 O O . ASP B 1 107 ? 1.88907 28.05337 -9.54448 1.000 56.16387 87 ASP B O 1
ATOM 2626 N N . LEU B 1 108 ? 3.15156 28.21997 -11.40115 1.000 66.77562 88 LEU B N 1
ATOM 2627 C CA . LEU B 1 108 ? 2.45104 29.42733 -11.83960 1.000 61.25248 88 LEU B CA 1
ATOM 2628 C C . LEU B 1 108 ? 0.94625 29.17615 -11.95274 1.000 58.16740 88 LEU B C 1
ATOM 2629 O O . LEU B 1 108 ? 0.12446 29.89810 -11.36417 1.000 62.51149 88 LEU B O 1
ATOM 2634 N N . ILE B 1 109 ? 0.57426 28.12079 -12.67967 1.000 59.66256 89 ILE B N 1
ATOM 2635 C CA . ILE B 1 109 ? -0.84493 27.80614 -12.86487 1.000 58.41567 89 ILE B CA 1
ATOM 2636 C C . ILE B 1 109 ? -1.51487 27.46438 -11.53048 1.000 59.28346 89 ILE B C 1
ATOM 2637 O O . ILE B 1 109 ? -2.65398 27.88002 -11.26191 1.000 54.95411 89 ILE B O 1
ATOM 2642 N N . ILE B 1 110 ? -0.82507 26.70077 -10.67612 1.000 55.21876 90 ILE B N 1
ATOM 2643 C CA . ILE B 1 110 ? -1.41921 26.25765 -9.41728 1.000 53.40144 90 ILE B CA 1
ATOM 2644 C C . ILE B 1 110 ? -1.69045 27.44796 -8.50852 1.000 57.06246 90 ILE B C 1
ATOM 2645 O O . ILE B 1 110 ? -2.75915 27.54571 -7.89299 1.000 49.21246 90 ILE B O 1
ATOM 2650 N N . GLN B 1 111 ? -0.72669 28.36568 -8.40026 1.000 56.54569 91 GLN B N 1
ATOM 2651 C CA . GLN B 1 111 ? -0.92757 29.54801 -7.57128 1.000 56.58789 91 GLN B CA 1
ATOM 2652 C C . GLN B 1 111 ? -2.05436 30.41082 -8.11838 1.000 56.61153 91 GLN B C 1
ATOM 2653 O O . GLN B 1 111 ? -2.84403 30.97235 -7.34722 1.000 58.99945 91 GLN B O 1
ATOM 2659 N N . THR B 1 112 ? -2.15691 30.52310 -9.44761 1.000 58.35950 92 THR B N 1
ATOM 2660 C CA . THR B 1 112 ? -3.29122 31.24711 -10.01538 1.000 56.38005 92 THR B CA 1
ATOM 2661 C C . THR B 1 112 ? -4.61093 30.62140 -9.57707 1.000 54.74147 92 THR B C 1
ATOM 2662 O O . THR B 1 112 ? -5.52490 31.32091 -9.12452 1.000 57.03312 92 THR B O 1
ATOM 2666 N N . PHE B 1 113 ? -4.71824 29.29477 -9.68460 1.000 58.89403 93 PHE B N 1
ATOM 2667 C CA . PHE B 1 113 ? -5.94556 28.61412 -9.27119 1.000 55.94938 93 PHE B CA 1
ATOM 2668 C C . PHE B 1 113 ? -6.21636 28.79324 -7.77831 1.000 55.70554 93 PHE B C 1
ATOM 2669 O O . PHE B 1 113 ? -7.37476 28.91441 -7.35645 1.000 51.16679 93 PHE B O 1
ATOM 2677 N N . LEU B 1 114 ? -5.16136 28.80321 -6.96203 1.000 49.20500 94 LEU B N 1
ATOM 2678 C CA . LEU B 1 114 ? -5.34867 28.91875 -5.51896 1.000 54.05614 94 LEU B CA 1
ATOM 2679 C C . LEU B 1 114 ? -5.82598 30.31352 -5.13055 1.000 58.95872 94 LEU B C 1
ATOM 2680 O O . LEU B 1 114 ? -6.65493 30.45706 -4.22427 1.000 55.50756 94 LEU B O 1
ATOM 2685 N N . GLU B 1 115 ? -5.31581 31.35496 -5.80127 1.000 62.48263 95 GLU B N 1
ATOM 2686 C CA . GLU B 1 115 ? -5.78264 32.70936 -5.51123 1.000 55.64110 95 GLU B CA 1
ATOM 2687 C C . GLU B 1 115 ? -7.28691 32.84126 -5.71457 1.000 54.77354 95 GLU B C 1
ATOM 2688 O O . GLU B 1 115 ? -7.94211 33.60580 -4.99834 1.000 57.56399 95 GLU B O 1
ATOM 2694 N N . LYS B 1 116 ? -7.85136 32.10948 -6.67588 1.000 53.95454 96 LYS B N 1
ATOM 2695 C CA . LYS B 1 116 ? -9.28828 32.12724 -6.92561 1.000 53.71757 96 LYS B CA 1
ATOM 2696 C C . LYS B 1 116 ? -10.06225 31.18316 -6.01135 1.000 52.72082 96 LYS B C 1
ATOM 2697 O O . LYS B 1 116 ? -11.26338 30.98703 -6.22445 1.000 54.10493 96 LYS B O 1
ATOM 2703 N N . GLY B 1 117 ? -9.41160 30.59230 -5.01156 1.000 53.03819 97 GLY B N 1
ATOM 2704 C CA . GLY B 1 117 ? -10.09883 29.74193 -4.06042 1.000 49.67377 97 GLY B CA 1
ATOM 2705 C C . GLY B 1 117 ? -10.34754 28.31580 -4.50291 1.000 54.45425 97 GLY B C 1
ATOM 2706 O O . GLY B 1 117 ? -11.09825 27.60187 -3.82793 1.000 61.39630 97 GLY B O 1
ATOM 2707 N N . LEU B 1 118 ? -9.74151 27.86726 -5.61850 1.000 52.83982 98 LEU B N 1
ATOM 2708 C CA . LEU B 1 118 ? -9.90541 26.48636 -6.06537 1.000 50.83173 98 LEU B CA 1
ATOM 2709 C C . LEU B 1 118 ? -8.74669 25.63346 -5.57426 1.000 49.03741 98 LEU B C 1
ATOM 2710 O O . LEU B 1 118 ? -7.58154 25.98617 -5.81419 1.000 46.64876 98 LEU B O 1
ATOM 2715 N N . PRO B 1 119 ? -9.01033 24.51326 -4.89510 1.000 45.19558 99 PRO B N 1
ATOM 2716 C CA . PRO B 1 119 ? -7.91008 23.68664 -4.34768 1.000 48.53073 99 PRO B CA 1
ATOM 2717 C C . PRO B 1 119 ? -7.24297 22.82196 -5.41189 1.000 50.84003 99 PRO B C 1
ATOM 2718 O O . PRO B 1 119 ? -7.31282 21.58639 -5.41619 1.000 45.32429 99 PRO B O 1
ATOM 2722 N N . ALA B 1 120 ? -6.57980 23.48700 -6.35372 1.000 49.64240 100 ALA B N 1
ATOM 2723 C CA . ALA B 1 120 ? -5.75460 22.78750 -7.32564 1.000 45.89707 100 ALA B CA 1
ATOM 2724 C C . ALA B 1 120 ? -4.52707 22.20019 -6.63723 1.000 47.85680 100 ALA B C 1
ATOM 2725 O O . ALA B 1 120 ? -3.84582 22.88326 -5.86727 1.000 50.90805 100 ALA B O 1
ATOM 2727 N N . TYR B 1 121 ? -4.25149 20.92786 -6.90893 1.000 46.88934 101 TYR B N 1
ATOM 2728 C CA . TYR B 1 121 ? -3.12270 20.21851 -6.32159 1.000 47.80802 101 TYR B CA 1
ATOM 2729 C C . TYR B 1 121 ? -2.28202 19.61639 -7.43589 1.000 40.58802 101 TYR B C 1
ATOM 2730 O O . TYR B 1 121 ? -2.81961 18.98837 -8.35251 1.000 43.97292 101 TYR B O 1
ATOM 2739 N N . SER B 1 122 ? -0.96726 19.78978 -7.33920 1.000 42.47414 102 SER B N 1
ATOM 2740 C CA . SER B 1 122 ? -0.05430 19.42862 -8.41665 1.000 46.75812 102 SER B CA 1
ATOM 2741 C C . SER B 1 122 ? 0.29830 17.94695 -8.35005 1.000 43.73765 102 SER B C 1
ATOM 2742 O O . SER B 1 122 ? 0.82493 17.47255 -7.33901 1.000 43.02588 102 SER B O 1
ATOM 2745 N N . VAL B 1 123 ? 0.02839 17.22415 -9.43261 1.000 47.73987 103 VAL B N 1
ATOM 2746 C CA . VAL B 1 123 ? 0.40659 15.82130 -9.57115 1.000 45.22790 103 VAL B CA 1
ATOM 2747 C C . VAL B 1 123 ? 1.49949 15.73104 -10.62854 1.000 44.58663 103 VAL B C 1
ATOM 2748 O O . VAL B 1 123 ? 1.30917 16.17363 -11.76908 1.000 47.76032 103 VAL B O 1
ATOM 2752 N N . SER B 1 124 ? 2.64059 15.15676 -10.25213 1.000 41.16404 104 SER B N 1
ATOM 2753 C CA . SER B 1 124 ? 3.77997 15.02582 -11.15531 1.000 45.71340 104 SER B CA 1
ATOM 2754 C C . SER B 1 124 ? 3.54658 13.84590 -12.09491 1.000 45.59027 104 SER B C 1
ATOM 2755 O O . SER B 1 124 ? 3.54392 12.68902 -11.65931 1.000 44.36787 104 SER B O 1
ATOM 2758 N N . SER B 1 125 ? 3.36537 14.13821 -13.38842 1.000 48.83368 105 SER B N 1
ATOM 2759 C CA . SER B 1 125 ? 3.04830 13.09133 -14.36025 1.000 49.50292 105 SER B CA 1
ATOM 2760 C C . SER B 1 125 ? 4.14716 12.03733 -14.43628 1.000 45.34327 105 SER B C 1
ATOM 2761 O O . SER B 1 125 ? 3.85997 10.83482 -14.49160 1.000 40.73778 105 SER B O 1
ATOM 2764 N N . SER B 1 126 ? 5.41159 12.46723 -14.45256 1.000 44.50566 106 SER B N 1
ATOM 2765 C CA . SER B 1 126 ? 6.53088 11.53464 -14.52883 1.000 40.99245 106 SER B CA 1
ATOM 2766 C C . SER B 1 126 ? 6.70667 10.70869 -13.26278 1.000 42.13975 106 SER B C 1
ATOM 2767 O O . SER B 1 126 ? 7.55875 9.81605 -13.24643 1.000 38.55617 106 SER B O 1
ATOM 2770 N N . SER B 1 127 ? 5.94924 10.99422 -12.20252 1.000 45.64469 107 SER B N 1
ATOM 2771 C CA . SER B 1 127 ? 6.00536 10.19623 -10.98437 1.000 44.10924 107 SER B CA 1
ATOM 2772 C C . SER B 1 127 ? 5.06465 9.00033 -11.01066 1.000 42.24225 107 SER B C 1
ATOM 2773 O O . SER B 1 127 ? 5.24796 8.07237 -10.21661 1.000 42.93920 107 SER B O 1
ATOM 2776 N N . ILE B 1 128 ? 4.06843 8.99124 -11.89932 1.000 37.19057 108 ILE B N 1
ATOM 2777 C CA . ILE B 1 128 ? 3.03088 7.96906 -11.87974 1.000 42.44388 108 ILE B CA 1
ATOM 2778 C C . ILE B 1 128 ? 2.84247 7.27194 -13.22087 1.000 43.12187 108 ILE B C 1
ATOM 2779 O O . ILE B 1 128 ? 2.01163 6.36853 -13.31716 1.000 42.41916 108 ILE B O 1
ATOM 2784 N N . PHE B 1 129 ? 3.58853 7.64524 -14.26330 1.000 40.27895 109 PHE B N 1
ATOM 2785 C CA . PHE B 1 129 ? 3.37349 7.10399 -15.59947 1.000 34.21691 109 PHE B CA 1
ATOM 2786 C C . PHE B 1 129 ? 4.67467 6.58163 -16.19880 1.000 44.56860 109 PHE B C 1
ATOM 2787 O O . PHE B 1 129 ? 5.75642 7.13270 -15.96725 1.000 40.19267 109 PHE B O 1
ATOM 2795 N N . LEU B 1 130 ? 4.54737 5.51605 -16.99241 1.000 41.85034 110 LEU B N 1
ATOM 2796 C CA . LEU B 1 130 ? 5.65067 4.91671 -17.73364 1.000 40.57307 110 LEU B CA 1
ATOM 2797 C C . LEU B 1 130 ? 5.22295 4.72265 -19.18192 1.000 46.45297 110 LEU B C 1
ATOM 2798 O O . LEU B 1 130 ? 4.13627 4.18478 -19.44662 1.000 48.57876 110 LEU B O 1
ATOM 2803 N N . LEU B 1 131 ? 6.10189 5.12008 -20.10343 1.000 40.06759 111 LEU B N 1
ATOM 2804 C CA . LEU B 1 131 ? 5.82596 5.19263 -21.53158 1.000 50.24880 111 LEU B CA 1
ATOM 2805 C C . LEU B 1 131 ? 6.39930 4.00618 -22.29992 1.000 46.86023 111 LEU B C 1
ATOM 2806 O O . LEU B 1 131 ? 7.39378 3.39583 -21.89800 1.000 43.10982 111 LEU B O 1
ATOM 2811 N N . GLU B 1 132 ? 5.76827 3.71013 -23.43551 1.000 47.53114 112 GLU B N 1
ATOM 2812 C CA . GLU B 1 132 ? 6.36195 2.88177 -24.47909 1.000 49.39756 112 GLU B CA 1
ATOM 2813 C C . GLU B 1 132 ? 5.73832 3.27127 -25.81068 1.000 53.87143 112 GLU B C 1
ATOM 2814 O O . GLU B 1 132 ? 4.50878 3.30866 -25.93054 1.000 53.02767 112 GLU B O 1
ATOM 2820 N N . ASN B 1 133 ? 6.58640 3.54695 -26.80339 1.000 54.08361 113 ASN B N 1
ATOM 2821 C CA . ASN B 1 133 ? 6.14664 4.10073 -28.08175 1.000 49.88112 113 ASN B CA 1
ATOM 2822 C C . ASN B 1 133 ? 5.27549 5.33337 -27.85446 1.000 51.26584 113 ASN B C 1
ATOM 2823 O O . ASN B 1 133 ? 4.16589 5.45380 -28.37699 1.000 51.36141 113 ASN B O 1
ATOM 2828 N N . LYS B 1 134 ? 5.78425 6.24248 -27.02499 1.000 56.97395 114 LYS B N 1
ATOM 2829 C CA . LYS B 1 134 ? 5.16334 7.52612 -26.70676 1.000 61.19874 114 LYS B CA 1
ATOM 2830 C C . LYS B 1 134 ? 3.78219 7.38624 -26.07274 1.000 59.74415 114 LYS B C 1
ATOM 2831 O O . LYS B 1 134 ? 3.07712 8.38886 -25.91761 1.000 65.65465 114 LYS B O 1
ATOM 2837 N N . GLU B 1 135 ? 3.37812 6.17687 -25.68950 1.000 54.53735 115 GLU B N 1
ATOM 2838 C CA . GLU B 1 135 ? 2.07923 5.94044 -25.07971 1.000 51.69774 115 GLU B CA 1
ATOM 2839 C C . GLU B 1 135 ? 2.25079 5.44674 -23.65024 1.000 52.59769 115 GLU B C 1
ATOM 2840 O O . GLU B 1 135 ? 3.19879 4.72011 -23.33447 1.000 50.21011 115 GLU B O 1
ATOM 2846 N N . VAL B 1 136 ? 1.31595 5.83845 -22.78812 1.000 45.69025 116 VAL B N 1
ATOM 2847 C CA . VAL B 1 136 ? 1.35257 5.40629 -21.39604 1.000 45.18498 116 VAL B CA 1
ATOM 2848 C C . VAL B 1 136 ? 1.01982 3.91891 -21.35559 1.000 46.96822 116 VAL B C 1
ATOM 2849 O O . VAL B 1 136 ? -0.09600 3.51473 -21.69344 1.000 48.25287 116 VAL B O 1
ATOM 2853 N N . VAL B 1 137 ? 1.98676 3.09940 -20.94738 1.000 46.52313 117 VAL B N 1
ATOM 2854 C CA . VAL B 1 137 ? 1.75470 1.67220 -20.75190 1.000 49.59095 117 VAL B CA 1
ATOM 2855 C C . VAL B 1 137 ? 1.74948 1.27399 -19.28797 1.000 50.15895 117 VAL B C 1
ATOM 2856 O O . VAL B 1 137 ? 1.39613 0.12242 -18.98100 1.000 49.36454 117 VAL B O 1
ATOM 2860 N N . TYR B 1 138 ? 2.13975 2.16690 -18.37555 1.000 48.77108 118 TYR B N 1
ATOM 2861 C CA . TYR B 1 138 ? 2.02223 1.88862 -16.94824 1.000 43.07228 118 TYR B CA 1
ATOM 2862 C C . TYR B 1 138 ? 1.57069 3.15602 -16.23760 1.000 45.74215 118 TYR B C 1
ATOM 2863 O O . TYR B 1 138 ? 2.02608 4.25096 -16.57111 1.000 43.67077 118 TYR B O 1
ATOM 2872 N N . GLY B 1 139 ? 0.68528 3.00757 -15.25397 1.000 44.49818 119 GLY B N 1
ATOM 2873 C CA . GLY B 1 139 ? 0.12094 4.17455 -14.60391 1.000 38.01399 119 GLY B CA 1
ATOM 2874 C C . GLY B 1 139 ? -0.41203 3.95827 -13.20240 1.000 41.62908 119 GLY B C 1
ATOM 2875 O O . GLY B 1 139 ? -1.01511 2.92504 -12.89956 1.000 46.68030 119 GLY B O 1
ATOM 2876 N N . GLU B 1 140 ? -0.19303 4.94415 -12.33936 1.000 45.54246 120 GLU B N 1
ATOM 2877 C CA . GLU B 1 140 ? -0.68608 4.94554 -10.96927 1.000 39.86547 120 GLU B CA 1
ATOM 2878 C C . GLU B 1 140 ? -1.81812 5.95966 -10.87025 1.000 44.66333 120 GLU B C 1
ATOM 2879 O O . GLU B 1 140 ? -1.60580 7.15253 -11.11322 1.000 46.04033 120 GLU B O 1
ATOM 2885 N N . LEU B 1 141 ? -3.01386 5.49228 -10.51007 1.000 43.86158 121 LEU B N 1
ATOM 2886 C CA . LEU B 1 141 ? -4.20405 6.33177 -10.54798 1.000 41.21027 121 LEU B CA 1
ATOM 2887 C C . LEU B 1 141 ? -4.92392 6.45850 -9.21459 1.000 45.42854 121 LEU B C 1
ATOM 2888 O O . LEU B 1 141 ? -5.91103 7.20132 -9.13388 1.000 46.54503 121 LEU B O 1
ATOM 2893 N N . GLU B 1 142 ? -4.46342 5.76818 -8.16909 1.000 45.52790 122 GLU B N 1
ATOM 2894 C CA . GLU B 1 142 ? -5.20333 5.74650 -6.91108 1.000 45.43971 122 GLU B CA 1
ATOM 2895 C C . GLU B 1 142 ? -5.13650 7.09286 -6.19719 1.000 46.81871 122 GLU B C 1
ATOM 2896 O O . GLU B 1 142 ? -6.11969 7.52499 -5.58119 1.000 42.60477 122 GLU B O 1
ATOM 2902 N N . ILE B 1 143 ? -3.99185 7.77547 -6.27415 1.000 42.68070 123 ILE B N 1
ATOM 2903 C CA . ILE B 1 143 ? -3.87821 9.08343 -5.63810 1.000 43.17472 123 ILE B CA 1
ATOM 2904 C C . ILE B 1 143 ? -4.74960 10.10684 -6.36213 1.000 45.93535 123 ILE B C 1
ATOM 2905 O O . ILE B 1 143 ? -5.35386 10.97954 -5.72955 1.000 44.63755 123 ILE B O 1
ATOM 2910 N N . LEU B 1 144 ? -4.84725 10.01118 -7.69323 1.000 42.53640 124 LEU B N 1
ATOM 2911 C CA . LEU B 1 144 ? -5.75001 10.89886 -8.42389 1.000 42.37212 124 LEU B CA 1
ATOM 2912 C C . LEU B 1 144 ? -7.19752 10.68447 -7.99439 1.000 43.91925 124 LEU B C 1
ATOM 2913 O O . LEU B 1 144 ? -7.94107 11.64981 -7.76674 1.000 46.14643 124 LEU B O 1
ATOM 2918 N N . ARG B 1 145 ? -7.61460 9.42290 -7.87814 1.000 45.82969 125 ARG B N 1
ATOM 2919 C CA . ARG B 1 145 ? -8.95570 9.12608 -7.38724 1.000 47.99788 125 ARG B CA 1
ATOM 2920 C C . ARG B 1 145 ? -9.17113 9.69499 -5.98908 1.000 50.42471 125 ARG B C 1
ATOM 2921 O O . ARG B 1 145 ? -10.21502 10.29338 -5.70494 1.000 43.65499 125 ARG B O 1
ATOM 2929 N N . LYS B 1 146 ? -8.19644 9.50739 -5.09500 1.000 41.23452 126 LYS B N 1
ATOM 2930 C CA . LYS B 1 146 ? -8.36163 10.00246 -3.73293 1.000 48.70462 126 LYS B CA 1
ATOM 2931 C C . LYS B 1 146 ? -8.44175 11.52438 -3.71106 1.000 46.58516 126 LYS B C 1
ATOM 2932 O O . LYS B 1 146 ? -9.21097 12.10237 -2.93382 1.000 46.93093 126 LYS B O 1
ATOM 2938 N N . LEU B 1 147 ? -7.66351 12.19036 -4.56599 1.000 44.73478 127 LEU B N 1
ATOM 2939 C CA . LEU B 1 147 ? -7.74118 13.64406 -4.66266 1.000 45.93889 127 LEU B CA 1
ATOM 2940 C C . LEU B 1 147 ? -9.12493 14.08278 -5.12301 1.000 45.32639 127 LEU B C 1
ATOM 2941 O O . LEU B 1 147 ? -9.72024 15.00320 -4.55155 1.000 44.52757 127 LEU B O 1
ATOM 2946 N N . LEU B 1 148 ? -9.65636 13.42559 -6.15722 1.000 43.64927 128 LEU B N 1
ATOM 2947 C CA . LEU B 1 148 ? -10.99324 13.76598 -6.63604 1.000 40.16614 128 LEU B CA 1
ATOM 2948 C C . LEU B 1 148 ? -12.04789 13.51186 -5.56311 1.000 44.96913 128 LEU B C 1
ATOM 2949 O O . LEU B 1 148 ? -12.99661 14.29096 -5.41690 1.000 50.24646 128 LEU B O 1
ATOM 2954 N N . GLU B 1 149 ? -11.89646 12.42807 -4.79869 1.000 47.71025 129 GLU B N 1
ATOM 2955 C CA . GLU B 1 149 ? -12.88357 12.09871 -3.77595 1.000 47.86042 129 GLU B CA 1
ATOM 2956 C C . GLU B 1 149 ? -12.92225 13.16416 -2.68986 1.000 48.21222 129 GLU B C 1
ATOM 2957 O O . GLU B 1 149 ? -14.00314 13.57997 -2.25700 1.000 54.74944 129 GLU B O 1
ATOM 2963 N N . LEU B 1 150 ? -11.75314 13.63768 -2.25706 1.000 42.28590 130 LEU B N 1
ATOM 2964 C CA . LEU B 1 150 ? -11.66477 14.64831 -1.21030 1.000 40.71661 130 LEU B CA 1
ATOM 2965 C C . LEU B 1 150 ? -11.86125 16.05865 -1.76093 1.000 47.06381 130 LEU B C 1
ATOM 2966 O O . LEU B 1 150 ? -11.36381 17.03190 -1.18287 1.000 47.51355 130 LEU B O 1
ATOM 2971 N N . LYS B 1 151 ? -12.58503 16.17383 -2.87786 1.000 50.75513 131 LYS B N 1
ATOM 2972 C CA . LYS B 1 151 ? -12.94748 17.46150 -3.47615 1.000 50.52590 131 LYS B CA 1
ATOM 2973 C C . LYS B 1 151 ? -11.72142 18.31480 -3.80457 1.000 48.75374 131 LYS B C 1
ATOM 2974 O O . LYS B 1 151 ? -11.75598 19.54104 -3.69819 1.000 51.77411 131 LYS B O 1
ATOM 2980 N N . PHE B 1 152 ? -10.62688 17.67862 -4.19852 1.000 49.02644 132 PHE B N 1
ATOM 2981 C CA . PHE B 1 152 ? -9.46970 18.38135 -4.72635 1.000 46.66221 132 PHE B CA 1
ATOM 2982 C C . PHE B 1 152 ? -9.53775 18.39725 -6.24825 1.000 50.77611 132 PHE B C 1
ATOM 2983 O O . PHE B 1 152 ? -10.30969 17.66613 -6.87595 1.000 47.24586 132 PHE B O 1
ATOM 2991 N N . ILE B 1 153 ? -8.70576 19.24097 -6.84146 1.000 47.74798 133 ILE B N 1
ATOM 2992 C CA . ILE B 1 153 ? -8.62850 19.39423 -8.28486 1.000 40.48089 133 ILE B CA 1
ATOM 2993 C C . ILE B 1 153 ? -7.20978 19.05410 -8.72264 1.000 40.66212 133 ILE B C 1
ATOM 2994 O O . ILE B 1 153 ? -6.29543 19.86423 -8.59698 1.000 39.82623 133 ILE B O 1
ATOM 2999 N N . PRO B 1 154 ? -6.98124 17.83624 -9.21150 1.000 42.43144 134 PRO B N 1
ATOM 3000 C CA . PRO B 1 154 ? -5.62847 17.47393 -9.65334 1.000 44.56147 134 PRO B CA 1
ATOM 3001 C C . PRO B 1 154 ? -5.24010 18.23302 -10.91352 1.000 40.99062 134 PRO B C 1
ATOM 3002 O O . PRO B 1 154 ? -6.06486 18.47006 -11.79923 1.000 40.95487 134 PRO B O 1
ATOM 3006 N N . VAL B 1 155 ? -3.96834 18.61871 -10.98422 1.000 36.71169 135 VAL B N 1
ATOM 3007 C CA . VAL B 1 155 ? -3.43079 19.36916 -12.11179 1.000 42.37899 135 VAL B CA 1
ATOM 3008 C C . VAL B 1 155 ? -2.16823 18.66129 -12.57941 1.000 44.35752 135 VAL B C 1
ATOM 3009 O O . VAL B 1 155 ? -1.12940 18.72960 -11.91171 1.000 49.09898 135 VAL B O 1
ATOM 3013 N N . LEU B 1 156 ? -2.25588 17.97803 -13.71337 1.000 45.89676 136 LEU B N 1
ATOM 3014 C CA . LEU B 1 156 ? -1.11101 17.32100 -14.32296 1.000 52.41532 136 LEU B CA 1
ATOM 3015 C C . LEU B 1 156 ? -0.57186 18.15488 -15.47809 1.000 53.06313 136 LEU B C 1
ATOM 3016 O O . LEU B 1 156 ? -1.20761 19.09431 -15.96127 1.000 54.19837 136 LEU B O 1
ATOM 3021 N N . PHE B 1 157 ? 0.61837 17.78565 -15.93264 1.000 51.49250 137 PHE B N 1
ATOM 3022 C CA . PHE B 1 157 ? 1.26857 18.50267 -17.01394 1.000 62.19372 137 PHE B CA 1
ATOM 3023 C C . PHE B 1 157 ? 1.95550 17.51750 -17.94682 1.000 64.39054 137 PHE B C 1
ATOM 3024 O O . PHE B 1 157 ? 2.45547 16.47379 -17.51475 1.000 61.73070 137 PHE B O 1
ATOM 3032 N N . GLY B 1 158 ? 1.95736 17.85304 -19.23756 1.000 64.14557 138 GLY B N 1
ATOM 3033 C CA . GLY B 1 158 ? 2.86120 17.20445 -20.16436 1.000 60.28415 138 GLY B CA 1
ATOM 3034 C C . GLY B 1 158 ? 4.25257 17.29995 -19.58098 1.000 59.24492 138 GLY B C 1
ATOM 3035 O O . GLY B 1 158 ? 4.60031 18.31756 -18.97407 1.000 66.32552 138 GLY B O 1
ATOM 3036 N N . ASP B 1 159 ? 5.05574 16.25521 -19.72606 1.000 55.18682 139 ASP B N 1
ATOM 3037 C CA . ASP B 1 159 ? 6.24423 16.14554 -18.89907 1.000 57.15153 139 ASP B CA 1
ATOM 3038 C C . ASP B 1 159 ? 7.30294 15.32735 -19.62199 1.000 56.18487 139 ASP B C 1
ATOM 3039 O O . ASP B 1 159 ? 7.05877 14.73318 -20.67420 1.000 56.19149 139 ASP B O 1
ATOM 3044 N N . THR B 1 160 ? 8.50506 15.34696 -19.06324 1.000 49.34541 140 THR B N 1
ATOM 3045 C CA . THR B 1 160 ? 9.45861 14.29172 -19.33799 1.000 48.53087 140 THR B CA 1
ATOM 3046 C C . THR B 1 160 ? 8.95055 12.99675 -18.71447 1.000 48.88761 140 THR B C 1
ATOM 3047 O O . THR B 1 160 ? 8.14957 13.01363 -17.77963 1.000 43.36541 140 THR B O 1
ATOM 3051 N N . ALA B 1 161 ? 9.40029 11.86145 -19.24518 1.000 53.76655 141 ALA B N 1
ATOM 3052 C CA . ALA B 1 161 ? 8.90063 10.60398 -18.70669 1.000 45.92342 141 ALA B CA 1
ATOM 3053 C C . ALA B 1 161 ? 9.85695 9.47012 -19.03428 1.000 49.65214 141 ALA B C 1
ATOM 3054 O O . ALA B 1 161 ? 10.52736 9.46817 -20.07484 1.000 48.04796 141 ALA B O 1
ATOM 3056 N N . ILE B 1 162 ? 9.90247 8.49793 -18.12728 1.000 46.08760 142 ILE B N 1
ATOM 3057 C CA . ILE B 1 162 ? 10.66954 7.28876 -18.37614 1.000 47.03675 142 ILE B CA 1
ATOM 3058 C C . ILE B 1 162 ? 9.94103 6.44593 -19.41277 1.000 46.63630 142 ILE B C 1
ATOM 3059 O O . ILE B 1 162 ? 8.73584 6.18573 -19.29308 1.000 44.15981 142 ILE B O 1
ATOM 3064 N N . ALA B 1 163 ? 10.66591 6.03770 -20.44973 1.000 45.19067 143 ALA B N 1
ATOM 3065 C CA . ALA B 1 163 ? 10.14072 5.20354 -21.51897 1.000 43.54943 143 ALA B CA 1
ATOM 3066 C C . ALA B 1 163 ? 10.81938 3.84321 -21.46145 1.000 46.16753 143 ALA B C 1
ATOM 3067 O O . ALA B 1 163 ? 12.04728 3.75951 -21.33739 1.000 46.07908 143 ALA B O 1
ATOM 3069 N N . LEU B 1 164 ? 10.01725 2.78183 -21.54739 1.000 45.57528 144 LEU B N 1
ATOM 3070 C CA . LEU B 1 164 ? 10.55915 1.43070 -21.48304 1.000 46.48940 144 LEU B CA 1
ATOM 3071 C C . LEU B 1 164 ? 11.39164 1.06990 -22.70657 1.000 47.18411 144 LEU B C 1
ATOM 3072 O O . LEU B 1 164 ? 12.22627 0.16349 -22.62103 1.000 46.34017 144 LEU B O 1
ATOM 3077 N N . ASP B 1 165 ? 11.19079 1.75112 -23.83597 1.000 50.87958 145 ASP B N 1
ATOM 3078 C CA . ASP B 1 165 ? 11.94054 1.43298 -25.04574 1.000 51.75867 145 ASP B CA 1
ATOM 3079 C C . ASP B 1 165 ? 13.20761 2.27418 -25.16811 1.000 53.93253 145 ASP B C 1
ATOM 3080 O O . ASP B 1 165 ? 14.30405 1.72786 -25.32550 1.000 56.35794 145 ASP B O 1
ATOM 3085 N N . LYS B 1 166 ? 13.07788 3.59813 -25.08828 1.000 51.18869 146 LYS B N 1
ATOM 3086 C CA . LYS B 1 166 ? 14.19006 4.50535 -25.33001 1.000 49.72195 146 LYS B CA 1
ATOM 3087 C C . LYS B 1 166 ? 14.77286 5.09283 -24.05139 1.000 54.08678 146 LYS B C 1
ATOM 3088 O O . LYS B 1 166 ? 15.57831 6.02585 -24.12655 1.000 59.57712 146 LYS B O 1
ATOM 3094 N N . GLY B 1 167 ? 14.39075 4.57903 -22.88496 1.000 50.60195 147 GLY B N 1
ATOM 3095 C CA . GLY B 1 167 ? 14.92131 5.10698 -21.64314 1.000 47.83933 147 GLY B CA 1
ATOM 3096 C C . GLY B 1 167 ? 14.20280 6.36339 -21.20093 1.000 51.44036 147 GLY B C 1
ATOM 3097 O O . GLY B 1 167 ? 13.50423 6.35591 -20.18544 1.000 50.21900 147 GLY B O 1
ATOM 3098 N N . ILE B 1 168 ? 14.33737 7.44351 -21.96951 1.000 48.30668 148 ILE B N 1
ATOM 3099 C CA . ILE B 1 168 ? 13.63003 8.68736 -21.69854 1.000 53.06779 148 ILE B CA 1
ATOM 3100 C C . ILE B 1 168 ? 12.82272 9.07856 -22.93060 1.000 50.77007 148 ILE B C 1
ATOM 3101 O O . ILE B 1 168 ? 13.12639 8.68010 -24.05729 1.000 50.64748 148 ILE B O 1
ATOM 3106 N N . ASP B 1 169 ? 11.77086 9.86061 -22.69900 1.000 51.82536 149 ASP B N 1
ATOM 3107 C CA . ASP B 1 169 ? 10.92990 10.35447 -23.78118 1.000 50.52945 149 ASP B CA 1
ATOM 3108 C C . ASP B 1 169 ? 10.12151 11.53516 -23.25883 1.000 51.65711 149 ASP B C 1
ATOM 3109 O O . ASP B 1 169 ? 10.16628 11.87162 -22.07112 1.000 54.96994 149 ASP B O 1
ATOM 3114 N N . ILE B 1 170 ? 9.37972 12.16439 -24.16291 1.000 49.27078 150 ILE B N 1
ATOM 3115 C CA . ILE B 1 170 ? 8.47672 13.25551 -23.82600 1.000 50.93114 150 ILE B CA 1
ATOM 3116 C C . ILE B 1 170 ? 7.06023 12.69929 -23.80628 1.000 55.30906 150 ILE B C 1
ATOM 3117 O O . ILE B 1 170 ? 6.56546 12.19455 -24.82280 1.000 56.78181 150 ILE B O 1
ATOM 3122 N N . LEU B 1 171 ? 6.41845 12.76656 -22.64324 1.000 55.30405 151 LEU B N 1
ATOM 3123 C CA . LEU B 1 171 ? 5.03256 12.35386 -22.47924 1.000 55.84747 151 LEU B CA 1
ATOM 3124 C C . LEU B 1 171 ? 4.15647 13.58120 -22.68844 1.000 55.20636 151 LEU B C 1
ATOM 3125 O O . LEU B 1 171 ? 4.16919 14.50810 -21.87150 1.000 57.54077 151 LEU B O 1
ATOM 3130 N N . SER B 1 172 ? 3.40655 13.59245 -23.78667 1.000 62.67062 152 SER B N 1
ATOM 3131 C CA . SER B 1 172 ? 2.58704 14.74151 -24.13147 1.000 61.48861 152 SER B CA 1
ATOM 3132 C C . SER B 1 172 ? 1.29356 14.75153 -23.31873 1.000 61.63109 152 SER B C 1
ATOM 3133 O O . SER B 1 172 ? 0.87249 13.73824 -22.75264 1.000 56.87502 152 SER B O 1
ATOM 3136 N N . GLY B 1 173 ? 0.66407 15.92968 -23.26423 1.000 62.24794 153 GLY B N 1
ATOM 3137 C CA . GLY B 1 173 ? -0.59941 16.05661 -22.55833 1.000 53.73072 153 GLY B CA 1
ATOM 3138 C C . GLY B 1 173 ? -1.70851 15.22396 -23.16841 1.000 53.43668 153 GLY B C 1
ATOM 3139 O O . GLY B 1 173 ? -2.56452 14.70124 -22.44868 1.000 53.56279 153 GLY B O 1
ATOM 3140 N N . ASP B 1 174 ? -1.70360 15.07731 -24.49658 1.000 55.94050 154 ASP B N 1
ATOM 3141 C CA . ASP B 1 174 ? -2.73947 14.29646 -25.16496 1.000 54.38459 154 ASP B CA 1
ATOM 3142 C C . ASP B 1 174 ? -2.67573 12.83182 -24.75305 1.000 52.85195 154 ASP B C 1
ATOM 3143 O O . ASP B 1 174 ? -3.71221 12.17653 -24.58966 1.000 50.21964 154 ASP B O 1
ATOM 3148 N N . GLN B 1 175 ? -1.46528 12.30354 -24.56450 1.000 52.82802 155 GLN B N 1
ATOM 3149 C CA . GLN B 1 175 ? -1.32789 10.90866 -24.16052 1.000 56.70012 155 GLN B CA 1
ATOM 3150 C C . GLN B 1 175 ? -1.77400 10.70236 -22.71802 1.000 46.49977 155 GLN B C 1
ATOM 3151 O O . GLN B 1 175 ? -2.43798 9.70479 -22.40440 1.000 50.12753 155 GLN B O 1
ATOM 3157 N N . ILE B 1 176 ? -1.41411 11.63089 -21.82745 1.000 47.49692 156 ILE B N 1
ATOM 3158 C CA . ILE B 1 176 ? -1.94297 11.60516 -20.46544 1.000 42.71409 156 ILE B CA 1
ATOM 3159 C C . ILE B 1 176 ? -3.46438 11.58189 -20.49420 1.000 43.86892 156 ILE B C 1
ATOM 3160 O O . ILE B 1 176 ? -4.10708 10.78348 -19.80117 1.000 43.85368 156 ILE B O 1
ATOM 3165 N N . VAL B 1 177 ? -4.06114 12.47390 -21.29060 1.000 45.30052 157 VAL B N 1
ATOM 3166 C CA . VAL B 1 177 ? -5.51673 12.57679 -21.33584 1.000 44.07582 157 VAL B CA 1
ATOM 3167 C C . VAL B 1 177 ? -6.12866 11.28615 -21.86510 1.000 47.21396 157 VAL B C 1
ATOM 3168 O O . VAL B 1 177 ? -7.15228 10.81813 -21.35923 1.000 45.66092 157 VAL B O 1
ATOM 3172 N N . SER B 1 178 ? -5.50935 10.68190 -22.88112 1.000 46.49117 158 SER B N 1
ATOM 3173 C CA . SER B 1 178 ? -6.04267 9.43412 -23.41988 1.000 46.43337 158 SER B CA 1
ATOM 3174 C C . SER B 1 178 ? -5.97544 8.30844 -22.38855 1.000 42.71762 158 SER B C 1
ATOM 3175 O O . SER B 1 178 ? -6.93049 7.53332 -22.23589 1.000 41.46734 158 SER B O 1
ATOM 3178 N N . TYR B 1 179 ? -4.86576 8.21321 -21.65418 1.000 41.57283 159 TYR B N 1
ATOM 3179 C CA . TYR B 1 179 ? -4.75931 7.18352 -20.62252 1.000 47.10458 159 TYR B CA 1
ATOM 3180 C C . TYR B 1 179 ? -5.78647 7.39779 -19.51347 1.000 43.39603 159 TYR B C 1
ATOM 3181 O O . TYR B 1 179 ? -6.47468 6.45633 -19.08960 1.000 43.28267 159 TYR B O 1
ATOM 3190 N N . LEU B 1 180 ? -5.89113 8.63220 -19.01601 1.000 41.02405 160 LEU B N 1
ATOM 3191 C CA . LEU B 1 180 ? -6.87245 8.91510 -17.97594 1.000 41.51558 160 LEU B CA 1
ATOM 3192 C C . LEU B 1 180 ? -8.28989 8.68287 -18.47983 1.000 41.17100 160 LEU B C 1
ATOM 3193 O O . LEU B 1 180 ? -9.15585 8.25232 -17.71473 1.000 43.69011 160 LEU B O 1
ATOM 3198 N N . ALA B 1 181 ? -8.54077 8.93813 -19.76474 1.000 44.43495 161 ALA B N 1
ATOM 3199 C CA . ALA B 1 181 ? -9.85261 8.66508 -20.33719 1.000 46.70605 161 ALA B CA 1
ATOM 3200 C C . ALA B 1 181 ? -10.15179 7.17305 -20.31947 1.000 43.11236 161 ALA B C 1
ATOM 3201 O O . ALA B 1 181 ? -11.24929 6.75651 -19.93233 1.000 46.57011 161 ALA B O 1
ATOM 3203 N N . LYS B 1 182 ? -9.18411 6.35366 -20.75007 1.000 43.92287 162 LYS B N 1
ATOM 3204 C CA . LYS B 1 182 ? -9.34084 4.90037 -20.67402 1.000 49.77392 162 LYS B CA 1
ATOM 3205 C C . LYS B 1 182 ? -9.68568 4.45746 -19.25906 1.000 52.05887 162 LYS B C 1
ATOM 3206 O O . LYS B 1 182 ? -10.62994 3.68801 -19.04426 1.000 53.29189 162 LYS B O 1
ATOM 3212 N N . MET B 1 183 ? -8.91316 4.92968 -18.27767 1.000 48.26859 163 MET B N 1
ATOM 3213 C CA . MET B 1 183 ? -8.99807 4.35965 -16.93471 1.000 44.80606 163 MET B CA 1
ATOM 3214 C C . MET B 1 183 ? -10.17223 4.91686 -16.13735 1.000 46.90661 163 MET B C 1
ATOM 3215 O O . MET B 1 183 ? -11.00667 4.15733 -15.63434 1.000 47.63213 163 MET B O 1
ATOM 3220 N N . LEU B 1 184 ? -10.24889 6.23926 -16.00310 1.000 54.38469 164 LEU B N 1
ATOM 3221 C CA . LEU B 1 184 ? -11.25911 6.87014 -15.16340 1.000 49.75073 164 LEU B CA 1
ATOM 3222 C C . LEU B 1 184 ? -12.58639 7.09900 -15.87611 1.000 43.68802 164 LEU B C 1
ATOM 3223 O O . LEU B 1 184 ? -13.59763 7.33015 -15.20529 1.000 47.82867 164 LEU B O 1
ATOM 3228 N N . LYS B 1 185 ? -12.60877 7.03861 -17.20424 1.000 47.37683 165 LYS B N 1
ATOM 3229 C CA . LYS B 1 185 ? -13.82049 7.23021 -17.99655 1.000 53.34097 165 LYS B CA 1
ATOM 3230 C C . LYS B 1 185 ? -14.55920 8.50023 -17.58132 1.000 53.14331 165 LYS B C 1
ATOM 3231 O O . LYS B 1 185 ? -15.62061 8.42445 -16.94771 1.000 54.97345 165 LYS B O 1
ATOM 3237 N N . PRO B 1 186 ? -14.03490 9.67810 -17.90729 1.000 47.28775 166 PRO B N 1
ATOM 3238 C CA . PRO B 1 186 ? -14.71599 10.91748 -17.52263 1.000 52.60065 166 PRO B CA 1
ATOM 3239 C C . PRO B 1 186 ? -15.96358 11.14488 -18.35984 1.000 48.26736 166 PRO B C 1
ATOM 3240 O O . PRO B 1 186 ? -16.12367 10.60016 -19.45128 1.000 50.57146 166 PRO B O 1
ATOM 3244 N N . SER B 1 187 ? -16.86418 11.96906 -17.82309 1.000 54.55503 167 SER B N 1
ATOM 3245 C CA . SER B 1 187 ? -18.06989 12.31082 -18.56832 1.000 51.84952 167 SER B CA 1
ATOM 3246 C C . SER B 1 187 ? -17.73811 13.06831 -19.84867 1.000 54.20937 167 SER B C 1
ATOM 3247 O O . SER B 1 187 ? -18.43266 12.91096 -20.85971 1.000 50.94245 167 SER B O 1
ATOM 3250 N N . LYS B 1 188 ? -16.69059 13.89153 -19.83098 1.000 54.14235 168 LYS B N 1
ATOM 3251 C CA . LYS B 1 188 ? -16.24841 14.54932 -21.05163 1.000 51.24194 168 LYS B CA 1
ATOM 3252 C C . LYS B 1 188 ? -14.80085 14.99930 -20.90889 1.000 48.84798 168 LYS B C 1
ATOM 3253 O O . LYS B 1 188 ? -14.26027 15.12869 -19.80206 1.000 49.38087 168 LYS B O 1
ATOM 3259 N N . VAL B 1 189 ? -14.18807 15.21959 -22.06873 1.000 45.76645 169 VAL B N 1
ATOM 3260 C CA . VAL B 1 189 ? -12.83719 15.74416 -22.20584 1.000 48.17286 169 VAL B CA 1
ATOM 3261 C C . VAL B 1 189 ? -12.92041 17.00547 -23.05061 1.000 45.60439 169 VAL B C 1
ATOM 3262 O O . VAL B 1 189 ? -13.46404 16.97836 -24.15967 1.000 50.64678 169 VAL B O 1
ATOM 3266 N N . ILE B 1 190 ? -12.37849 18.10109 -22.53379 1.000 45.49662 170 ILE B N 1
ATOM 3267 C CA . ILE B 1 190 ? -12.49950 19.41285 -23.15470 1.000 45.22318 170 ILE B CA 1
ATOM 3268 C C . ILE B 1 190 ? -11.10217 19.91841 -23.48236 1.000 45.60859 170 ILE B C 1
ATOM 3269 O O . ILE B 1 190 ? -10.29900 20.15727 -22.57439 1.000 43.90972 170 ILE B O 1
ATOM 3274 N N . PHE B 1 191 ? -10.82025 20.09461 -24.77339 1.000 45.54775 171 PHE B N 1
ATOM 3275 C CA . PHE B 1 191 ? -9.55933 20.65490 -25.24408 1.000 46.76887 171 PHE B CA 1
ATOM 3276 C C . PHE B 1 191 ? -9.71854 22.15781 -25.44878 1.000 53.35277 171 PHE B C 1
ATOM 3277 O O . PHE B 1 191 ? -10.52974 22.59231 -26.28171 1.000 51.44992 171 PHE B O 1
ATOM 3285 N N . LEU B 1 192 ? -8.93351 22.94771 -24.71048 1.000 56.14079 172 LEU B N 1
ATOM 3286 C CA . LEU B 1 192 ? -8.86173 24.39012 -24.91908 1.000 52.62511 172 LEU B CA 1
ATOM 3287 C C . LEU B 1 192 ? -7.78086 24.67859 -25.95454 1.000 53.06735 172 LEU B C 1
ATOM 3288 O O . LEU B 1 192 ? -6.62122 24.29607 -25.76654 1.000 58.49765 172 LEU B O 1
ATOM 3293 N N . MET B 1 193 ? -8.15387 25.35772 -27.03705 1.000 55.64955 173 MET B N 1
ATOM 3294 C CA . MET B 1 193 ? -7.27120 25.57441 -28.17317 1.000 61.15861 173 MET B CA 1
ATOM 3295 C C . MET B 1 193 ? -7.21489 27.05667 -28.51494 1.000 64.84460 173 MET B C 1
ATOM 3296 O O . MET B 1 193 ? -7.99849 27.86683 -28.01348 1.000 62.48835 173 MET B O 1
ATOM 3301 N N . ASP B 1 194 ? -6.26922 27.40000 -29.39467 1.000 73.98396 174 ASP B N 1
ATOM 3302 C CA . ASP B 1 194 ? -6.14781 28.77442 -29.87026 1.000 68.89846 174 ASP B CA 1
ATOM 3303 C C . ASP B 1 194 ? -7.29282 29.15473 -30.79833 1.000 69.37815 174 ASP B C 1
ATOM 3304 O O . ASP B 1 194 ? -7.61644 30.34064 -30.92404 1.000 74.59960 174 ASP B O 1
ATOM 3309 N N . VAL B 1 195 ? -7.91355 28.17284 -31.45137 1.000 67.77160 175 VAL B N 1
ATOM 3310 C CA . VAL B 1 195 ? -8.96430 28.42842 -32.43108 1.000 63.08537 175 VAL B CA 1
ATOM 3311 C C . VAL B 1 195 ? -10.30267 27.93235 -31.89951 1.000 61.26195 175 VAL B C 1
ATOM 3312 O O . VAL B 1 195 ? -10.37156 27.31978 -30.82880 1.000 64.46929 175 VAL B O 1
ATOM 3316 N N . ASP B 1 196 ? -11.37330 28.17684 -32.65524 1.000 58.43400 176 ASP B N 1
ATOM 3317 C CA . ASP B 1 196 ? -12.72063 27.86366 -32.19444 1.000 58.21557 176 ASP B CA 1
ATOM 3318 C C . ASP B 1 196 ? -13.04583 26.37515 -32.23085 1.000 61.94011 176 ASP B C 1
ATOM 3319 O O . ASP B 1 196 ? -14.07823 25.97695 -31.67881 1.000 58.79868 176 ASP B O 1
ATOM 3324 N N . GLY B 1 197 ? -12.22266 25.55538 -32.86025 1.000 61.72940 177 GLY B N 1
ATOM 3325 C CA . GLY B 1 197 ? -12.48743 24.12826 -32.89025 1.000 61.76508 177 GLY B CA 1
ATOM 3326 C C . GLY B 1 197 ? -11.82633 23.48458 -34.09760 1.000 62.87008 177 GLY B C 1
ATOM 3327 O O . GLY B 1 197 ? -10.81048 23.96972 -34.59235 1.000 67.96716 177 GLY B O 1
ATOM 3328 N N . ILE B 1 198 ? -12.42333 22.38454 -34.54673 1.000 58.32980 178 ILE B N 1
ATOM 3329 C CA . ILE B 1 198 ? -11.90081 21.61929 -35.67406 1.000 69.41446 178 ILE B CA 1
ATOM 3330 C C . ILE B 1 198 ? -12.53119 22.15219 -36.95449 1.000 69.40905 178 ILE B C 1
ATOM 3331 O O . ILE B 1 198 ? -13.76011 22.18005 -37.09029 1.000 65.79530 178 ILE B O 1
ATOM 3336 N N . TYR B 1 199 ? -11.69290 22.57327 -37.89375 1.000 71.28300 179 TYR B N 1
ATOM 3337 C CA . TYR B 1 199 ? -12.16041 23.22532 -39.10619 1.000 79.47997 179 TYR B CA 1
ATOM 3338 C C . TYR B 1 199 ? -12.11788 22.27092 -40.29498 1.000 81.56119 179 TYR B C 1
ATOM 3339 O O . TYR B 1 199 ? -11.54890 21.17770 -40.23650 1.000 70.83135 179 TYR B O 1
ATOM 3348 N N . ASP B 1 200 ? -12.75120 22.70968 -41.38572 1.000 91.63644 180 ASP B N 1
ATOM 3349 C CA . ASP B 1 200 ? -12.69249 22.03542 -42.67723 1.000 83.37148 180 ASP B CA 1
ATOM 3350 C C . ASP B 1 200 ? -11.26835 22.02522 -43.20488 1.000 78.06451 180 ASP B C 1
ATOM 3351 O O . ASP B 1 200 ? -10.64219 20.96948 -43.33087 1.000 73.65617 180 ASP B O 1
ATOM 3356 N N . ARG B 1 201 ? -10.76539 23.20131 -43.53597 1.000 85.90940 181 ARG B N 1
ATOM 3357 C CA . ARG B 1 201 ? -9.39178 23.38089 -43.95663 1.000 91.88820 181 ARG B CA 1
ATOM 3358 C C . ARG B 1 201 ? -8.58623 23.86418 -42.75903 1.000 91.87835 181 ARG B C 1
ATOM 3359 O O . ARG B 1 201 ? -9.05879 23.84417 -41.61788 1.000 91.08825 181 ARG B O 1
ATOM 3367 N N . ASN B 1 202 ? -7.35857 24.30077 -43.01010 1.000 94.50443 182 ASN B N 1
ATOM 3368 C CA . ASN B 1 202 ? -6.61485 24.99035 -41.97279 1.000 92.02804 182 ASN B CA 1
ATOM 3369 C C . ASN B 1 202 ? -7.28265 26.33199 -41.68141 1.000 98.00888 182 ASN B C 1
ATOM 3370 O O . ASN B 1 202 ? -7.74515 27.01165 -42.60495 1.000 95.66159 182 ASN B O 1
ATOM 3375 N N . PRO B 1 203 ? -7.35918 26.73540 -40.41156 1.000 100.24168 183 PRO B N 1
ATOM 3376 C CA . PRO B 1 203 ? -7.94113 28.04659 -40.08766 1.000 98.28652 183 PRO B CA 1
ATOM 3377 C C . PRO B 1 203 ? -7.21437 29.23493 -40.71664 1.000 98.54885 183 PRO B C 1
ATOM 3378 O O . PRO B 1 203 ? -7.80590 30.32123 -40.75131 1.000 97.25465 183 PRO B O 1
ATOM 3382 N N . LYS B 1 204 ? -5.96472 29.08348 -41.19135 1.000 101.20723 184 LYS B N 1
ATOM 3383 C CA . LYS B 1 204 ? -5.28824 30.20847 -41.84529 1.000 102.39225 184 LYS B CA 1
ATOM 3384 C C . LYS B 1 204 ? -5.94508 30.57516 -43.17364 1.000 101.92733 184 LYS B C 1
ATOM 3385 O O . LYS B 1 204 ? -5.83263 31.72324 -43.61625 1.000 104.04149 184 LYS B O 1
ATOM 3391 N N . GLU B 1 205 ? -6.62480 29.63070 -43.82324 1.000 103.76139 185 GLU B N 1
ATOM 3392 C CA . GLU B 1 205 ? -7.33983 29.92370 -45.06090 1.000 107.09007 185 GLU B CA 1
ATOM 3393 C C . GLU B 1 205 ? -8.64481 30.65537 -44.76162 1.000 110.82977 185 GLU B C 1
ATOM 3394 O O . GLU B 1 205 ? -9.30205 30.39254 -43.75056 1.000 108.07314 185 GLU B O 1
ATOM 3400 N N . ARG B 1 206 ? -9.02363 31.57374 -45.65746 1.000 115.55897 186 ARG B N 1
ATOM 3401 C CA . ARG B 1 206 ? -10.18719 32.42333 -45.40753 1.000 115.50360 186 ARG B CA 1
ATOM 3402 C C . ARG B 1 206 ? -11.48310 31.61955 -45.39289 1.000 112.96298 186 ARG B C 1
ATOM 3403 O O . ARG B 1 206 ? -12.38418 31.90077 -44.59348 1.000 108.95728 186 ARG B O 1
ATOM 3411 N N . ASP B 1 207 ? -11.59660 30.61907 -46.26345 1.000 109.72640 187 ASP B N 1
ATOM 3412 C CA . ASP B 1 207 ? -12.84621 29.89862 -46.46657 1.000 109.32351 187 ASP B CA 1
ATOM 3413 C C . ASP B 1 207 ? -13.02264 28.71295 -45.52295 1.000 107.12940 187 ASP B C 1
ATOM 3414 O O . ASP B 1 207 ? -13.90187 27.87938 -45.76222 1.000 103.88816 187 ASP B O 1
ATOM 3419 N N . ALA B 1 208 ? -12.22406 28.61943 -44.46175 1.000 106.22651 188 ALA B N 1
ATOM 3420 C CA . ALA B 1 208 ? -12.33397 27.49340 -43.54254 1.000 97.42688 188 ALA B CA 1
ATOM 3421 C C . ALA B 1 208 ? -13.66520 27.52730 -42.79901 1.000 89.33269 188 ALA B C 1
ATOM 3422 O O . ALA B 1 208 ? -14.13703 28.58890 -42.38283 1.000 89.68481 188 ALA B O 1
ATOM 3424 N N . LYS B 1 209 ? -14.27426 26.35390 -42.63704 1.000 86.95808 189 LYS B N 1
ATOM 3425 C CA . LYS B 1 209 ? -15.55638 26.21472 -41.95872 1.000 92.65168 189 LYS B CA 1
ATOM 3426 C C . LYS B 1 209 ? -15.38817 25.39880 -40.68248 1.000 92.68713 189 LYS B C 1
ATOM 3427 O O . LYS B 1 209 ? -14.71460 24.36294 -40.67787 1.000 86.14139 189 LYS B O 1
ATOM 3433 N N . LEU B 1 210 ? -16.00367 25.87065 -39.60026 1.000 87.94669 190 LEU B N 1
ATOM 3434 C CA . LEU B 1 210 ? -15.92599 25.17907 -38.32126 1.000 79.07531 190 LEU B CA 1
ATOM 3435 C C . LEU B 1 210 ? -16.92831 24.03319 -38.28242 1.000 79.63766 190 LEU B C 1
ATOM 3436 O O . LEU B 1 210 ? -18.12503 24.23205 -38.51708 1.000 77.56593 190 LEU B O 1
ATOM 3441 N N . ILE B 1 211 ? -16.43682 22.83294 -37.98803 1.000 78.62534 191 ILE B N 1
ATOM 3442 C CA . ILE B 1 211 ? -17.29631 21.66072 -37.85963 1.000 78.31749 191 ILE B CA 1
ATOM 3443 C C . ILE B 1 211 ? -17.89385 21.67240 -36.45620 1.000 73.45956 191 ILE B C 1
ATOM 3444 O O . ILE B 1 211 ? -17.19514 21.42781 -35.47148 1.000 74.66791 191 ILE B O 1
ATOM 3449 N N . GLU B 1 212 ? -19.18887 21.97241 -36.36074 1.000 70.16695 192 GLU B N 1
ATOM 3450 C CA . GLU B 1 212 ? -19.82969 22.04500 -35.05471 1.000 66.90885 192 GLU B CA 1
ATOM 3451 C C . GLU B 1 212 ? -20.10748 20.66473 -34.47819 1.000 68.48360 192 GLU B C 1
ATOM 3452 O O . GLU B 1 212 ? -20.17012 20.51134 -33.25322 1.000 70.60205 192 GLU B O 1
ATOM 3458 N N . GLU B 1 213 ? -20.27533 19.65792 -35.33162 1.000 66.39960 193 GLU B N 1
ATOM 3459 C CA . GLU B 1 213 ? -20.51444 18.28698 -34.89425 1.000 68.46122 193 GLU B CA 1
ATOM 3460 C C . GLU B 1 213 ? -19.54999 17.37601 -35.63997 1.000 68.95750 193 GLU B C 1
ATOM 3461 O O . GLU B 1 213 ? -19.66859 17.20044 -36.85657 1.000 69.90118 193 GLU B O 1
ATOM 3467 N N . LEU B 1 214 ? -18.59772 16.80531 -34.91094 1.000 72.22570 194 LEU B N 1
ATOM 3468 C CA . LEU B 1 214 ? -17.58797 15.92286 -35.47370 1.000 68.65292 194 LEU B CA 1
ATOM 3469 C C . LEU B 1 214 ? -18.02099 14.47047 -35.33248 1.000 69.95982 194 LEU B C 1
ATOM 3470 O O . LEU B 1 214 ? -18.55533 14.06676 -34.29457 1.000 68.94902 194 LEU B O 1
ATOM 3475 N N . ASN B 1 215 ? -17.78584 13.68900 -36.38163 1.000 71.56848 195 ASN B N 1
ATOM 3476 C CA . ASN B 1 215 ? -18.02127 12.25306 -36.36369 1.000 69.78129 195 ASN B CA 1
ATOM 3477 C C . ASN B 1 215 ? -16.75990 11.52285 -36.81158 1.000 69.80172 195 ASN B C 1
ATOM 3478 O O . ASN B 1 215 ? -15.76022 12.13831 -37.19716 1.000 66.82298 195 ASN B O 1
ATOM 3483 N N . VAL B 1 216 ? -16.82250 10.18997 -36.76124 1.000 74.66873 196 VAL B N 1
ATOM 3484 C CA . VAL B 1 216 ? -15.66206 9.37065 -37.09996 1.000 76.96620 196 VAL B CA 1
ATOM 3485 C C . VAL B 1 216 ? -15.27086 9.56536 -38.55857 1.000 75.40415 196 VAL B C 1
ATOM 3486 O O . VAL B 1 216 ? -14.08254 9.66191 -38.88875 1.000 74.18917 196 VAL B O 1
ATOM 3490 N N . GLU B 1 217 ? -16.25898 9.62287 -39.45543 1.000 73.45572 197 GLU B N 1
ATOM 3491 C CA . GLU B 1 217 ? -15.94484 9.69023 -40.87893 1.000 78.85194 197 GLU B CA 1
ATOM 3492 C C . GLU B 1 217 ? -15.32551 11.03530 -41.24761 1.000 81.76749 197 GLU B C 1
ATOM 3493 O O . GLU B 1 217 ? -14.40381 11.08801 -42.06999 1.000 75.80492 197 GLU B O 1
ATOM 3499 N N . GLU B 1 218 ? -15.79084 12.12932 -40.62921 1.000 78.25350 198 GLU B N 1
ATOM 3500 C CA . GLU B 1 218 ? -15.17791 13.43344 -40.87623 1.000 74.90571 198 GLU B CA 1
ATOM 3501 C C . GLU B 1 218 ? -13.74823 13.46805 -40.35913 1.000 70.70908 198 GLU B C 1
ATOM 3502 O O . GLU B 1 218 ? -12.85273 14.02231 -41.01167 1.000 67.67427 198 GLU B O 1
ATOM 3508 N N . ILE B 1 219 ? -13.51922 12.86820 -39.18955 1.000 71.99148 199 ILE B N 1
ATOM 3509 C CA . ILE B 1 219 ? -12.16631 12.73677 -38.65912 1.000 72.34357 199 ILE B CA 1
ATOM 3510 C C . ILE B 1 219 ? -11.27856 12.00236 -39.65814 1.000 70.50165 199 ILE B C 1
ATOM 3511 O O . ILE B 1 219 ? -10.27759 12.54714 -40.14245 1.000 67.69938 199 ILE B O 1
ATOM 3516 N N . ARG B 1 220 ? -11.66664 10.77408 -40.02075 1.000 78.98225 200 ARG B N 1
ATOM 3517 C CA . ARG B 1 220 ? -10.88112 9.97744 -40.96181 1.000 83.27072 200 ARG B CA 1
ATOM 3518 C C . ARG B 1 220 ? -10.62399 10.73417 -42.26215 1.000 80.99555 200 ARG B C 1
ATOM 3519 O O . ARG B 1 220 ? -9.50894 10.69735 -42.79797 1.000 81.73296 200 ARG B O 1
ATOM 3527 N N . HIS B 1 221 ? -11.64378 11.42751 -42.78201 1.000 73.59680 201 HIS B N 1
ATOM 3528 C CA . HIS B 1 221 ? -11.45822 12.30223 -43.93697 1.000 81.56088 201 HIS B CA 1
ATOM 3529 C C . HIS B 1 221 ? -10.34520 13.31190 -43.69067 1.000 82.07383 201 HIS B C 1
ATOM 3530 O O . HIS B 1 221 ? -9.51788 13.56878 -44.57459 1.000 83.29698 201 HIS B O 1
ATOM 3537 N N . LEU B 1 222 ? -10.31140 13.89569 -42.48986 1.000 77.03897 202 LEU B N 1
ATOM 3538 C CA . LEU B 1 222 ? -9.31325 14.91836 -42.19678 1.000 71.42888 202 LEU B CA 1
ATOM 3539 C C . LEU B 1 222 ? -7.90360 14.34374 -42.08289 1.000 72.34361 202 LEU B C 1
ATOM 3540 O O . LEU B 1 222 ? -6.93931 15.01488 -42.46592 1.000 74.23027 202 LEU B O 1
ATOM 3545 N N . LEU B 1 223 ? -7.74811 13.12287 -41.55873 1.000 82.87671 203 LEU B N 1
ATOM 3546 C CA . LEU B 1 223 ? -6.39285 12.58500 -41.40415 1.000 84.87347 203 LEU B CA 1
ATOM 3547 C C . LEU B 1 223 ? -5.73146 12.27646 -42.74607 1.000 88.65264 203 LEU B C 1
ATOM 3548 O O . LEU B 1 223 ? -4.52480 12.49991 -42.90926 1.000 91.57077 203 LEU B O 1
ATOM 3553 N N . GLU B 1 224 ? -6.49068 11.75589 -43.71353 1.000 82.79233 204 GLU B N 1
ATOM 3554 C CA . GLU B 1 224 ? -5.87984 11.28273 -44.95390 1.000 90.53725 204 GLU B CA 1
ATOM 3555 C C . GLU B 1 224 ? -5.30599 12.40928 -45.80770 1.000 95.21201 204 GLU B C 1
ATOM 3556 O O . GLU B 1 224 ? -4.49971 12.13832 -46.70543 1.000 100.19152 204 GLU B O 1
ATOM 3562 N N . SER B 1 225 ? -5.69343 13.65463 -45.55510 1.000 91.71182 205 SER B N 1
ATOM 3563 C CA . SER B 1 225 ? -5.23465 14.77310 -46.36786 1.000 83.25286 205 SER B CA 1
ATOM 3564 C C . SER B 1 225 ? -3.79701 15.15538 -46.02884 1.000 83.94104 205 SER B C 1
ATOM 3565 O O . SER B 1 225 ? -3.55034 15.92763 -45.10406 1.000 87.29538 205 SER B O 1
ATOM 3568 N N . ILE B 1 237 ? -1.38158 18.37561 -34.79901 1.000 89.22928 217 ILE B N 1
ATOM 3569 C CA . ILE B 1 237 ? -2.83487 18.47841 -34.86399 1.000 83.31402 217 ILE B CA 1
ATOM 3570 C C . ILE B 1 237 ? -3.44831 17.10759 -35.08585 1.000 80.34074 217 ILE B C 1
ATOM 3571 O O . ILE B 1 237 ? -4.36021 16.70608 -34.36822 1.000 79.12762 217 ILE B O 1
ATOM 3576 N N . GLY B 1 238 ? -2.94791 16.39725 -36.09923 1.000 83.11096 218 GLY B N 1
ATOM 3577 C CA . GLY B 1 238 ? -3.43866 15.05575 -36.36571 1.000 82.50502 218 GLY B CA 1
ATOM 3578 C C . GLY B 1 238 ? -3.28272 14.12280 -35.18188 1.000 81.39039 218 GLY B C 1
ATOM 3579 O O . GLY B 1 238 ? -4.10720 13.22574 -34.98014 1.000 79.40702 218 GLY B O 1
ATOM 3580 N N . ASN B 1 239 ? -2.22786 14.31666 -34.38586 1.000 80.13062 219 ASN B N 1
ATOM 3581 C CA . ASN B 1 239 ? -2.07596 13.54861 -33.15469 1.000 82.19419 219 ASN B CA 1
ATOM 3582 C C . ASN B 1 239 ? -3.26316 13.77895 -32.22966 1.000 76.43590 219 ASN B C 1
ATOM 3583 O O . ASN B 1 239 ? -3.81983 12.83102 -31.66151 1.000 73.15661 219 ASN B O 1
ATOM 3588 N N . LYS B 1 240 ? -3.66388 15.04304 -32.07258 1.000 76.05761 220 LYS B N 1
ATOM 3589 C CA . LYS B 1 240 ? -4.83399 15.36331 -31.26452 1.000 73.14324 220 LYS B CA 1
ATOM 3590 C C . LYS B 1 240 ? -6.08171 14.67607 -31.80274 1.000 66.67294 220 LYS B C 1
ATOM 3591 O O . LYS B 1 240 ? -6.90849 14.18634 -31.02803 1.000 65.73159 220 LYS B O 1
ATOM 3597 N N . LEU B 1 241 ? -6.22504 14.60415 -33.12778 1.000 69.45988 221 LEU B N 1
ATOM 3598 C CA . LEU B 1 241 ? -7.41622 13.98140 -33.70025 1.000 69.07091 221 LEU B CA 1
ATOM 3599 C C . LEU B 1 241 ? -7.41285 12.46876 -33.48883 1.000 63.88432 221 LEU B C 1
ATOM 3600 O O . LEU B 1 241 ? -8.46690 11.86835 -33.23904 1.000 61.25487 221 LEU B O 1
ATOM 3605 N N . ARG B 1 242 ? -6.24009 11.83549 -33.57665 1.000 60.73882 222 ARG B N 1
ATOM 3606 C CA . ARG B 1 242 ? -6.15085 10.40340 -33.29971 1.000 67.62954 222 ARG B CA 1
ATOM 3607 C C . ARG B 1 242 ? -6.48646 10.11142 -31.84116 1.000 64.76895 222 ARG B C 1
ATOM 3608 O O . ARG B 1 242 ? -7.25945 9.18841 -31.53047 1.000 61.24341 222 ARG B O 1
ATOM 3616 N N . GLU B 1 243 ? -5.90926 10.89771 -30.92764 1.000 59.58355 223 GLU B N 1
ATOM 3617 C CA . GLU B 1 243 ? -6.23370 10.73763 -29.51651 1.000 60.09878 223 GLU B CA 1
ATOM 3618 C C . GLU B 1 243 ? -7.71484 10.97625 -29.26674 1.000 58.70638 223 GLU B C 1
ATOM 3619 O O . GLU B 1 243 ? -8.31980 10.30088 -28.43149 1.000 57.78646 223 GLU B O 1
ATOM 3625 N N . ALA B 1 244 ? -8.31925 11.92587 -29.98722 1.000 53.45345 224 ALA B N 1
ATOM 3626 C CA . ALA B 1 244 ? -9.74406 12.19097 -29.81510 1.000 54.03266 224 ALA B CA 1
ATOM 3627 C C . ALA B 1 244 ? -10.58514 11.01286 -30.28795 1.000 54.54435 224 ALA B C 1
ATOM 3628 O O . ALA B 1 244 ? -11.58771 10.66550 -29.65237 1.000 50.16526 224 ALA B O 1
ATOM 3630 N N . LEU B 1 245 ? -10.20274 10.39976 -31.41262 1.000 54.79062 225 LEU B N 1
ATOM 3631 C CA . LEU B 1 245 ? -10.88128 9.18743 -31.86166 1.000 54.94248 225 LEU B CA 1
ATOM 3632 C C . LEU B 1 245 ? -10.81198 8.09944 -30.79879 1.000 55.35403 225 LEU B C 1
ATOM 3633 O O . LEU B 1 245 ? -11.80679 7.41422 -30.53062 1.000 54.24865 225 LEU B O 1
ATOM 3638 N N . LYS B 1 246 ? -9.64546 7.93433 -30.17321 1.000 52.29106 226 LYS B N 1
ATOM 3639 C CA . LYS B 1 246 ? -9.53191 6.94580 -29.10200 1.000 50.47868 226 LYS B CA 1
ATOM 3640 C C . LYS B 1 246 ? -10.38682 7.32306 -27.88923 1.000 53.58349 226 LYS B C 1
ATOM 3641 O O . LYS B 1 246 ? -11.07091 6.46617 -27.31463 1.000 45.64488 226 LYS B O 1
ATOM 3647 N N . ILE B 1 247 ? -10.36819 8.60111 -27.49472 1.000 51.04279 227 ILE B N 1
ATOM 3648 C CA . ILE B 1 247 ? -11.07625 9.04748 -26.29439 1.000 46.14693 227 ILE B CA 1
ATOM 3649 C C . ILE B 1 247 ? -12.58509 8.92308 -26.47565 1.000 52.95944 227 ILE B C 1
ATOM 3650 O O . ILE B 1 247 ? -13.31252 8.60029 -25.52796 1.000 54.41316 227 ILE B O 1
ATOM 3655 N N . ALA B 1 248 ? -13.07931 9.17202 -27.69344 1.000 52.77639 228 ALA B N 1
ATOM 3656 C CA . ALA B 1 248 ? -14.51378 9.13418 -27.95527 1.000 51.50932 228 ALA B CA 1
ATOM 3657 C C . ALA B 1 248 ? -15.12722 7.76955 -27.66640 1.000 54.11009 228 ALA B C 1
ATOM 3658 O O . ALA B 1 248 ? -16.35050 7.67004 -27.51899 1.000 59.41616 228 ALA B O 1
ATOM 3660 N N . LYS B 1 249 ? -14.31330 6.71612 -27.57944 1.000 55.37005 229 LYS B N 1
ATOM 3661 C CA . LYS B 1 249 ? -14.83845 5.41907 -27.17359 1.000 58.81715 229 LYS B CA 1
ATOM 3662 C C . LYS B 1 249 ? -15.34012 5.42920 -25.73556 1.000 54.72526 229 LYS B C 1
ATOM 3663 O O . LYS B 1 249 ? -16.20029 4.61371 -25.38741 1.000 56.53037 229 LYS B O 1
ATOM 3669 N N . HIS B 1 250 ? -14.84034 6.34258 -24.90308 1.000 55.14061 230 HIS B N 1
ATOM 3670 C CA . HIS B 1 250 ? -15.18940 6.39319 -23.48978 1.000 57.88934 230 HIS B CA 1
ATOM 3671 C C . HIS B 1 250 ? -15.88262 7.67401 -23.06120 1.000 55.42620 230 HIS B C 1
ATOM 3672 O O . HIS B 1 250 ? -16.64335 7.64384 -22.09192 1.000 60.75578 230 HIS B O 1
ATOM 3679 N N . SER B 1 251 ? -15.64357 8.79288 -23.74186 1.000 55.33401 231 SER B N 1
ATOM 3680 C CA . SER B 1 251 ? -16.12356 10.07832 -23.25891 1.000 54.05916 231 SER B CA 1
ATOM 3681 C C . SER B 1 251 ? -16.47281 10.98685 -24.42789 1.000 56.26200 231 SER B C 1
ATOM 3682 O O . SER B 1 251 ? -15.95993 10.83551 -25.53995 1.000 51.25344 231 SER B O 1
ATOM 3685 N N . GLU B 1 252 ? -17.36189 11.93777 -24.15053 1.000 55.26994 232 GLU B N 1
ATOM 3686 C CA . GLU B 1 252 ? -17.67517 12.99159 -25.10252 1.000 56.15895 232 GLU B CA 1
ATOM 3687 C C . GLU B 1 252 ? -16.53382 13.99881 -25.14673 1.000 52.14626 232 GLU B C 1
ATOM 3688 O O . GLU B 1 252 ? -16.00713 14.39413 -24.10691 1.000 52.12903 232 GLU B O 1
ATOM 3694 N N . VAL B 1 253 ? -16.15161 14.42627 -26.34950 1.000 47.92585 233 VAL B N 1
ATOM 3695 C CA . VAL B 1 253 ? -15.02669 15.33705 -26.52578 1.000 47.33476 233 VAL B CA 1
ATOM 3696 C C . VAL B 1 253 ? -15.53615 16.68161 -27.02578 1.000 49.73547 233 VAL B C 1
ATOM 3697 O O . VAL B 1 253 ? -16.44488 16.74472 -27.86015 1.000 52.75139 233 VAL B O 1
ATOM 3701 N N . TYR B 1 254 ? -14.95270 17.75594 -26.49996 1.000 47.92115 234 TYR B N 1
ATOM 3702 C CA . TYR B 1 254 ? -15.20189 19.11782 -26.94844 1.000 45.53648 234 TYR B CA 1
ATOM 3703 C C . TYR B 1 254 ? -13.88254 19.75341 -27.36307 1.000 49.11873 234 TYR B C 1
ATOM 3704 O O . TYR B 1 254 ? -12.86872 19.58652 -26.68306 1.000 51.08000 234 TYR B O 1
ATOM 3713 N N . PHE B 1 255 ? -13.89495 20.47143 -28.48233 1.000 49.77795 235 PHE B N 1
ATOM 3714 C CA . PHE B 1 255 ? -12.78569 21.32289 -28.90478 1.000 53.32319 235 PHE B CA 1
ATOM 3715 C C . PHE B 1 255 ? -13.29353 22.75780 -28.88722 1.000 53.97237 235 PHE B C 1
ATOM 3716 O O . PHE B 1 255 ? -14.16154 23.11403 -29.69247 1.000 55.71406 235 PHE B O 1
ATOM 3724 N N . ILE B 1 256 ? -12.77089 23.58505 -27.97643 1.000 50.32020 236 ILE B N 1
ATOM 3725 C CA . ILE B 1 256 ? -13.26954 24.94720 -27.83453 1.000 51.45500 236 ILE B CA 1
ATOM 3726 C C . ILE B 1 256 ? -12.10865 25.92976 -27.78294 1.000 53.31371 236 ILE B C 1
ATOM 3727 O O . ILE B 1 256 ? -10.96033 25.56028 -27.53305 1.000 50.40468 236 ILE B O 1
ATOM 3732 N N . ASN B 1 257 ? -12.43468 27.20251 -28.01732 1.000 55.73689 237 ASN B N 1
ATOM 3733 C CA . ASN B 1 257 ? -11.46098 28.28908 -27.95676 1.000 55.25992 237 ASN B CA 1
ATOM 3734 C C . ASN B 1 257 ? -11.26343 28.68660 -26.50061 1.000 55.83999 237 ASN B C 1
ATOM 3735 O O . ASN B 1 257 ? -12.18336 29.21048 -25.86422 1.000 51.87958 237 ASN B O 1
ATOM 3740 N N . GLY B 1 258 ? -10.06238 28.44529 -25.97493 1.000 55.95092 238 GLY B N 1
ATOM 3741 C CA . GLY B 1 258 ? -9.76111 28.76846 -24.59211 1.000 57.93239 238 GLY B CA 1
ATOM 3742 C C . GLY B 1 258 ? -9.59455 30.24598 -24.30979 1.000 61.32543 238 GLY B C 1
ATOM 3743 O O . GLY B 1 258 ? -9.46143 30.62105 -23.14029 1.000 65.24766 238 GLY B O 1
ATOM 3744 N N . LYS B 1 259 ? -9.59902 31.08948 -25.34225 1.000 66.06692 239 LYS B N 1
ATOM 3745 C CA . LYS B 1 259 ? -9.41243 32.52066 -25.14023 1.000 64.46361 239 LYS B CA 1
ATOM 3746 C C . LYS B 1 259 ? -10.70837 33.23783 -24.78473 1.000 60.51444 239 LYS B C 1
ATOM 3747 O O . LYS B 1 259 ? -10.65685 34.34411 -24.23700 1.000 68.04601 239 LYS B O 1
ATOM 3753 N N . VAL B 1 260 ? -11.86008 32.63982 -25.07479 1.000 58.20292 240 VAL B N 1
ATOM 3754 C CA . VAL B 1 260 ? -13.15730 33.21594 -24.73857 1.000 56.90809 240 VAL B CA 1
ATOM 3755 C C . VAL B 1 260 ? -13.66279 32.53516 -23.47319 1.000 56.42176 240 VAL B C 1
ATOM 3756 O O . VAL B 1 260 ? -13.88932 31.31875 -23.46000 1.000 57.26178 240 VAL B O 1
ATOM 3760 N N . LYS B 1 261 ? -13.86325 33.33259 -22.42048 1.000 52.25172 241 LYS B N 1
ATOM 3761 C CA . LYS B 1 261 ? -14.07158 32.79046 -21.08067 1.000 55.59882 241 LYS B CA 1
ATOM 3762 C C . LYS B 1 261 ? -15.27184 31.85090 -21.02081 1.000 51.00422 241 LYS B C 1
ATOM 3763 O O . LYS B 1 261 ? -15.18419 30.76228 -20.44240 1.000 49.76361 241 LYS B O 1
ATOM 3769 N N . GLU B 1 262 ? -16.39516 32.24452 -21.62457 1.000 52.41806 242 GLU B N 1
ATOM 3770 C CA . GLU B 1 262 ? -17.65368 31.52296 -21.45829 1.000 52.99464 242 GLU B CA 1
ATOM 3771 C C . GLU B 1 262 ? -17.67681 30.17391 -22.16504 1.000 54.27790 242 GLU B C 1
ATOM 3772 O O . GLU B 1 262 ? -18.57172 29.36327 -21.88337 1.000 54.60870 242 GLU B O 1
ATOM 3778 N N . ASN B 1 263 ? -16.72747 29.91713 -23.06839 1.000 52.25944 243 ASN B N 1
ATOM 3779 C CA . ASN B 1 263 ? -16.74519 28.66963 -23.82497 1.000 57.23744 243 ASN B CA 1
ATOM 3780 C C . ASN B 1 263 ? -16.56894 27.46254 -22.91238 1.000 52.62067 243 ASN B C 1
ATOM 3781 O O . ASN B 1 263 ? -17.20836 26.42391 -23.11986 1.000 48.51520 243 ASN B O 1
ATOM 3786 N N . LEU B 1 264 ? -15.70377 27.57898 -21.89896 1.000 51.66716 244 LEU B N 1
ATOM 3787 C CA . LEU B 1 264 ? -15.46423 26.45880 -20.99149 1.000 47.19634 244 LEU B CA 1
ATOM 3788 C C . LEU B 1 264 ? -16.74694 26.04694 -20.28179 1.000 46.79826 244 LEU B C 1
ATOM 3789 O O . LEU B 1 264 ? -17.07843 24.85761 -20.21042 1.000 50.74518 244 LEU B O 1
ATOM 3794 N N . GLY B 1 265 ? -17.48838 27.02381 -19.75864 1.000 50.91060 245 GLY B N 1
ATOM 3795 C CA . GLY B 1 265 ? -18.73757 26.71120 -19.08755 1.000 47.94055 245 GLY B CA 1
ATOM 3796 C C . GLY B 1 265 ? -19.79966 26.20482 -20.04149 1.000 48.75386 245 GLY B C 1
ATOM 3797 O O . GLY B 1 265 ? -20.58396 25.31749 -19.69394 1.000 52.02309 245 GLY B O 1
ATOM 3798 N N . LYS B 1 266 ? -19.84643 26.76228 -21.25449 1.000 54.61404 246 LYS B N 1
ATOM 3799 C CA . LYS B 1 266 ? -20.76856 26.23959 -22.25821 1.000 60.58031 246 LYS B CA 1
ATOM 3800 C C . LYS B 1 266 ? -20.49105 24.76561 -22.53902 1.000 63.86018 246 LYS B C 1
ATOM 3801 O O . LYS B 1 266 ? -21.42187 23.96514 -22.68843 1.000 66.30751 246 LYS B O 1
ATOM 3807 N N . ALA B 1 267 ? -19.21237 24.38629 -22.59331 1.000 60.41718 247 ALA B N 1
ATOM 3808 C CA . ALA B 1 267 ? -18.85924 22.99735 -22.86970 1.000 55.08789 247 ALA B CA 1
ATOM 3809 C C . ALA B 1 267 ? -19.14127 22.09733 -21.66931 1.000 59.92520 247 ALA B C 1
ATOM 3810 O O . ALA B 1 267 ? -19.58542 20.95441 -21.83678 1.000 57.18944 247 ALA B O 1
ATOM 3812 N N . ILE B 1 268 ? -18.89135 22.59074 -20.45145 1.000 58.27911 248 ILE B N 1
ATOM 3813 C CA . ILE B 1 268 ? -19.10819 21.76997 -19.25896 1.000 58.03965 248 ILE B CA 1
ATOM 3814 C C . ILE B 1 268 ? -20.58343 21.41580 -19.11281 1.000 62.76091 248 ILE B C 1
ATOM 3815 O O . ILE B 1 268 ? -20.93380 20.28318 -18.75720 1.000 62.49282 248 ILE B O 1
ATOM 3820 N N . ARG B 1 269 ? -21.47100 22.37154 -19.39634 1.000 63.83251 249 ARG B N 1
ATOM 3821 C CA . ARG B 1 269 ? -22.90620 22.14218 -19.28418 1.000 61.46336 249 ARG B CA 1
ATOM 3822 C C . ARG B 1 269 ? -23.49482 21.42200 -20.48983 1.000 64.03883 249 ARG B C 1
ATOM 3823 O O . ARG B 1 269 ? -24.67770 21.06628 -20.45805 1.000 68.50496 249 ARG B O 1
ATOM 3831 N N . GLY B 1 270 ? -22.71372 21.19717 -21.54187 1.000 64.98140 250 GLY B N 1
ATOM 3832 C CA . GLY B 1 270 ? -23.20725 20.50532 -22.71390 1.000 59.26203 250 GLY B CA 1
ATOM 3833 C C . GLY B 1 270 ? -23.86534 21.38251 -23.75268 1.000 68.33695 250 GLY B C 1
ATOM 3834 O O . GLY B 1 270 ? -24.46546 20.85144 -24.69570 1.000 72.28482 250 GLY B O 1
ATOM 3835 N N . GLU B 1 271 ? -23.77139 22.70343 -23.61592 1.000 66.27830 251 GLU B N 1
ATOM 3836 C CA . GLU B 1 271 ? -24.37127 23.61440 -24.57593 1.000 63.70599 251 GLU B CA 1
ATOM 3837 C C . GLU B 1 271 ? -23.61340 23.57330 -25.90171 1.000 66.06548 251 GLU B C 1
ATOM 3838 O O . GLU B 1 271 ? -22.54642 22.96525 -26.02693 1.000 64.22802 251 GLU B O 1
ATOM 3844 N N . LYS B 1 272 ? -24.17887 24.24600 -26.90129 1.000 62.03827 252 LYS B N 1
ATOM 3845 C CA . LYS B 1 272 ? -23.54720 24.31917 -28.21193 1.000 59.87701 252 LYS B CA 1
ATOM 3846 C C . LYS B 1 272 ? -22.35636 25.26947 -28.15991 1.000 58.77934 252 LYS B C 1
ATOM 3847 O O . LYS B 1 272 ? -22.51258 26.45725 -27.85546 1.000 67.32063 252 LYS B O 1
ATOM 3853 N N . VAL B 1 273 ? -21.16850 24.74513 -28.46006 1.000 57.27311 253 VAL B N 1
ATOM 3854 C CA . VAL B 1 273 ? -19.94400 25.53760 -28.48443 1.000 57.90788 253 VAL B CA 1
ATOM 3855 C C . VAL B 1 273 ? -18.84470 24.73858 -29.17776 1.000 57.63599 253 VAL B C 1
ATOM 3856 O O . VAL B 1 273 ? -18.69268 23.53484 -28.93892 1.000 59.74551 253 VAL B O 1
ATOM 3860 N N . GLY B 1 274 ? -18.08876 25.39839 -30.05390 1.000 54.46345 254 GLY B N 1
ATOM 3861 C CA . GLY B 1 274 ? -16.94279 24.77015 -30.69171 1.000 55.96832 254 GLY B CA 1
ATOM 3862 C C . GLY B 1 274 ? -17.31948 23.52662 -31.47073 1.000 64.82545 254 GLY B C 1
ATOM 3863 O O . GLY B 1 274 ? -18.37362 23.45542 -32.11283 1.000 66.57182 254 GLY B O 1
ATOM 3864 N N . THR B 1 275 ? -16.44248 22.52617 -31.41159 1.000 64.63635 255 THR B N 1
ATOM 3865 C CA . THR B 1 275 ? -16.63585 21.24460 -32.08041 1.000 64.54300 255 THR B CA 1
ATOM 3866 C C . THR B 1 275 ? -16.96086 20.17811 -31.04175 1.000 61.56845 255 THR B C 1
ATOM 3867 O O . THR B 1 275 ? -16.30430 20.10105 -29.99972 1.000 58.80791 255 THR B O 1
ATOM 3871 N N . ARG B 1 276 ? -17.97053 19.36055 -31.32469 1.000 62.10879 256 ARG B N 1
ATOM 3872 C CA . ARG B 1 276 ? -18.44493 18.34256 -30.39514 1.000 60.02096 256 ARG B CA 1
ATOM 3873 C C . ARG B 1 276 ? -18.31594 16.97435 -31.05012 1.000 64.60192 256 ARG B C 1
ATOM 3874 O O . ARG B 1 276 ? -18.96677 16.70553 -32.06590 1.000 66.94875 256 ARG B O 1
ATOM 3882 N N . LEU B 1 277 ? -17.46647 16.12125 -30.48117 1.000 57.08181 257 LEU B N 1
ATOM 3883 C CA . LEU B 1 277 ? -17.33018 14.73171 -30.90685 1.000 56.73305 257 LEU B CA 1
ATOM 3884 C C . LEU B 1 277 ? -18.08486 13.88012 -29.89189 1.000 57.46404 257 LEU B C 1
ATOM 3885 O O . LEU B 1 277 ? -17.61493 13.66019 -28.76843 1.000 59.74574 257 LEU B O 1
ATOM 3890 N N . ARG B 1 278 ? -19.26997 13.42389 -30.28495 1.000 54.44732 258 ARG B N 1
ATOM 3891 C CA . ARG B 1 278 ? -20.09933 12.62969 -29.39784 1.000 54.89326 258 ARG B CA 1
ATOM 3892 C C . ARG B 1 278 ? -19.43494 11.28839 -29.10703 1.000 57.79965 258 ARG B C 1
ATOM 3893 O O . ARG B 1 278 ? -18.58338 10.80546 -29.86063 1.000 60.32023 258 ARG B O 1
ATOM 3901 N N . LYS B 1 279 ? -19.82844 10.69238 -27.98572 1.000 58.73053 259 LYS B N 1
ATOM 3902 C CA . LYS B 1 279 ? -19.32931 9.37313 -27.62875 1.000 58.70197 259 LYS B CA 1
ATOM 3903 C C . LYS B 1 279 ? -19.80860 8.34811 -28.64772 1.000 64.33216 259 LYS B C 1
ATOM 3904 O O . LYS B 1 279 ? -20.98559 8.33431 -29.02291 1.000 66.01057 259 LYS B O 1
ATOM 3910 N N . LEU B 1 280 ? -18.88931 7.49921 -29.10247 1.000 63.47821 260 LEU B N 1
ATOM 3911 C CA . LEU B 1 280 ? -19.21708 6.49374 -30.10313 1.000 64.62933 260 LEU B CA 1
ATOM 3912 C C . LEU B 1 280 ? -20.20721 5.47604 -29.55153 1.000 68.22942 260 LEU B C 1
ATOM 3913 O O . LEU B 1 280 ? -20.16903 5.12195 -28.36979 1.000 71.88675 260 LEU B O 1
ATOM 3918 N N . GLU B 1 281 ? -21.10431 5.00984 -30.42000 1.000 75.86513 261 GLU B N 1
ATOM 3919 C CA . GLU B 1 281 ? -22.02931 3.94072 -30.06508 1.000 85.25941 261 GLU B CA 1
ATOM 3920 C C . GLU B 1 281 ? -21.69077 2.67193 -30.83826 1.000 92.43152 261 GLU B C 1
ATOM 3921 O O . GLU B 1 281 ? -20.67919 2.01980 -30.56037 1.000 95.08142 261 GLU B O 1
ATOM 3927 N N . HIS B 1 282 ? -22.52835 2.31650 -31.80840 1.000 97.68760 262 HIS B N 1
ATOM 3928 C CA . HIS B 1 282 ? -22.30959 1.12482 -32.62167 1.000 92.13784 262 HIS B CA 1
ATOM 3929 C C . HIS B 1 282 ? -22.62820 1.41128 -34.08620 1.000 87.72903 262 HIS B C 1
ATOM 3930 O O . HIS B 1 282 ? -21.99558 0.86535 -34.99022 1.000 86.76446 262 HIS B O 1
#

Foldseek 3Di:
DEEEEEAEQVRQAQLGGDLVLLLLQLVLVVVCPPVYFYEYEYELHPQQVVLCVVLVQAQFCDDPNVSNVVSQVRSQVSSVVSVVSSCVSNVVSVAQEDEDEQQVFFEAEPLATPGGDCPVVVVCRVVRHHYYYYFGWHQYPPRGIRTNGSLRVVLVCCVPVLGAEYEYADQDAADWLDPPVDDPTDFAQEDEVVSLVVHCVVVVSNSVSVVSNLQRYKYFYGHSSDNCQVNCVVVVHRTGYIYHRDD/DAEEEEEELQQQPVPGDLVLLLLQLVLVVVCPPVHFYEYEYEQNPFLVVLCVVLVQAQFCDDPNVSNVVSQVRSQVSQVVSVVVSCVSNVVSPAQEDEDEQQVFFEAEPLATPGGDCVVVVVCRVVRHYYYYYFGWHQYPPRRIRTNGRLRVVLVCCVPVLGQEYEYADQDFADWPDPPVDPPIHFAQEDEPVSLVVVCVVVNVNSVSVVSSLQRYKYFYGHSVDSCQSNCVVVPHRGGYIYHRDDD

B-factor: mean 62.91, std 16.61, range [33.69, 133.33]

InterPro domains:
  IPR001048 Aspartate/glutamate/uridylate kinase [PF00696] (1-235)
  IPR001057 Glutamate/acetylglutamate kinase [PR00474] (119-140)
  IPR001057 Glutamate/acetylglutamate kinase [PR00474] (152-179)
  IPR001057 Glutamate/acetylglutamate kinase [PR00474] (212-232)
  IPR024192 Fosfomycin resistance kinase, FomA-type [NF040647] (2-255)
  IPR024192 Fosfomycin resistance kinase, FomA-type [PIRSF016496] (1-258)
  IPR024192 Fosfomycin resistance kinase, FomA-type [cd04241] (1-257)
  IPR036393 Acetylglutamate kinase-like superfamily [G3DSA:3.40.1160.10] (1-258)
  IPR036393 Acetylglutamate kinase-like superfamily [SSF53633] (1-257)

Sequence (494 aa):
HMIIIKLGGSVISDYSFHRHIVEQIAEEIAQFYPDESFILVHGGGSFGHPNAREYKITEGLVGDVDRKRIGFSKTHQAMLKLNDLIIQTFLEKGLPAYSVSSSSIFLLENKEVVYGELEILRKLLELKFIPVLFGDTAIALDKGIDILSGDQIVSYLAKMLKPSKVIFLMDVDGIYDRNPKERDAKLIEELNVEEIRHLLESIGNKLREALKIAKHSEVYFINGKVKENLGKAIRGEKVGTRLRKLEHMIIIKLGGSVISDSFHRHIVEQIAEEIAQFYPDESFILVHGGGSFGHPNAREYKITEGLVGDVDRKRIGFSKTHQAMLKLNDLIIQTFLEKGLPAYSVSSSSIFLLENKEVVYGELEILRKLLELKFIPVLFGDTAIALDKGIDILSGDQIVSYLAKMLKPSKVIFLMDVDGIYDRNPKERDAKLIEELNVEEIRHLLESIGNKLREALKIAKHSEVYFINGKVKENLGKAIRGEKVGTRLRKLEH

Nearest PDB structures (foldseek):
  8u0n-assembly1_A  TM=1.001E+00  e=8.003E-53  Thermococcus paralvinellae
  8u0l-assembly1_A  TM=1.001E+00  e=3.345E-51  Thermococcus paralvinellae
  8u0m-assembly1_B  TM=9.998E-01  e=1.315E-50  Thermococcus paralvinellae
  8u0n-assembly1_B  TM=9.979E-01  e=9.619E-49  Thermococcus paralvinellae
  8u0l-assembly1_B  TM=9.947E-01  e=1.396E-47  Thermococcus paralvinellae

Organism: NCBI:txid582419

Solvent-accessible surface area: 20545 Å² total; per-residue (Å²): 182,30,0,0,0,16,1,6,21,68,1,0,0,118,150,46,42,52,150,121,18,0,56,33,1,0,62,9,0,44,119,28,38,66,139,37,38,1,0,0,0,0,4,14,7,7,14,5,94,54,26,15,180,109,26,117,0,69,99,0,36,80,77,90,50,91,112,18,25,24,0,0,0,71,2,0,6,15,4,10,86,0,0,30,41,0,0,54,4,0,6,136,69,52,6,5,0,1,1,2,2,0,2,1,2,0,3,0,79,115,83,62,8,71,78,22,15,13,48,3,1,89,48,0,18,102,42,103,3,0,0,0,0,0,7,4,1,0,2,2,80,79,62,9,0,1,46,0,39,4,10,12,0,0,8,27,0,0,94,83,20,137,5,50,23,0,0,0,1,25,65,46,65,2,7,42,48,97,76,64,188,96,232,112,27,130,49,19,92,82,7,71,69,130,46,0,175,106,39,55,139,117,144,14,51,26,7,122,4,0,42,84,2,0,129,51,1,34,0,2,0,0,19,2,91,79,59,97,20,1,0,70,0,11,117,33,73,164,20,17,0,44,2,145,88,60,187,165,22,4,0,0,14,1,11,15,48,0,0,0,119,73,49,62,149,127,22,0,42,28,5,0,76,6,0,48,108,32,49,72,127,28,30,1,0,1,0,0,8,6,4,37,38,5,76,62,38,16,171,85,34,112,0,65,93,0,34,85,74,94,46,98,117,15,25,23,0,0,0,74,3,1,6,24,4,10,97,0,0,33,48,1,0,55,4,0,6,126,79,47,5,5,0,2,1,1,3,0,2,1,2,0,4,0,80,111,80,63,6,70,74,21,10,15,48,3,2,92,44,1,17,90,45,93,3,1,0,0,0,0,8,5,1,0,2,3,81,73,66,10,0,0,39,0,49,6,15,30,0,0,5,25,0,0,86,80,21,135,2,51,23,0,0,0,2,30,59,46,65,3,10,40,71,102,73,62,182,90,244,97,23,128,58,22,86,75,5,67,44,108,56,0,154,113,55,57,141,119,155,25,94,42,8,117,7,0,45,97,2,0,143,56,1,37,0,1,0,0,17,7,96,76,56,94,19,5,0,75,0,13,122,31,75,147,14,13,0,49,2,141,111,56,154,235

Radius of gyration: 24.16 Å; Cα contacts (8 Å, |Δi|>4): 1078; chains: 2; bounding box: 58×47×77 Å